Protein AF-A0AAD9YHK3-F1 (afdb_monomer)

Structure (mmCIF, N/CA/C/O backbone):
data_AF-A0AAD9YHK3-F1
#
_entry.id   AF-A0AAD9YHK3-F1
#
loop_
_atom_site.group_PDB
_atom_site.id
_atom_site.type_symbol
_atom_site.label_atom_id
_atom_site.label_alt_id
_atom_site.label_comp_id
_atom_site.label_asym_id
_atom_site.label_entity_id
_atom_site.label_seq_id
_atom_site.pdbx_PDB_ins_code
_atom_site.Cartn_x
_atom_site.Cartn_y
_atom_site.Cartn_z
_atom_site.occupancy
_atom_site.B_iso_or_equiv
_atom_site.auth_seq_id
_atom_site.auth_comp_id
_atom_site.auth_asym_id
_atom_site.auth_atom_id
_atom_site.pdbx_PDB_model_num
ATOM 1 N N . MET A 1 1 ? 69.933 -15.262 -49.015 1.00 35.28 1 MET A N 1
ATOM 2 C CA . MET A 1 1 ? 70.248 -13.878 -48.594 1.00 35.28 1 MET A CA 1
ATOM 3 C C . MET A 1 1 ? 69.210 -12.969 -49.250 1.00 35.28 1 MET A C 1
ATOM 5 O O . MET A 1 1 ? 69.292 -12.812 -50.453 1.00 35.28 1 MET A O 1
ATOM 9 N N . LEU A 1 2 ? 68.052 -12.657 -48.654 1.00 35.50 2 LEU A N 1
ATOM 10 C CA . LEU A 1 2 ? 67.749 -11.895 -47.422 1.00 35.50 2 LEU A CA 1
ATOM 11 C C . LEU A 1 2 ? 68.149 -10.412 -47.494 1.00 35.50 2 LEU A C 1
ATOM 13 O O . LEU A 1 2 ? 69.343 -10.124 -47.489 1.00 35.50 2 LEU A O 1
ATOM 17 N N . LYS A 1 3 ? 67.128 -9.535 -47.462 1.00 30.56 3 LYS A N 1
ATOM 18 C CA . LYS A 1 3 ? 66.926 -8.332 -46.604 1.00 30.56 3 LYS A CA 1
ATOM 19 C C . LYS A 1 3 ? 66.039 -7.326 -47.364 1.00 30.56 3 LYS A C 1
ATOM 21 O O . LYS A 1 3 ? 66.452 -6.823 -48.397 1.00 30.56 3 LYS A O 1
ATOM 26 N N . GLN A 1 4 ? 64.740 -7.195 -47.068 1.00 36.84 4 GLN A N 1
ATOM 27 C CA . GLN A 1 4 ? 64.125 -6.429 -45.964 1.00 36.84 4 GLN A CA 1
ATOM 28 C C . GLN A 1 4 ? 64.713 -5.025 -45.769 1.00 36.84 4 GLN A C 1
ATOM 30 O O . GLN A 1 4 ? 65.829 -4.883 -45.277 1.00 36.84 4 GLN A O 1
ATOM 35 N N . LEU A 1 5 ? 63.896 -4.008 -46.055 1.00 31.70 5 LEU A N 1
ATOM 36 C CA . LEU A 1 5 ? 63.970 -2.689 -45.434 1.00 31.70 5 LEU A CA 1
ATOM 37 C C . LEU A 1 5 ? 62.543 -2.174 -45.225 1.00 31.70 5 LEU A C 1
ATOM 39 O O . LEU A 1 5 ? 61.802 -1.914 -46.170 1.00 31.70 5 LEU A O 1
ATOM 43 N N . ALA A 1 6 ? 62.171 -2.144 -43.949 1.00 30.66 6 ALA A N 1
ATOM 44 C CA . ALA A 1 6 ? 60.928 -1.637 -43.404 1.00 30.66 6 ALA A CA 1
ATOM 45 C C . ALA A 1 6 ? 61.025 -0.117 -43.206 1.00 30.66 6 ALA A C 1
ATOM 47 O O . ALA A 1 6 ? 62.073 0.382 -42.796 1.00 30.66 6 ALA A O 1
ATOM 48 N N . PHE A 1 7 ? 59.923 0.597 -43.437 1.00 31.50 7 PHE A N 1
ATOM 49 C CA . PHE A 1 7 ? 59.721 1.953 -42.930 1.00 31.50 7 PHE A CA 1
ATOM 50 C C . PHE A 1 7 ? 58.728 1.896 -41.766 1.00 31.50 7 PHE A C 1
ATOM 52 O O . PHE A 1 7 ? 57.611 1.401 -41.913 1.00 31.50 7 PHE A O 1
ATOM 59 N N . SER A 1 8 ? 59.178 2.367 -40.604 1.00 29.20 8 SER A N 1
ATOM 60 C CA . SER A 1 8 ? 58.423 2.448 -39.355 1.00 29.20 8 SER A CA 1
ATOM 61 C C . SER A 1 8 ? 57.335 3.521 -39.422 1.00 29.20 8 SER A C 1
ATOM 63 O O . SER A 1 8 ? 57.650 4.705 -39.525 1.00 29.20 8 SER A O 1
ATOM 65 N N . LEU A 1 9 ? 56.073 3.118 -39.260 1.00 30.75 9 LEU A N 1
ATOM 66 C CA . LEU A 1 9 ? 55.049 3.956 -38.636 1.00 30.75 9 LEU A CA 1
ATOM 67 C C . LEU A 1 9 ? 54.890 3.484 -37.188 1.00 30.75 9 LEU A C 1
ATOM 69 O O . LEU A 1 9 ? 54.550 2.331 -36.926 1.00 30.75 9 LEU A O 1
ATOM 73 N N . THR A 1 10 ? 55.166 4.374 -36.246 1.00 29.91 10 THR A N 1
ATOM 74 C CA . THR A 1 10 ? 54.904 4.198 -34.819 1.00 29.91 10 THR A CA 1
ATOM 75 C C . THR A 1 10 ? 53.394 4.112 -34.580 1.00 29.91 10 THR A C 1
ATOM 77 O O . THR A 1 10 ? 52.694 5.120 -34.583 1.00 29.91 10 THR A O 1
ATOM 80 N N . LEU A 1 11 ? 52.894 2.893 -34.365 1.00 29.56 11 LEU A N 1
ATOM 81 C CA . LEU A 1 11 ? 51.590 2.642 -33.755 1.00 29.56 11 LEU A CA 1
ATOM 82 C C . LEU A 1 11 ? 51.655 3.019 -32.267 1.00 29.56 11 LEU A C 1
ATOM 84 O O . LEU A 1 11 ? 52.375 2.393 -31.490 1.00 29.56 11 LEU A O 1
ATOM 88 N N . LEU A 1 12 ? 50.880 4.029 -31.872 1.00 31.25 12 LEU A N 1
ATOM 89 C CA . LEU A 1 12 ? 50.402 4.161 -30.496 1.00 31.25 12 LEU A CA 1
ATOM 90 C C . LEU A 1 12 ? 49.536 2.930 -30.175 1.00 31.25 12 LEU A C 1
ATOM 92 O O . LEU A 1 12 ? 48.718 2.546 -31.017 1.00 31.25 12 LEU A O 1
ATOM 96 N N . PRO A 1 13 ? 49.676 2.299 -28.997 1.00 28.67 13 PRO A N 1
ATOM 97 C CA . PRO A 1 13 ? 48.801 1.202 -28.630 1.00 28.67 13 PRO A CA 1
ATOM 98 C C . PRO A 1 13 ? 47.397 1.774 -28.423 1.00 28.67 13 PRO A C 1
ATOM 100 O O . PRO A 1 13 ? 47.169 2.571 -27.512 1.00 28.67 13 PRO A O 1
ATOM 103 N N . LEU A 1 14 ? 46.446 1.362 -29.266 1.00 33.12 14 LEU A N 1
ATOM 104 C CA . LEU A 1 14 ? 45.045 1.379 -28.875 1.00 33.12 14 LEU A CA 1
ATOM 105 C C . LEU A 1 14 ? 44.946 0.491 -27.636 1.00 33.12 14 LEU A C 1
ATOM 107 O O . LEU A 1 14 ? 45.104 -0.728 -27.719 1.00 33.12 14 LEU A O 1
ATOM 111 N N . PHE A 1 15 ? 44.716 1.113 -26.483 1.00 33.22 15 PHE A N 1
ATOM 112 C CA . PHE A 1 15 ? 44.181 0.412 -25.332 1.00 33.22 15 PHE A CA 1
ATOM 113 C C . PHE A 1 15 ? 42.858 -0.205 -25.782 1.00 33.22 15 PHE A C 1
ATOM 115 O O . PHE A 1 15 ? 41.856 0.491 -25.940 1.00 33.22 15 PHE A O 1
ATOM 122 N N . ALA A 1 16 ? 42.874 -1.512 -26.036 1.00 34.78 16 ALA A N 1
ATOM 123 C CA . ALA A 1 16 ? 41.667 -2.308 -26.062 1.00 34.78 16 ALA A CA 1
ATOM 124 C C . ALA A 1 16 ? 41.042 -2.162 -24.672 1.00 34.78 16 ALA A C 1
ATOM 126 O O . ALA A 1 16 ? 41.514 -2.758 -23.702 1.00 34.78 16 ALA A O 1
ATOM 127 N N . GLY A 1 17 ? 40.040 -1.287 -24.567 1.00 31.64 17 GLY A N 1
ATOM 128 C CA . GLY A 1 17 ? 39.177 -1.237 -23.403 1.00 31.64 17 GLY A CA 1
ATOM 129 C C . GLY A 1 17 ? 38.641 -2.643 -23.192 1.00 31.64 17 GLY A C 1
ATOM 130 O O . GLY A 1 17 ? 38.038 -3.221 -24.097 1.00 31.64 17 GLY A O 1
ATOM 131 N N . GLN A 1 18 ? 38.936 -3.223 -22.033 1.00 31.53 18 GLN A N 1
ATOM 132 C CA . GLN A 1 18 ? 38.279 -4.441 -21.596 1.00 31.53 18 GLN A CA 1
ATOM 133 C C . GLN A 1 18 ? 36.776 -4.169 -21.651 1.00 31.53 18 GLN A C 1
ATOM 135 O O . GLN A 1 18 ? 36.270 -3.344 -20.892 1.00 31.53 18 GLN A O 1
ATOM 140 N N . SER A 1 19 ? 36.076 -4.820 -22.582 1.00 37.31 19 SER A N 1
ATOM 141 C CA . SER A 1 19 ? 34.625 -4.936 -22.514 1.00 37.31 19 SER A CA 1
ATOM 142 C C . SER A 1 19 ? 34.313 -5.482 -21.130 1.00 37.31 19 SER A C 1
ATOM 144 O O . SER A 1 19 ? 34.758 -6.584 -20.798 1.00 37.31 19 SER A O 1
ATOM 146 N N . ALA A 1 20 ? 33.592 -4.711 -20.316 1.00 37.06 20 ALA A N 1
ATOM 147 C CA . ALA A 1 20 ? 32.981 -5.252 -19.116 1.00 37.06 20 ALA A CA 1
ATOM 148 C C . ALA A 1 20 ? 32.213 -6.513 -19.540 1.00 37.06 20 ALA A C 1
ATOM 150 O O . ALA A 1 20 ? 31.492 -6.495 -20.542 1.00 37.06 20 ALA A O 1
ATOM 151 N N . ALA A 1 21 ? 32.457 -7.632 -18.861 1.00 43.28 21 ALA A N 1
ATOM 152 C CA . ALA A 1 21 ? 31.697 -8.844 -19.116 1.00 43.28 21 ALA A CA 1
ATOM 153 C C . ALA A 1 21 ? 30.212 -8.524 -18.897 1.00 43.28 21 ALA A C 1
ATOM 155 O O . ALA A 1 21 ? 29.870 -7.880 -17.903 1.00 43.28 21 ALA A O 1
ATOM 156 N N . ALA A 1 22 ? 29.351 -8.933 -19.833 1.00 47.34 22 ALA A N 1
ATOM 157 C CA . ALA A 1 22 ? 27.911 -8.764 -19.679 1.00 47.34 22 ALA A CA 1
ATOM 158 C C . ALA A 1 22 ? 27.463 -9.399 -18.345 1.00 47.34 22 ALA A C 1
ATOM 160 O O . ALA A 1 22 ? 27.942 -10.492 -18.014 1.00 47.34 22 ALA A O 1
ATOM 161 N N . PRO A 1 23 ? 26.595 -8.733 -17.563 1.00 58.47 23 PRO A N 1
ATOM 162 C CA . PRO A 1 23 ? 26.136 -9.269 -16.288 1.00 58.47 23 PRO A CA 1
ATOM 163 C C . PRO A 1 23 ? 25.428 -10.612 -16.512 1.00 58.47 23 PRO A C 1
ATOM 165 O O . PRO A 1 23 ? 24.542 -10.728 -17.354 1.00 58.47 23 PRO A O 1
ATOM 168 N N . SER A 1 24 ? 25.841 -11.648 -15.780 1.00 59.12 24 SER A N 1
ATOM 169 C CA . SER A 1 24 ? 25.211 -12.970 -15.816 1.00 59.12 24 SER A CA 1
ATOM 170 C C . SER A 1 24 ? 24.009 -13.038 -14.859 1.00 59.12 24 SER A C 1
ATOM 172 O O . SER A 1 24 ? 23.923 -12.225 -13.935 1.00 59.12 24 SER A O 1
ATOM 174 N N . PRO A 1 25 ? 23.077 -13.997 -15.035 1.00 64.50 25 PRO A N 1
ATOM 175 C CA . PRO A 1 25 ? 21.952 -14.164 -14.118 1.00 64.50 25 PRO A CA 1
ATOM 176 C C . PRO A 1 25 ? 22.444 -14.457 -12.692 1.00 64.50 25 PRO A C 1
ATOM 178 O O . PRO A 1 25 ? 23.026 -15.511 -12.420 1.00 64.50 25 PRO A O 1
ATOM 181 N N . SER A 1 26 ? 22.213 -13.526 -11.769 1.00 71.69 26 SER A N 1
ATOM 182 C CA . SER A 1 26 ? 22.508 -13.670 -10.341 1.00 71.69 26 SER A CA 1
ATOM 183 C C . SER A 1 26 ? 21.276 -14.221 -9.616 1.00 71.69 26 SER A C 1
ATOM 185 O O . SER A 1 26 ? 20.151 -13.779 -9.847 1.00 71.69 26 SER A O 1
ATOM 187 N N . ARG A 1 27 ? 21.463 -15.213 -8.735 1.00 66.19 27 ARG A N 1
ATOM 188 C CA . ARG A 1 27 ? 20.362 -15.847 -7.987 1.00 66.19 27 ARG A CA 1
ATOM 189 C C . ARG A 1 27 ? 20.294 -15.332 -6.553 1.00 66.19 27 ARG A C 1
ATOM 191 O O . ARG A 1 27 ? 21.304 -15.361 -5.853 1.00 66.19 27 ARG A O 1
ATOM 198 N N . CYS A 1 28 ? 19.108 -14.924 -6.109 1.00 56.22 28 CYS A N 1
ATOM 199 C CA . CYS A 1 28 ? 18.824 -14.698 -4.695 1.00 56.22 28 CYS A CA 1
ATOM 200 C C . CYS A 1 28 ? 18.440 -16.021 -3.997 1.00 56.22 28 CYS A C 1
ATOM 202 O O . CYS A 1 28 ? 18.048 -16.998 -4.640 1.00 56.22 28 CYS A O 1
ATOM 204 N N . THR A 1 29 ? 18.504 -16.048 -2.666 1.00 48.94 29 THR A N 1
ATOM 205 C CA . THR A 1 29 ? 17.917 -17.131 -1.860 1.00 48.94 29 THR A CA 1
ATOM 206 C C . THR A 1 29 ? 16.385 -17.020 -1.885 1.00 48.94 29 THR A C 1
ATOM 208 O O . THR A 1 29 ? 15.902 -15.909 -1.676 1.00 48.94 29 THR A O 1
ATOM 211 N N . PRO A 1 30 ? 15.617 -18.109 -2.092 1.00 50.38 30 PRO A N 1
ATOM 212 C CA . PRO A 1 30 ? 14.153 -18.067 -2.060 1.00 50.38 30 PRO A CA 1
ATOM 213 C C . PRO A 1 30 ? 13.613 -17.576 -0.709 1.00 50.38 30 PRO A C 1
ATOM 215 O O . PRO A 1 30 ? 14.127 -17.987 0.335 1.00 50.38 30 PRO A O 1
ATOM 218 N N . THR A 1 31 ? 12.608 -16.696 -0.703 1.00 47.06 31 THR A N 1
ATOM 219 C CA . THR A 1 31 ? 12.200 -15.944 0.498 1.00 47.06 31 THR A CA 1
ATOM 220 C C . THR A 1 31 ? 10.728 -16.046 0.903 1.00 47.06 31 THR A C 1
ATOM 222 O O . THR A 1 31 ? 10.420 -15.708 2.049 1.00 47.06 31 THR A O 1
ATOM 225 N N . ALA A 1 32 ? 9.810 -16.507 0.052 1.00 50.91 32 ALA A N 1
ATOM 226 C CA . ALA A 1 32 ? 8.381 -16.498 0.377 1.00 50.91 32 ALA A CA 1
ATOM 227 C C . ALA A 1 32 ? 7.679 -17.847 0.134 1.00 50.91 32 ALA A C 1
ATOM 229 O O . ALA A 1 32 ? 8.201 -18.750 -0.511 1.00 50.91 32 ALA A O 1
ATOM 230 N N . SER A 1 33 ? 6.520 -18.021 0.788 1.00 58.50 33 SER A N 1
ATOM 231 C CA . SER A 1 33 ? 5.560 -19.057 0.405 1.00 58.50 33 SER A CA 1
ATOM 232 C C . SER A 1 33 ? 4.445 -18.357 -0.346 1.00 58.50 33 SER A C 1
ATOM 234 O O . SER A 1 33 ? 3.677 -17.609 0.264 1.00 58.50 33 SER A O 1
ATOM 236 N N . GLU A 1 34 ? 4.380 -18.556 -1.649 1.00 76.00 34 GLU A N 1
ATOM 237 C CA . GLU A 1 34 ? 3.312 -18.017 -2.469 1.00 76.00 34 GLU A CA 1
ATOM 238 C C . GLU A 1 34 ? 2.210 -19.052 -2.664 1.00 76.00 34 GLU A C 1
ATOM 240 O O . GLU A 1 34 ? 2.450 -20.258 -2.611 1.00 76.00 34 GLU A O 1
ATOM 245 N N . THR A 1 35 ? 0.990 -18.576 -2.883 1.00 83.12 35 THR A N 1
ATOM 246 C CA . THR A 1 35 ? -0.115 -19.426 -3.318 1.00 83.12 35 THR A CA 1
ATOM 247 C C . THR A 1 35 ? -0.870 -18.735 -4.432 1.00 83.12 35 THR A C 1
ATOM 249 O O . THR A 1 35 ? -1.178 -17.547 -4.334 1.00 83.12 35 THR A O 1
ATOM 252 N N . TRP A 1 36 ? -1.187 -19.497 -5.470 1.00 87.31 36 TRP A N 1
ATOM 253 C CA . TRP A 1 36 ? -2.065 -19.050 -6.538 1.00 87.31 36 TRP A CA 1
ATOM 254 C C . TRP A 1 36 ? -3.522 -19.347 -6.191 1.00 87.31 36 TRP A C 1
ATOM 256 O O . TRP A 1 36 ? -3.853 -20.470 -5.810 1.00 87.31 36 TRP A O 1
ATOM 266 N N . GLU A 1 37 ? -4.380 -18.351 -6.363 1.00 88.00 37 GLU A N 1
ATOM 267 C CA . GLU A 1 37 ? -5.836 -18.467 -6.298 1.00 88.00 37 GLU A CA 1
ATOM 268 C C . GLU A 1 37 ? -6.436 -18.123 -7.665 1.00 88.00 37 GLU A C 1
ATOM 270 O O . GLU A 1 37 ? -5.890 -17.296 -8.397 1.00 88.00 37 GLU A O 1
ATOM 275 N N . VAL A 1 38 ? -7.546 -18.769 -8.025 1.00 85.69 38 VAL A N 1
ATOM 276 C CA . VAL A 1 38 ? -8.330 -18.437 -9.221 1.00 85.69 38 VAL A CA 1
ATOM 277 C C . VAL A 1 38 ? -9.621 -17.772 -8.758 1.00 85.69 38 VAL A C 1
ATOM 279 O O . VAL A 1 38 ? -10.367 -18.369 -7.985 1.00 85.69 38 VAL A O 1
ATOM 282 N N . LEU A 1 39 ? -9.867 -16.552 -9.228 1.00 84.06 39 LEU A N 1
ATOM 283 C CA . LEU A 1 39 ? -11.055 -15.755 -8.928 1.00 84.06 39 LEU A CA 1
ATOM 284 C C . LEU A 1 39 ? -12.072 -15.803 -10.073 1.00 84.06 39 LEU A C 1
ATOM 286 O O . LEU A 1 39 ? -11.857 -16.466 -11.092 1.00 84.06 39 LEU A O 1
ATOM 290 N N . ASN A 1 40 ? -13.182 -15.078 -9.900 1.00 78.81 40 ASN A N 1
ATOM 291 C CA . ASN A 1 40 ? -14.223 -14.962 -10.913 1.00 78.81 40 ASN A CA 1
ATOM 292 C C . ASN A 1 40 ? -13.651 -14.482 -12.258 1.00 78.81 40 ASN A C 1
ATOM 294 O O . ASN A 1 40 ? -12.903 -13.494 -12.288 1.00 78.81 40 ASN A O 1
ATOM 298 N N . PRO A 1 41 ? -14.024 -15.143 -13.368 1.00 89.75 41 PRO A N 1
ATOM 299 C CA . PRO A 1 41 ? -13.540 -14.774 -14.686 1.00 89.75 41 PRO A CA 1
ATOM 300 C C . PRO A 1 41 ? -14.027 -13.383 -15.089 1.00 89.75 41 PRO A C 1
ATOM 302 O O . PRO A 1 41 ? -15.011 -12.859 -14.555 1.00 89.75 41 PRO A O 1
ATOM 305 N N . LEU A 1 42 ? -13.331 -12.787 -16.052 1.00 92.00 42 LEU A N 1
ATOM 306 C CA . LEU A 1 42 ? -13.674 -11.485 -16.603 1.00 92.00 42 LEU A CA 1
ATOM 307 C C . LEU A 1 42 ? -15.107 -11.502 -17.151 1.00 92.00 42 LEU A C 1
ATOM 309 O O . LEU A 1 42 ? -15.463 -12.331 -17.985 1.00 92.00 42 LEU A O 1
ATOM 313 N N . VAL A 1 43 ? -15.921 -10.527 -16.739 1.00 93.88 43 VAL A N 1
ATOM 314 C CA . VAL A 1 43 ? -17.327 -10.419 -17.182 1.00 93.88 43 VAL A CA 1
ATOM 315 C C . VAL A 1 43 ? -17.475 -10.200 -18.693 1.00 93.88 43 VAL A C 1
ATOM 317 O O . VAL A 1 43 ? -18.501 -10.557 -19.266 1.00 93.88 43 VAL A O 1
ATOM 320 N N . GLY A 1 44 ? -16.455 -9.627 -19.338 1.00 88.69 44 GLY A N 1
ATOM 321 C CA . GLY A 1 44 ? -16.390 -9.437 -20.790 1.00 88.69 44 GLY A CA 1
ATOM 322 C C . GLY A 1 44 ? -15.996 -10.689 -21.575 1.00 88.69 44 GLY A C 1
ATOM 323 O O . GLY A 1 44 ? -15.941 -10.625 -22.796 1.00 88.69 44 GLY A O 1
ATOM 324 N N . GLY A 1 45 ? -15.725 -11.811 -20.903 1.00 92.75 45 GLY A N 1
ATOM 325 C CA . GLY A 1 45 ? -15.234 -13.028 -21.538 1.00 92.75 45 GLY A CA 1
ATOM 326 C C . GLY A 1 45 ? -13.746 -12.965 -21.912 1.00 92.75 45 GLY A C 1
ATOM 327 O O . GLY A 1 45 ? -13.015 -12.083 -21.442 1.00 92.75 45 GLY A O 1
ATOM 328 N N . PRO A 1 46 ? -13.271 -13.942 -22.708 1.00 93.44 46 PRO A N 1
ATOM 329 C CA . PRO A 1 46 ? -11.849 -14.114 -22.978 1.00 93.44 46 PRO A CA 1
ATOM 330 C C . PRO A 1 46 ? -11.226 -12.937 -23.723 1.00 93.44 46 PRO A C 1
ATOM 332 O O . PRO A 1 46 ? -11.718 -12.539 -24.777 1.00 93.44 46 PRO A O 1
ATOM 335 N N . ARG A 1 47 ? -10.100 -12.424 -23.212 1.00 94.25 47 ARG A N 1
ATOM 336 C CA . ARG A 1 47 ? -9.347 -11.338 -23.859 1.00 94.25 47 ARG A CA 1
ATOM 337 C C . ARG A 1 47 ? -7.845 -11.416 -23.636 1.00 94.25 47 ARG A C 1
ATOM 339 O O . ARG A 1 47 ? -7.388 -11.848 -22.581 1.00 94.25 47 ARG A O 1
ATOM 346 N N . GLN A 1 48 ? -7.084 -10.895 -24.590 1.00 94.06 48 GLN A N 1
ATOM 347 C CA . GLN A 1 48 ? -5.632 -10.710 -24.504 1.00 94.06 48 GLN A CA 1
ATOM 348 C C . GLN A 1 48 ? -5.221 -9.369 -25.121 1.00 94.06 48 GLN A C 1
ATOM 350 O O . GLN A 1 48 ? -6.065 -8.634 -25.628 1.00 94.06 48 GLN A O 1
ATOM 355 N N . GLU A 1 49 ? -3.937 -9.033 -25.038 1.00 94.62 49 GLU A N 1
ATOM 356 C CA . GLU A 1 49 ? -3.360 -7.750 -25.460 1.00 94.62 49 GLU A CA 1
ATOM 357 C C . GLU A 1 49 ? -4.147 -6.540 -24.938 1.00 94.62 49 GLU A C 1
ATOM 359 O O . GLU A 1 49 ? -4.248 -5.490 -25.575 1.00 94.62 49 GLU A O 1
ATOM 364 N N . HIS A 1 50 ? -4.735 -6.713 -23.757 1.00 97.00 50 HIS A N 1
ATOM 365 C CA . HIS A 1 50 ? -5.453 -5.696 -23.012 1.00 97.00 50 HIS A CA 1
ATOM 366 C C . HIS A 1 50 ? -4.492 -5.003 -22.047 1.00 97.00 50 HIS A C 1
ATOM 368 O O . HIS A 1 50 ? -3.428 -5.528 -21.709 1.00 97.00 50 HIS A O 1
ATOM 374 N N . ALA A 1 51 ? -4.888 -3.839 -21.545 1.00 97.31 51 ALA A N 1
ATOM 375 C CA . ALA A 1 51 ? -4.187 -3.203 -20.439 1.00 97.31 51 ALA A CA 1
ATOM 376 C C . ALA A 1 51 ? -4.915 -3.459 -19.118 1.00 97.31 51 ALA A C 1
ATOM 378 O O . ALA A 1 51 ? -6.129 -3.665 -19.101 1.00 97.31 51 ALA A O 1
ATOM 379 N N . ALA A 1 52 ? -4.195 -3.411 -17.997 1.00 97.31 52 ALA A N 1
ATOM 380 C CA . ALA A 1 52 ? -4.814 -3.484 -16.680 1.00 97.31 52 ALA A CA 1
ATOM 381 C C . ALA A 1 52 ? -4.142 -2.543 -15.678 1.00 97.31 52 ALA A C 1
ATOM 383 O O . ALA A 1 52 ? -2.922 -2.389 -15.670 1.00 97.31 52 ALA A O 1
ATOM 384 N N . VAL A 1 53 ? -4.941 -1.904 -14.820 1.00 97.62 53 VAL A N 1
ATOM 385 C CA . VAL A 1 53 ? -4.453 -0.942 -13.817 1.00 97.62 53 VAL A CA 1
ATOM 386 C C . VAL A 1 53 ? -5.249 -1.022 -12.515 1.00 97.62 53 VAL A C 1
ATOM 388 O O . VAL A 1 53 ? -6.448 -1.294 -12.527 1.00 97.62 53 VAL A O 1
ATOM 391 N N . ALA A 1 54 ? -4.608 -0.724 -11.381 1.00 95.38 54 ALA A N 1
ATOM 392 C CA . ALA A 1 54 ? -5.289 -0.556 -10.093 1.00 95.38 54 ALA A CA 1
ATOM 393 C C . ALA A 1 54 ? -5.566 0.922 -9.796 1.00 95.38 54 ALA A C 1
ATOM 395 O O . ALA A 1 54 ? -4.655 1.755 -9.847 1.00 95.38 54 ALA A O 1
ATOM 396 N N . LEU A 1 55 ? -6.807 1.233 -9.411 1.00 93.06 55 LEU A N 1
ATOM 397 C CA . LEU A 1 55 ? -7.221 2.562 -8.968 1.00 93.06 55 LEU A CA 1
ATOM 398 C C . LEU A 1 55 ? -8.291 2.485 -7.872 1.00 93.06 55 LEU A C 1
ATOM 400 O O . LEU A 1 55 ? -9.394 1.966 -8.072 1.00 93.06 55 LEU A O 1
ATOM 404 N N . GLY A 1 56 ? -7.975 3.057 -6.708 1.00 86.69 56 GLY A N 1
ATOM 405 C CA . GLY A 1 56 ? -8.811 2.911 -5.518 1.00 86.69 56 GLY A CA 1
ATOM 406 C C . GLY A 1 56 ? -8.862 1.445 -5.094 1.00 86.69 56 GLY A C 1
ATOM 407 O O . GLY A 1 56 ? -7.824 0.805 -5.025 1.00 86.69 56 GLY A O 1
ATOM 408 N N . GLU A 1 57 ? -10.057 0.916 -4.845 1.00 89.19 57 GLU A N 1
ATOM 409 C CA . GLU A 1 57 ? -10.293 -0.497 -4.493 1.00 89.19 57 GLU A CA 1
ATOM 410 C C . GLU A 1 57 ? -10.578 -1.388 -5.717 1.00 89.19 57 GLU A C 1
ATOM 412 O O . GLU A 1 57 ? -11.103 -2.493 -5.574 1.00 89.19 57 GLU A O 1
ATOM 417 N N . ASN A 1 58 ? -10.300 -0.897 -6.930 1.00 94.75 58 ASN A N 1
ATOM 418 C CA . ASN A 1 58 ? -10.692 -1.574 -8.160 1.00 94.75 58 ASN A CA 1
ATOM 419 C C . ASN A 1 58 ? -9.507 -1.843 -9.085 1.00 94.75 58 ASN A C 1
ATOM 421 O O . ASN A 1 58 ? -8.556 -1.059 -9.145 1.00 94.75 58 ASN A O 1
ATOM 425 N N . ILE A 1 59 ? -9.631 -2.917 -9.859 1.00 97.31 59 ILE A N 1
ATOM 426 C CA . ILE A 1 59 ? -8.786 -3.221 -11.012 1.00 97.31 59 ILE A CA 1
ATOM 427 C C . ILE A 1 59 ? -9.612 -2.956 -12.264 1.00 97.31 59 ILE A C 1
ATOM 429 O O . ILE A 1 59 ? -10.766 -3.369 -12.345 1.00 97.31 59 ILE A O 1
ATOM 433 N N . TYR A 1 60 ? -9.031 -2.246 -13.218 1.00 98.25 60 TYR A N 1
ATOM 434 C CA . TYR A 1 60 ? -9.640 -1.980 -14.511 1.00 98.25 60 TYR A CA 1
ATOM 435 C C . TYR A 1 60 ? -8.932 -2.819 -15.557 1.00 98.25 60 TYR A C 1
ATOM 437 O O . TYR A 1 60 ? -7.704 -2.789 -15.603 1.00 98.25 60 TYR A O 1
ATOM 445 N N . VAL A 1 61 ? -9.698 -3.531 -16.374 1.00 98.00 61 VAL A N 1
ATOM 446 C CA . VAL A 1 61 ? -9.222 -4.223 -17.570 1.00 98.00 61 VAL A CA 1
ATOM 447 C C . VAL A 1 61 ? -9.730 -3.439 -18.769 1.00 98.00 61 VAL A C 1
ATOM 449 O O . VAL A 1 61 ? -10.911 -3.111 -18.842 1.00 98.00 61 VAL A O 1
ATOM 452 N N . ILE A 1 62 ? -8.816 -3.031 -19.641 1.00 98.38 62 ILE A N 1
ATOM 453 C CA . ILE A 1 62 ? -9.049 -1.972 -20.619 1.00 98.38 62 ILE A CA 1
ATOM 454 C C . ILE A 1 62 ? -8.751 -2.522 -22.007 1.00 98.38 62 ILE A C 1
ATOM 456 O O . ILE A 1 62 ? -7.589 -2.797 -22.325 1.00 98.38 62 ILE A O 1
ATOM 460 N N . ALA A 1 63 ? -9.800 -2.583 -22.828 1.00 97.19 63 ALA A N 1
ATOM 461 C CA . ALA A 1 63 ? -9.731 -2.879 -24.250 1.00 97.19 63 ALA A CA 1
ATOM 462 C C . ALA A 1 63 ? -9.030 -4.229 -24.538 1.00 97.19 63 ALA A C 1
ATOM 464 O O . ALA A 1 63 ? -9.118 -5.154 -23.730 1.00 97.19 63 ALA A O 1
ATOM 465 N N . GLY A 1 64 ? -8.366 -4.368 -25.686 1.00 96.38 64 GLY A N 1
ATOM 466 C CA . GLY A 1 64 ? -7.625 -5.569 -26.076 1.00 96.38 64 GLY A CA 1
ATOM 467 C C . GLY A 1 64 ? -8.174 -6.232 -27.333 1.00 96.38 64 GLY A C 1
ATOM 468 O O . GLY A 1 64 ? -8.776 -5.576 -28.187 1.00 96.38 64 GLY A O 1
ATOM 469 N N . ILE A 1 65 ? -7.937 -7.537 -27.449 1.00 94.75 65 ILE A N 1
ATOM 470 C CA . ILE A 1 65 ? -8.499 -8.382 -28.501 1.00 94.75 65 ILE A CA 1
ATOM 471 C C . ILE A 1 65 ? -9.257 -9.574 -27.920 1.00 94.75 65 ILE A C 1
ATOM 473 O O . ILE A 1 65 ? -8.841 -10.164 -26.919 1.00 94.75 65 ILE A O 1
ATOM 477 N N . GLU A 1 66 ? -10.343 -9.945 -28.589 1.00 93.38 66 GLU A N 1
ATOM 478 C CA . GLU A 1 66 ? -11.172 -11.115 -28.281 1.00 93.38 66 GLU A CA 1
ATOM 479 C C . GLU A 1 66 ? -11.275 -12.045 -29.503 1.00 93.38 66 GLU A C 1
ATOM 481 O O . GLU A 1 66 ? -11.029 -11.600 -30.631 1.00 93.38 66 GLU A O 1
ATOM 486 N N . PRO A 1 67 ? -11.625 -13.333 -29.321 1.00 91.19 67 PRO A N 1
ATOM 487 C CA . PRO A 1 67 ? -11.871 -14.235 -30.441 1.00 91.19 67 PRO A CA 1
ATOM 488 C C . PRO A 1 67 ? -13.038 -13.758 -31.320 1.00 91.19 67 PRO A C 1
ATOM 490 O O . PRO A 1 67 ? -14.157 -13.594 -30.843 1.00 91.19 67 PRO A O 1
ATOM 493 N N . ASP A 1 68 ? -12.804 -13.636 -32.626 1.00 90.44 68 ASP A N 1
ATOM 494 C CA . ASP A 1 68 ? -13.831 -13.315 -33.619 1.00 90.44 68 ASP A CA 1
ATOM 495 C C . ASP A 1 68 ? -13.602 -14.126 -34.902 1.00 90.44 68 ASP A C 1
ATOM 497 O O . ASP A 1 68 ? -12.796 -13.776 -35.767 1.00 90.44 68 ASP A O 1
ATOM 501 N N . ALA A 1 69 ? -14.359 -15.218 -35.044 1.00 88.75 69 ALA A N 1
ATOM 502 C CA . ALA A 1 69 ? -14.291 -16.107 -36.203 1.00 88.75 69 ALA A CA 1
ATOM 503 C C . ALA A 1 69 ? -14.767 -15.453 -37.516 1.00 88.75 69 ALA A C 1
ATOM 505 O O . ALA A 1 69 ? -14.597 -16.043 -38.584 1.00 88.75 69 ALA A O 1
ATOM 506 N N . SER A 1 70 ? -15.379 -14.264 -37.458 1.00 88.19 70 SER A N 1
ATOM 507 C CA . SER A 1 70 ? -15.740 -13.500 -38.654 1.00 88.19 70 SER A CA 1
ATOM 508 C C . SER A 1 70 ? -14.554 -12.732 -39.247 1.00 88.19 70 SER A C 1
ATOM 510 O O . SER A 1 70 ? -14.588 -12.389 -40.432 1.00 88.19 70 SER A O 1
ATOM 512 N N . GLN A 1 71 ? -13.491 -12.500 -38.466 1.00 85.69 71 GLN A N 1
ATOM 513 C CA . GLN A 1 71 ? -12.278 -11.843 -38.944 1.00 85.69 71 GLN A CA 1
ATOM 514 C C . GLN A 1 71 ? -11.317 -12.854 -39.580 1.00 85.69 71 GLN A C 1
ATOM 516 O O . GLN A 1 71 ? -11.123 -13.943 -39.038 1.00 85.69 71 GLN A O 1
ATOM 521 N N . PRO A 1 72 ? -10.613 -12.492 -40.671 1.00 82.06 72 PRO A N 1
ATOM 522 C CA . PRO A 1 72 ? -9.569 -13.341 -41.258 1.00 82.06 72 PRO A CA 1
ATOM 523 C C . PRO A 1 72 ? -8.446 -13.706 -40.278 1.00 82.06 72 PRO A C 1
ATOM 525 O O . PRO A 1 72 ? -7.778 -14.721 -40.442 1.00 82.06 72 PRO A O 1
ATOM 528 N N . THR A 1 73 ? -8.233 -12.859 -39.273 1.00 80.69 73 THR A N 1
ATOM 529 C CA . THR A 1 73 ? -7.225 -13.009 -38.221 1.00 80.69 73 THR A CA 1
ATOM 530 C C . THR A 1 73 ? -7.731 -13.795 -37.015 1.00 80.69 73 THR A C 1
ATOM 532 O O . THR A 1 73 ? -6.950 -14.083 -36.116 1.00 80.69 73 THR A O 1
ATOM 535 N N . GLY A 1 74 ? -9.024 -14.135 -36.979 1.00 87.12 74 GLY A N 1
ATOM 536 C CA . GLY A 1 74 ? -9.661 -14.836 -35.866 1.00 87.12 74 GLY A CA 1
ATOM 537 C C . GLY A 1 74 ? -9.857 -13.992 -34.604 1.00 87.12 74 GLY A C 1
ATOM 538 O O . GLY A 1 74 ? -10.268 -14.543 -33.585 1.00 87.12 74 GLY A O 1
ATOM 539 N N . VAL A 1 75 ? -9.564 -12.687 -34.648 1.00 90.19 75 VAL A N 1
ATOM 540 C CA . VAL A 1 75 ? -9.658 -11.772 -33.500 1.00 90.19 75 VAL A CA 1
ATOM 541 C C . VAL A 1 75 ? -10.194 -10.400 -33.901 1.00 90.19 75 VAL A C 1
ATOM 543 O O . VAL A 1 75 ? -9.878 -9.903 -34.986 1.00 90.19 75 VAL A O 1
ATOM 546 N N . SER A 1 76 ? -10.948 -9.762 -33.007 1.00 92.69 76 SER A N 1
ATOM 547 C CA . SER A 1 76 ? -11.411 -8.374 -33.125 1.00 92.69 76 SER A CA 1
ATOM 548 C C . SER A 1 76 ? -10.746 -7.499 -32.057 1.00 92.69 76 SER A C 1
ATOM 550 O O . SER A 1 76 ? -10.407 -7.970 -30.975 1.00 92.69 76 SER A O 1
ATOM 552 N N . THR A 1 77 ? -10.530 -6.217 -32.366 1.00 95.56 77 THR A N 1
ATOM 553 C CA . THR A 1 77 ? -10.102 -5.222 -31.367 1.00 95.56 77 THR A CA 1
ATOM 554 C C . THR A 1 77 ? -11.334 -4.603 -30.722 1.00 95.56 77 THR A C 1
ATOM 556 O O . THR A 1 77 ? -12.253 -4.204 -31.438 1.00 95.56 77 THR A O 1
ATOM 559 N N . ILE A 1 78 ? -11.331 -4.473 -29.397 1.00 96.38 78 ILE A N 1
ATOM 560 C CA . ILE A 1 78 ? -12.482 -4.005 -28.612 1.00 96.38 78 ILE A CA 1
ATOM 561 C C . ILE A 1 78 ? -12.172 -2.729 -27.832 1.00 96.38 78 ILE A C 1
ATOM 563 O O . ILE A 1 78 ? -11.017 -2.346 -27.660 1.00 96.38 78 ILE A O 1
ATOM 567 N N . ASP A 1 79 ? -13.220 -2.053 -27.373 1.00 97.62 79 ASP A N 1
ATOM 568 C CA . ASP A 1 79 ? -13.166 -0.820 -26.582 1.00 97.62 79 ASP A CA 1
ATOM 569 C C . ASP A 1 79 ? -13.718 -0.989 -25.158 1.00 97.62 79 ASP A C 1
ATOM 571 O O . ASP A 1 79 ? -13.691 -0.045 -24.365 1.00 97.62 79 ASP A O 1
ATOM 575 N N . SER A 1 80 ? -14.219 -2.177 -24.807 1.00 98.25 80 SER A N 1
ATOM 576 C CA . SER A 1 80 ? -14.855 -2.394 -23.511 1.00 98.25 80 SER A CA 1
ATOM 577 C C . SER A 1 80 ? -13.864 -2.232 -22.360 1.00 98.25 80 SER A C 1
ATOM 579 O O . SER A 1 80 ? -12.683 -2.584 -22.452 1.00 98.25 80 SER A O 1
ATOM 581 N N . VAL A 1 81 ? -14.375 -1.704 -21.250 1.00 98.56 81 VAL A N 1
ATOM 582 C CA . VAL A 1 81 ? -13.615 -1.536 -20.016 1.00 98.56 81 VAL A CA 1
ATOM 583 C C . VAL A 1 81 ? -14.400 -2.154 -18.875 1.00 98.56 81 VAL A C 1
ATOM 585 O O . VAL A 1 81 ? -15.529 -1.752 -18.576 1.00 98.56 81 VAL A O 1
ATOM 588 N N . GLU A 1 82 ? -13.795 -3.132 -18.219 1.00 97.25 82 GLU A N 1
ATOM 589 C CA . GLU A 1 82 ? -14.356 -3.785 -17.049 1.00 97.25 82 GLU A CA 1
ATOM 590 C C . GLU A 1 82 ? -13.656 -3.283 -15.793 1.00 97.25 82 GLU A C 1
ATOM 592 O O . GLU A 1 82 ? -12.444 -3.081 -15.752 1.00 97.25 82 GLU A O 1
ATOM 597 N N . ARG A 1 83 ? -14.431 -3.109 -14.730 1.00 97.25 83 ARG A N 1
ATOM 598 C CA . ARG A 1 83 ? -13.962 -2.767 -13.397 1.00 97.25 83 ARG A CA 1
ATOM 599 C C . ARG A 1 83 ? -14.300 -3.905 -12.448 1.00 97.25 83 ARG A C 1
ATOM 601 O O . ARG A 1 83 ? -15.477 -4.166 -12.191 1.00 97.25 83 ARG A O 1
ATOM 608 N N . TYR A 1 84 ? -13.264 -4.504 -11.886 1.00 95.69 84 TYR A N 1
ATOM 609 C CA . TYR A 1 84 ? -13.331 -5.478 -10.810 1.00 95.69 84 TYR A CA 1
ATOM 610 C C . TYR A 1 84 ? -13.182 -4.789 -9.458 1.00 95.69 84 TYR A C 1
ATOM 612 O O . TYR A 1 84 ? -12.160 -4.151 -9.192 1.00 95.69 84 TYR A O 1
ATOM 620 N N . ASN A 1 85 ? -14.189 -4.903 -8.599 1.00 91.38 85 ASN A N 1
ATOM 621 C CA . ASN A 1 85 ? -14.108 -4.449 -7.220 1.00 91.38 85 ASN A CA 1
ATOM 622 C C . ASN A 1 85 ? -13.481 -5.547 -6.360 1.00 91.38 85 ASN A C 1
ATOM 624 O O . ASN A 1 85 ? -14.113 -6.568 -6.099 1.00 91.38 85 ASN A O 1
ATOM 628 N N . VAL A 1 86 ? -12.253 -5.320 -5.894 1.00 85.06 86 VAL A N 1
ATOM 629 C CA . VAL A 1 86 ? -11.485 -6.364 -5.208 1.00 85.06 86 VAL A CA 1
ATOM 630 C C . VAL A 1 86 ? -12.128 -6.796 -3.881 1.00 85.06 86 VAL A C 1
ATOM 632 O O . VAL A 1 86 ? -12.244 -7.998 -3.668 1.00 85.06 86 VAL A O 1
ATOM 635 N N . PRO A 1 87 ? -12.585 -5.888 -2.990 1.00 79.75 87 PRO A N 1
ATOM 636 C CA . PRO A 1 87 ? -13.201 -6.303 -1.726 1.00 79.75 87 PRO A CA 1
ATOM 637 C C . PRO A 1 87 ? -14.513 -7.079 -1.872 1.00 79.75 87 PRO A C 1
ATOM 639 O O . PRO A 1 87 ? -14.872 -7.823 -0.963 1.00 79.75 87 PRO A O 1
ATOM 642 N N . LYS A 1 88 ? -15.255 -6.858 -2.963 1.00 80.62 88 LYS A N 1
ATOM 643 C CA . LYS A 1 88 ? -16.557 -7.495 -3.197 1.00 80.62 88 LYS A CA 1
ATOM 644 C C . LYS A 1 88 ? -16.493 -8.723 -4.094 1.00 80.62 88 LYS A C 1
ATOM 646 O O . LYS A 1 88 ? -17.479 -9.445 -4.133 1.00 80.62 88 LYS A O 1
ATOM 651 N N . ASP A 1 89 ? -15.380 -8.934 -4.795 1.00 83.19 89 ASP A N 1
ATOM 652 C CA . ASP A 1 89 ? -15.265 -9.953 -5.844 1.00 83.19 89 ASP A CA 1
ATOM 653 C C . ASP A 1 89 ? -16.371 -9.810 -6.909 1.00 83.19 89 ASP A C 1
ATOM 655 O O . ASP A 1 89 ? -17.080 -10.744 -7.273 1.00 83.19 89 ASP A O 1
ATOM 659 N N . GLU A 1 90 ? -16.558 -8.574 -7.387 1.00 90.06 90 GLU A N 1
ATOM 660 C CA . GLU A 1 90 ? -17.627 -8.219 -8.324 1.00 90.06 90 GLU A CA 1
ATOM 661 C C . GLU A 1 90 ? -17.081 -7.483 -9.547 1.00 90.06 90 GLU A C 1
ATOM 663 O O . GLU A 1 90 ? -16.368 -6.481 -9.435 1.00 90.06 90 GLU A O 1
ATOM 668 N N . TRP A 1 91 ? -17.491 -7.935 -10.731 1.00 94.94 91 TRP A N 1
ATOM 669 C CA . TRP A 1 91 ? -17.217 -7.267 -11.999 1.00 94.94 91 TRP A CA 1
ATOM 670 C C . TRP A 1 91 ? -18.361 -6.339 -12.416 1.00 94.94 91 TRP A C 1
ATOM 672 O O . TRP A 1 91 ? -19.539 -6.612 -12.198 1.00 94.94 91 TRP A O 1
ATOM 682 N N . SER A 1 92 ? -18.011 -5.239 -13.077 1.00 95.62 92 SER A N 1
ATOM 683 C CA . SER A 1 92 ? -18.963 -4.316 -13.699 1.00 95.62 92 SER A CA 1
ATOM 684 C C . SER A 1 92 ? -18.353 -3.685 -14.946 1.00 95.62 92 SER A C 1
ATOM 686 O O . SER A 1 92 ? -17.157 -3.410 -14.959 1.00 95.62 92 SER A O 1
ATOM 688 N N . PHE A 1 93 ? -19.155 -3.410 -15.973 1.00 98.12 93 PHE A N 1
ATOM 689 C CA . PHE A 1 93 ? -18.708 -2.566 -17.083 1.00 98.12 93 PHE A CA 1
ATOM 690 C C . PHE A 1 93 ? -18.697 -1.094 -16.665 1.00 98.12 93 PHE A C 1
ATOM 692 O O . PHE A 1 93 ? -19.573 -0.635 -15.924 1.00 98.12 93 PHE A O 1
ATOM 699 N N . VAL A 1 94 ? -17.706 -0.357 -17.155 1.00 98.56 94 VAL A N 1
ATOM 700 C CA . VAL A 1 94 ? -17.623 1.105 -17.060 1.00 98.56 94 VAL A CA 1
ATOM 701 C C . VAL A 1 94 ? -17.621 1.706 -18.468 1.00 98.56 94 VAL A C 1
ATOM 703 O O . VAL A 1 94 ? -17.803 0.981 -19.445 1.00 98.56 94 VAL A O 1
ATOM 706 N N . ALA A 1 95 ? -17.507 3.030 -18.591 1.00 98.56 95 ALA A N 1
ATOM 707 C CA . ALA A 1 95 ? -17.519 3.676 -19.899 1.00 98.56 95 ALA A CA 1
ATOM 708 C C . ALA A 1 95 ? -16.439 3.072 -20.819 1.00 98.56 95 ALA A C 1
ATOM 710 O O . ALA A 1 95 ? -15.275 2.996 -20.403 1.00 98.56 95 ALA A O 1
ATOM 711 N N . PRO A 1 96 ? -16.806 2.650 -22.045 1.00 98.56 96 PRO A N 1
ATOM 712 C CA . PRO A 1 96 ? -15.851 2.089 -22.987 1.00 98.56 96 PRO A CA 1
ATOM 713 C C . PRO A 1 96 ? -14.855 3.160 -23.424 1.00 98.56 96 PRO A C 1
ATOM 715 O O . PRO A 1 96 ? -15.144 4.362 -23.372 1.00 98.56 96 PRO A O 1
ATOM 718 N N . LEU A 1 97 ? -13.676 2.718 -23.850 1.00 98.06 97 LEU A N 1
ATOM 719 C CA . LEU A 1 97 ? -12.689 3.586 -24.469 1.00 98.06 97 LEU A CA 1
ATOM 720 C C . LEU A 1 97 ? -13.317 4.250 -25.715 1.00 98.06 97 LEU A C 1
ATOM 722 O O . LEU A 1 97 ? -14.095 3.606 -26.413 1.00 98.06 97 LEU A O 1
ATOM 726 N N . PRO A 1 98 ? -13.011 5.518 -26.042 1.00 98.06 98 PRO A N 1
ATOM 727 C CA . PRO A 1 98 ? -13.664 6.181 -27.177 1.00 98.06 98 PRO A CA 1
ATOM 728 C C . PRO A 1 98 ? -13.412 5.535 -28.548 1.00 98.06 98 PRO A C 1
ATOM 730 O O . PRO A 1 98 ? -14.169 5.790 -29.484 1.00 98.06 98 PRO A O 1
ATOM 733 N N . ILE A 1 99 ? -12.353 4.730 -28.676 1.00 96.94 99 ILE A N 1
ATOM 734 C CA . ILE A 1 99 ? -12.037 3.937 -29.867 1.00 96.94 99 ILE A CA 1
ATOM 735 C C . ILE A 1 99 ? -11.532 2.544 -29.458 1.00 96.94 99 ILE A C 1
ATOM 737 O O . ILE A 1 99 ? -10.841 2.440 -28.441 1.00 96.94 99 ILE A O 1
ATOM 741 N N . PRO A 1 100 ? -11.795 1.488 -30.251 1.00 97.25 100 PRO A N 1
ATOM 742 C CA . PRO A 1 100 ? -11.223 0.167 -30.010 1.00 97.25 100 PRO A CA 1
ATOM 743 C C . PRO A 1 100 ? -9.698 0.171 -30.110 1.00 97.25 100 PRO A C 1
ATOM 745 O O . PRO A 1 100 ? -9.129 0.647 -31.101 1.00 97.25 100 PRO A O 1
ATOM 748 N N . MET A 1 101 ? -9.042 -0.393 -29.097 1.00 97.62 101 MET A N 1
ATOM 749 C CA . MET A 1 101 ? -7.587 -0.379 -28.969 1.00 97.62 101 MET A CA 1
ATOM 750 C C . MET A 1 101 ? -7.073 -1.700 -28.392 1.00 97.62 101 MET A C 1
ATOM 752 O O . MET A 1 101 ? -7.665 -2.266 -27.484 1.00 97.62 101 MET A O 1
ATOM 756 N N . ASN A 1 102 ? -5.944 -2.184 -28.889 1.00 96.56 102 ASN A N 1
ATOM 757 C CA . ASN A 1 102 ? -5.192 -3.292 -28.309 1.00 96.56 102 ASN A CA 1
ATOM 758 C C . ASN A 1 102 ? -3.765 -2.833 -27.987 1.00 96.56 102 ASN A C 1
ATOM 760 O O . ASN A 1 102 ? -3.350 -1.754 -28.408 1.00 96.56 102 ASN A O 1
ATOM 764 N N . HIS A 1 103 ? -3.031 -3.596 -27.178 1.00 97.19 103 HIS A N 1
ATOM 765 C CA . HIS A 1 103 ? -1.726 -3.206 -26.629 1.00 97.19 103 HIS A CA 1
ATOM 766 C C . HIS A 1 103 ? -1.728 -1.769 -26.074 1.00 97.19 103 HIS A C 1
ATOM 768 O O . HIS A 1 103 ? -0.793 -0.992 -26.302 1.00 97.19 103 HIS A O 1
ATOM 774 N N . ALA A 1 104 ? -2.830 -1.388 -25.421 1.00 98.00 104 ALA A N 1
ATOM 775 C CA . ALA A 1 104 ? -3.052 -0.030 -24.955 1.00 98.00 104 ALA A CA 1
ATOM 776 C C . ALA A 1 104 ? -2.037 0.335 -23.864 1.00 98.00 104 ALA A C 1
ATOM 778 O O . ALA A 1 104 ? -1.797 -0.421 -22.922 1.00 98.00 104 ALA A O 1
ATOM 779 N N . ASN A 1 105 ? -1.468 1.530 -23.958 1.00 98.31 105 ASN A N 1
ATOM 780 C CA . ASN A 1 105 ? -0.523 2.026 -22.970 1.00 98.31 105 ASN A CA 1
ATOM 781 C C . ASN A 1 105 ? -1.306 2.647 -21.804 1.00 98.31 105 ASN A C 1
ATOM 783 O O . ASN A 1 105 ? -1.498 3.865 -21.781 1.00 98.31 105 ASN A O 1
ATOM 787 N N . ALA A 1 106 ? -1.754 1.838 -20.837 1.00 98.31 106 ALA A N 1
ATOM 788 C CA . ALA A 1 106 ? -2.539 2.323 -19.697 1.00 98.31 106 ALA A CA 1
ATOM 789 C C . ALA A 1 106 ? -1.755 2.400 -18.373 1.00 98.31 106 ALA A C 1
ATOM 791 O O . ALA A 1 106 ? -1.062 1.460 -17.988 1.00 98.31 106 ALA A O 1
ATOM 792 N N . ILE A 1 107 ? -1.911 3.499 -17.629 1.00 98.31 107 ILE A N 1
ATOM 793 C CA . ILE A 1 107 ? -1.336 3.670 -16.283 1.00 98.31 107 ILE A CA 1
ATOM 794 C C . ILE A 1 107 ? -2.236 4.523 -15.388 1.00 98.31 107 ILE A C 1
ATOM 796 O O . ILE A 1 107 ? -2.979 5.383 -15.862 1.00 98.31 107 ILE A O 1
ATOM 800 N N . THR A 1 108 ? -2.150 4.321 -14.073 1.00 97.50 108 THR A N 1
ATOM 801 C CA . THR A 1 108 ? -2.810 5.183 -13.087 1.00 97.50 108 THR A CA 1
ATOM 802 C C . THR A 1 108 ? -1.882 6.267 -12.558 1.00 97.50 108 THR A C 1
ATOM 804 O O . THR A 1 108 ? -0.742 6.018 -12.171 1.00 97.50 108 THR A O 1
ATOM 807 N N . ALA A 1 109 ? -2.389 7.497 -12.522 1.00 91.94 109 ALA A N 1
ATOM 808 C CA . ALA A 1 109 ? -1.692 8.653 -11.970 1.00 91.94 109 ALA A CA 1
ATOM 809 C C . ALA A 1 109 ? -2.713 9.677 -11.459 1.00 91.94 109 ALA A C 1
ATOM 811 O O . ALA A 1 109 ? -3.806 9.793 -12.005 1.00 91.94 109 ALA A O 1
ATOM 812 N N . ASN A 1 110 ? -2.394 10.414 -10.391 1.00 88.88 110 ASN A N 1
ATOM 813 C CA . ASN A 1 110 ? -3.252 11.482 -9.852 1.00 88.88 110 ASN A CA 1
ATOM 814 C C . ASN A 1 110 ? -4.739 11.097 -9.663 1.00 88.88 110 ASN A C 1
ATOM 816 O O . ASN A 1 110 ? -5.632 11.916 -9.867 1.00 88.88 110 ASN A O 1
ATOM 820 N N . GLY A 1 111 ? -5.012 9.846 -9.274 1.00 89.56 111 GLY A N 1
ATOM 821 C CA . GLY A 1 111 ? -6.375 9.359 -9.037 1.00 89.56 111 GLY A CA 1
ATOM 822 C C . GLY A 1 111 ? -7.202 9.074 -10.300 1.00 89.56 111 GLY A C 1
ATOM 823 O O . GLY A 1 111 ? -8.408 8.878 -10.183 1.00 89.56 111 GLY A O 1
ATOM 824 N N . LYS A 1 112 ? -6.575 9.039 -11.480 1.00 97.06 112 LYS A N 1
ATOM 825 C CA . LYS A 1 112 ? -7.204 8.784 -12.784 1.00 97.06 112 LYS A CA 1
ATOM 826 C C . LYS A 1 112 ? -6.449 7.705 -13.564 1.00 97.06 112 LYS A C 1
ATOM 828 O O . LYS A 1 112 ? -5.357 7.298 -13.156 1.00 97.06 112 LYS A O 1
ATOM 833 N N . ILE A 1 113 ? -7.032 7.243 -14.669 1.00 98.75 113 ILE A N 1
ATOM 834 C CA . ILE A 1 113 ? -6.381 6.326 -15.618 1.00 98.75 113 ILE A CA 1
ATOM 835 C C . ILE A 1 113 ? -6.036 7.109 -16.880 1.00 98.75 113 ILE A C 1
ATOM 837 O O . ILE A 1 113 ? -6.861 7.870 -17.371 1.00 98.75 113 ILE A O 1
ATOM 841 N N . TYR A 1 114 ? -4.837 6.902 -17.407 1.00 98.81 114 TYR A N 1
ATOM 842 C CA . TYR A 1 114 ? -4.377 7.486 -18.660 1.00 98.81 114 TYR A CA 1
ATOM 843 C C . TYR A 1 114 ? -4.118 6.361 -19.645 1.00 98.81 114 TYR A C 1
ATOM 845 O O . TYR A 1 114 ? -3.441 5.402 -19.284 1.00 98.81 114 TYR A O 1
ATOM 853 N N . VAL A 1 115 ? -4.624 6.498 -20.866 1.00 98.81 115 VAL A N 1
ATOM 854 C CA . VAL A 1 115 ? -4.283 5.657 -22.017 1.00 98.81 115 VAL A CA 1
ATOM 855 C C . VAL A 1 115 ? -3.522 6.538 -22.996 1.00 98.81 115 VAL A C 1
ATOM 857 O O . VAL A 1 115 ? -4.074 7.529 -23.462 1.00 98.81 115 VAL A O 1
ATOM 860 N N . LEU A 1 116 ? -2.251 6.233 -23.258 1.00 98.56 116 LEU A N 1
ATOM 861 C CA . LEU A 1 116 ? -1.349 7.071 -24.056 1.00 98.56 116 LEU A CA 1
ATOM 862 C C . LEU A 1 116 ? -0.893 6.332 -25.317 1.00 98.56 116 LEU A C 1
ATOM 864 O O . LEU A 1 116 ? 0.242 5.853 -25.395 1.00 98.56 116 LEU A O 1
ATOM 868 N N . GLY A 1 117 ? -1.801 6.213 -26.283 1.00 98.12 117 GLY A N 1
ATOM 869 C CA . GLY A 1 117 ? -1.613 5.386 -27.466 1.00 98.12 117 GLY A CA 1
ATOM 870 C C . GLY A 1 117 ? -1.845 3.894 -27.214 1.00 98.12 117 GLY A C 1
ATOM 871 O O . GLY A 1 117 ? -2.113 3.432 -26.101 1.00 98.12 117 GLY A O 1
ATOM 872 N N . GLY A 1 118 ? -1.745 3.146 -28.300 1.00 98.06 118 GLY A N 1
ATOM 873 C CA . GLY A 1 118 ? -1.967 1.708 -28.403 1.00 98.06 118 GLY A CA 1
ATOM 874 C C . GLY A 1 118 ? -1.945 1.325 -29.876 1.00 98.06 118 GLY A C 1
ATOM 875 O O . GLY A 1 118 ? -1.513 2.124 -30.707 1.00 98.06 118 GLY A O 1
ATOM 876 N N . LEU A 1 119 ? -2.423 0.138 -30.222 1.00 98.00 119 LEU A N 1
ATOM 877 C CA . LEU A 1 119 ? -2.607 -0.278 -31.608 1.00 98.00 119 LEU A CA 1
ATOM 878 C C . LEU A 1 119 ? -4.085 -0.516 -31.918 1.00 98.00 119 LEU A C 1
ATOM 880 O O . LEU A 1 119 ? -4.913 -0.690 -31.028 1.00 98.00 119 LEU A O 1
ATOM 884 N N . SER A 1 120 ? -4.419 -0.545 -33.201 1.00 94.88 120 SER A N 1
ATOM 885 C CA . SER A 1 120 ? -5.726 -0.987 -33.683 1.00 94.88 120 SER A CA 1
ATOM 886 C C . SER A 1 120 ? -5.618 -1.488 -35.121 1.00 94.88 120 SER A C 1
ATOM 888 O O . SER A 1 120 ? -4.621 -1.245 -35.805 1.00 94.88 120 SER A O 1
ATOM 890 N N . GLY A 1 121 ? -6.631 -2.211 -35.587 1.00 87.31 121 GLY A N 1
ATOM 891 C CA . GLY A 1 121 ? -6.687 -2.765 -36.938 1.00 87.31 121 GLY A CA 1
ATOM 892 C C . GLY A 1 121 ? -7.210 -4.198 -36.976 1.00 87.31 121 GLY A C 1
ATOM 893 O O . GLY A 1 121 ? -7.626 -4.748 -35.960 1.00 87.31 121 GLY A O 1
ATOM 894 N N . GLY A 1 122 ? -7.204 -4.780 -38.177 1.00 76.81 122 GLY A N 1
ATOM 895 C CA . GLY A 1 122 ? -7.603 -6.169 -38.431 1.00 76.81 122 GLY A CA 1
ATOM 896 C C . GLY A 1 122 ? -6.410 -7.004 -38.882 1.00 76.81 122 GLY A C 1
ATOM 897 O O . GLY A 1 122 ? -5.758 -7.645 -38.073 1.00 76.81 122 GLY A O 1
ATOM 898 N N . THR A 1 123 ? -6.080 -6.954 -40.177 1.00 80.19 123 THR A N 1
ATOM 899 C CA . THR A 1 123 ? -4.992 -7.748 -40.788 1.00 80.19 123 THR A CA 1
ATOM 900 C C . THR A 1 123 ? -3.585 -7.365 -40.323 1.00 80.19 123 THR A C 1
ATOM 902 O O . THR A 1 123 ? -2.669 -8.178 -40.395 1.00 80.19 123 THR A O 1
ATOM 905 N N . ALA A 1 124 ? -3.409 -6.127 -39.872 1.00 90.38 124 ALA A N 1
ATOM 906 C CA . ALA A 1 124 ? -2.208 -5.639 -39.211 1.00 90.38 124 ALA A CA 1
ATOM 907 C C . ALA A 1 124 ? -2.630 -4.612 -38.160 1.00 90.38 124 ALA A C 1
ATOM 909 O O . ALA A 1 124 ? -3.551 -3.823 -38.405 1.00 90.38 124 ALA A O 1
ATOM 910 N N . PHE A 1 125 ? -1.952 -4.609 -37.020 1.00 94.94 125 PHE A N 1
ATOM 911 C CA . PHE A 1 125 ? -2.176 -3.635 -35.964 1.00 94.94 125 PHE A CA 1
ATOM 912 C C . 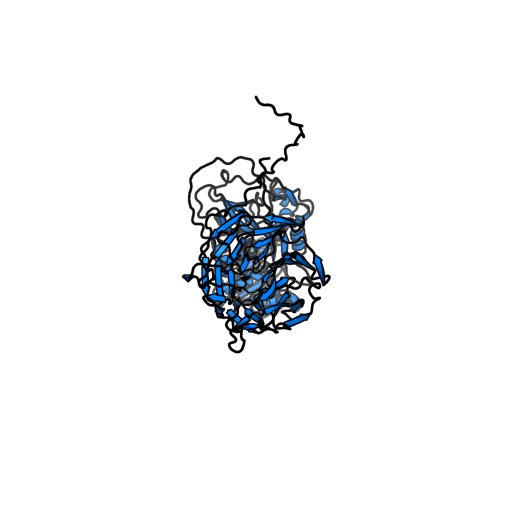PHE A 1 125 ? -1.226 -2.458 -36.143 1.00 94.94 125 PHE A C 1
ATOM 914 O O . PHE A 1 125 ? -0.011 -2.624 -36.246 1.00 94.94 125 PHE A O 1
ATOM 921 N N . ARG A 1 126 ? -1.796 -1.257 -36.214 1.00 96.81 126 ARG A N 1
ATOM 922 C CA . ARG A 1 126 ? -1.077 0.002 -36.412 1.00 96.81 126 ARG A CA 1
ATOM 923 C C . ARG A 1 126 ? -1.228 0.873 -35.188 1.00 96.81 126 ARG A C 1
ATOM 925 O O . ARG A 1 126 ? -2.303 0.909 -34.591 1.00 96.81 126 ARG A O 1
ATOM 932 N N . ALA A 1 127 ? -0.164 1.583 -34.847 1.00 98.06 127 ALA A N 1
ATOM 933 C CA . ALA A 1 127 ? -0.185 2.480 -33.718 1.00 98.06 127 ALA A CA 1
ATOM 934 C C . ALA A 1 127 ? -1.162 3.641 -33.900 1.00 98.06 127 ALA A C 1
ATOM 936 O O . ALA A 1 127 ? -1.295 4.216 -34.981 1.00 98.06 127 ALA A O 1
ATOM 937 N N . LEU A 1 128 ? -1.833 3.975 -32.803 1.00 97.94 128 LEU A N 1
ATOM 938 C CA . LEU A 1 128 ? -2.742 5.098 -32.686 1.00 97.94 128 LEU A CA 1
ATOM 939 C C . LEU A 1 128 ? -2.080 6.210 -31.862 1.00 97.94 128 LEU A C 1
ATOM 941 O O . LEU A 1 128 ? -1.519 5.924 -30.800 1.00 97.94 128 LEU A O 1
ATOM 945 N N . PRO A 1 129 ? -2.182 7.477 -32.297 1.00 97.69 129 PRO A N 1
ATOM 946 C CA . PRO A 1 129 ? -1.675 8.618 -31.538 1.00 97.69 129 PRO A CA 1
ATOM 947 C C . PRO A 1 129 ? -2.588 9.003 -30.363 1.00 97.69 129 PRO A C 1
ATOM 949 O O . PRO A 1 129 ? -2.207 9.832 -29.538 1.00 97.69 129 PRO A O 1
ATOM 952 N N . ASN A 1 130 ? -3.812 8.468 -30.315 1.00 98.38 130 ASN A N 1
ATOM 953 C CA . ASN A 1 130 ? -4.875 8.942 -29.438 1.00 98.38 130 ASN A CA 1
ATOM 954 C C . ASN A 1 130 ? -4.562 8.710 -27.955 1.00 98.38 130 ASN A C 1
ATOM 956 O O . ASN A 1 130 ? -4.180 7.613 -27.541 1.00 98.38 130 ASN A O 1
ATOM 960 N N . CYS A 1 131 ? -4.806 9.747 -27.154 1.00 98.69 131 CYS A N 1
ATOM 961 C CA . CYS A 1 131 ? -4.605 9.732 -25.714 1.00 98.69 131 CYS A CA 1
ATOM 962 C C . CYS A 1 131 ? -5.912 10.061 -24.992 1.00 98.69 131 CYS A C 1
ATOM 964 O O . CYS A 1 131 ? -6.639 10.970 -25.398 1.00 98.69 131 CYS A O 1
ATOM 966 N N . TYR A 1 132 ? -6.180 9.372 -23.886 1.00 98.75 132 TYR A N 1
ATOM 967 C CA . TYR A 1 132 ? -7.394 9.559 -23.100 1.00 98.75 132 TYR A CA 1
ATOM 968 C C . TYR A 1 132 ? -7.113 9.554 -21.600 1.00 98.75 132 TYR A C 1
ATOM 970 O O . TYR A 1 132 ? -6.226 8.853 -21.116 1.00 98.75 132 TYR A O 1
ATOM 978 N N . GLU A 1 133 ? -7.912 10.314 -20.860 1.00 98.62 133 GLU A N 1
ATOM 979 C CA . GLU A 1 133 ? -7.977 10.303 -19.402 1.00 98.62 133 GLU A CA 1
ATOM 980 C C . GLU A 1 133 ? -9.349 9.788 -18.969 1.00 98.62 133 GLU A C 1
ATOM 982 O O . GLU A 1 133 ? -10.367 10.332 -19.385 1.00 98.62 133 GLU A O 1
ATOM 987 N N . TYR A 1 134 ? -9.396 8.777 -18.110 1.00 98.69 134 TYR A N 1
ATOM 988 C CA . TYR A 1 134 ? -10.628 8.312 -17.485 1.00 98.69 134 TYR A CA 1
ATOM 989 C C . TYR A 1 134 ? -10.746 8.831 -16.062 1.00 98.69 134 TYR A C 1
ATOM 991 O O . TYR A 1 134 ? -9.847 8.653 -15.229 1.00 98.69 134 TYR A O 1
ATOM 999 N N . ASP A 1 135 ? -11.904 9.411 -15.768 1.00 97.25 135 ASP A N 1
ATOM 1000 C CA . ASP A 1 135 ? -12.281 9.817 -14.427 1.00 97.25 135 ASP A CA 1
ATOM 1001 C C . ASP A 1 135 ? -13.255 8.788 -13.818 1.00 97.25 135 ASP A C 1
ATOM 1003 O O . ASP A 1 135 ? -14.403 8.674 -14.264 1.00 97.25 135 ASP A O 1
ATOM 1007 N N . PRO A 1 136 ? -12.842 8.047 -12.771 1.00 92.69 136 PRO A N 1
ATOM 1008 C CA . PRO A 1 136 ? -13.684 7.024 -12.155 1.00 92.69 136 PRO A CA 1
ATOM 1009 C C . PRO A 1 136 ? -14.881 7.596 -11.384 1.00 92.69 136 PRO A C 1
ATOM 1011 O O . PRO A 1 136 ? -15.800 6.843 -11.065 1.00 92.69 136 PRO A O 1
ATOM 1014 N N . VAL A 1 137 ? -14.873 8.892 -11.048 1.00 93.81 137 VAL A N 1
ATOM 1015 C CA . VAL A 1 137 ? -15.973 9.557 -10.336 1.00 93.81 137 VAL A CA 1
ATOM 1016 C C . VAL A 1 137 ? -17.111 9.864 -11.297 1.00 93.81 137 VAL A C 1
ATOM 1018 O O . VAL A 1 137 ? -18.274 9.657 -10.957 1.00 93.81 137 VAL A O 1
ATOM 1021 N N . THR A 1 138 ? -16.784 10.347 -12.496 1.00 97.06 138 THR A N 1
ATOM 1022 C CA . THR A 1 138 ? -17.787 10.676 -13.520 1.00 97.06 138 THR A CA 1
ATOM 1023 C C . THR A 1 138 ? -18.087 9.513 -14.460 1.00 97.06 138 THR A C 1
ATOM 1025 O O . THR A 1 138 ? -19.086 9.574 -15.173 1.00 97.06 138 THR A O 1
ATOM 1028 N N . ASN A 1 139 ? -17.276 8.446 -14.424 1.00 97.69 139 ASN A N 1
ATOM 1029 C CA . ASN A 1 139 ? -17.356 7.312 -15.342 1.00 97.69 139 ASN A CA 1
ATOM 1030 C C . ASN A 1 139 ? -17.316 7.782 -16.805 1.00 97.69 139 ASN A C 1
ATOM 1032 O O . ASN A 1 139 ? -18.203 7.471 -17.597 1.00 97.69 139 ASN A O 1
ATOM 1036 N N . ALA A 1 140 ? -16.318 8.601 -17.139 1.00 98.31 140 ALA A N 1
ATOM 1037 C CA . ALA A 1 140 ? -16.189 9.197 -18.461 1.00 98.31 140 ALA A CA 1
ATOM 1038 C C . ALA A 1 140 ? -14.725 9.339 -18.877 1.00 98.31 140 ALA A C 1
ATOM 1040 O O . ALA A 1 140 ? -13.845 9.588 -18.048 1.00 98.31 140 ALA A O 1
ATOM 1041 N N . TRP A 1 141 ? -14.497 9.214 -20.184 1.00 98.69 141 TRP A N 1
ATOM 1042 C CA . TRP A 1 141 ? -13.220 9.492 -20.826 1.00 98.69 141 TRP A CA 1
ATOM 1043 C C . TRP A 1 141 ? -13.194 10.925 -21.362 1.00 98.69 141 TRP A C 1
ATOM 1045 O O . TRP A 1 141 ? -14.167 11.396 -21.952 1.00 98.69 141 TRP A O 1
ATOM 1055 N N . ALA A 1 142 ? -12.066 11.600 -21.186 1.00 98.38 142 ALA A N 1
ATOM 1056 C CA . ALA A 1 142 ? -11.736 12.866 -21.819 1.00 98.38 142 ALA A CA 1
ATOM 1057 C C . ALA A 1 142 ? -10.562 12.661 -22.782 1.00 98.38 142 ALA A C 1
ATOM 1059 O O . ALA A 1 142 ? -9.618 11.934 -22.475 1.00 98.38 142 ALA A O 1
ATOM 1060 N N . GLU A 1 143 ? -10.618 13.301 -23.946 1.00 98.38 143 GLU A N 1
ATOM 1061 C CA . GLU A 1 143 ? -9.510 13.299 -24.900 1.00 98.38 143 GLU A CA 1
ATOM 1062 C C . GLU A 1 143 ? -8.361 14.179 -24.389 1.00 98.38 143 GLU A C 1
ATOM 1064 O O . GLU A 1 143 ? -8.576 15.267 -23.849 1.00 98.38 143 GLU A O 1
ATOM 1069 N N . LEU A 1 144 ? -7.136 13.687 -24.554 1.00 98.44 144 LEU A N 1
ATOM 1070 C CA . LEU A 1 144 ? -5.897 14.390 -24.239 1.00 98.44 144 LEU A CA 1
ATOM 1071 C C . LEU A 1 144 ? -5.133 14.705 -25.531 1.00 98.44 144 LEU A C 1
ATOM 1073 O O . LEU A 1 144 ? -5.366 14.058 -26.556 1.00 98.44 144 LEU A O 1
ATOM 1077 N N . PRO A 1 145 ? -4.161 15.637 -25.496 1.00 97.94 145 PRO A N 1
ATOM 1078 C CA . PRO A 1 145 ? -3.238 15.814 -26.605 1.00 97.94 145 PRO A CA 1
ATOM 1079 C C . PRO A 1 145 ? -2.605 14.487 -27.027 1.00 97.94 145 PRO A C 1
ATOM 1081 O O . PRO A 1 145 ? -2.035 13.748 -26.218 1.00 97.94 145 PRO A O 1
ATOM 1084 N N . SER A 1 146 ? -2.726 14.210 -28.320 1.00 97.75 146 SER A N 1
ATOM 1085 C CA . SER A 1 146 ? -2.179 13.019 -28.955 1.00 97.75 146 SER A CA 1
ATOM 1086 C C . SER A 1 146 ? -0.663 12.916 -28.776 1.00 97.75 146 SER A C 1
ATOM 1088 O O . SER A 1 146 ? 0.019 13.907 -28.491 1.00 97.75 146 SER A O 1
ATOM 1090 N N . MET A 1 147 ? -0.131 11.709 -28.955 1.00 97.75 147 MET A N 1
ATOM 1091 C CA . MET A 1 147 ? 1.309 11.507 -29.083 1.00 97.75 147 MET A CA 1
ATOM 1092 C C . MET A 1 147 ? 1.864 12.390 -30.219 1.00 97.75 147 MET A C 1
ATOM 1094 O O . MET A 1 147 ? 1.167 12.597 -31.216 1.00 97.75 147 MET A O 1
ATOM 1098 N N . PRO A 1 148 ? 3.093 12.927 -30.095 1.00 97.25 148 PRO A N 1
ATOM 1099 C CA . PRO A 1 148 ? 3.733 13.657 -31.183 1.00 97.25 148 PRO A CA 1
ATOM 1100 C C . PRO A 1 148 ? 3.819 12.807 -32.453 1.00 97.25 148 PRO A C 1
ATOM 1102 O O . PRO A 1 148 ? 4.098 11.609 -32.368 1.00 97.25 148 PRO A O 1
ATOM 1105 N N . GLU A 1 149 ? 3.628 13.447 -33.606 1.00 96.00 149 GLU A N 1
ATOM 1106 C CA . GLU A 1 149 ? 3.675 12.796 -34.918 1.00 96.00 149 GLU A CA 1
ATOM 1107 C C . GLU A 1 149 ? 4.969 11.986 -35.097 1.00 96.00 149 GLU A C 1
ATOM 1109 O O . GLU A 1 149 ? 6.070 12.483 -34.839 1.00 96.00 149 GLU A O 1
ATOM 1114 N N . GLY A 1 150 ? 4.831 10.729 -35.522 1.00 94.25 150 GLY A N 1
ATOM 1115 C CA . GLY A 1 150 ? 5.945 9.801 -35.728 1.00 94.25 150 GLY A CA 1
ATOM 1116 C C . GLY A 1 150 ? 6.446 9.117 -34.453 1.00 94.25 150 GLY A C 1
ATOM 1117 O O . GLY A 1 150 ? 7.468 8.432 -34.490 1.00 94.25 150 GLY A O 1
ATOM 1118 N N . THR A 1 151 ? 5.764 9.306 -33.319 1.00 96.50 151 THR A N 1
ATOM 1119 C CA . THR A 1 151 ? 6.072 8.624 -32.050 1.00 96.50 151 THR A CA 1
ATOM 1120 C C . THR A 1 151 ? 4.951 7.694 -31.581 1.00 96.50 151 THR A C 1
ATOM 1122 O O . THR A 1 151 ? 5.013 7.170 -30.467 1.00 96.50 151 THR A O 1
ATOM 1125 N N . GLU A 1 152 ? 3.930 7.479 -32.408 1.00 97.44 152 GLU A N 1
ATOM 1126 C CA . GLU A 1 152 ? 2.790 6.616 -32.120 1.00 97.44 152 GLU A CA 1
ATOM 1127 C C . GLU A 1 152 ? 3.249 5.180 -31.887 1.00 97.44 152 GLU A C 1
ATOM 1129 O O . GLU A 1 152 ? 4.033 4.622 -32.657 1.00 97.44 152 GLU A O 1
ATOM 1134 N N . ARG A 1 153 ? 2.751 4.566 -30.812 1.00 97.94 153 ARG A N 1
ATOM 1135 C CA . ARG A 1 153 ? 3.119 3.196 -30.446 1.00 97.94 153 ARG A CA 1
ATOM 1136 C C . ARG A 1 153 ? 2.141 2.578 -29.461 1.00 97.94 153 ARG A C 1
ATOM 1138 O O . ARG A 1 153 ? 1.538 3.282 -28.655 1.00 97.94 153 ARG A O 1
ATOM 1145 N N . GLY A 1 154 ? 2.056 1.255 -29.494 1.00 97.62 154 GLY A N 1
ATOM 1146 C CA . GLY A 1 154 ? 1.476 0.435 -28.431 1.00 97.62 154 GLY A CA 1
ATOM 1147 C C . GLY A 1 154 ? 2.522 -0.491 -27.817 1.00 97.62 154 GLY A C 1
ATOM 1148 O O . GLY A 1 154 ? 3.679 -0.506 -28.246 1.00 97.62 154 GLY A O 1
ATOM 1149 N N . SER A 1 155 ? 2.114 -1.289 -26.832 1.00 97.12 155 SER A N 1
ATOM 1150 C CA . SER A 1 155 ? 2.993 -2.254 -26.148 1.00 97.12 155 SER A CA 1
ATOM 1151 C C . SER A 1 155 ? 4.232 -1.595 -25.511 1.00 97.12 155 SER A C 1
ATOM 1153 O O . SER A 1 155 ? 5.331 -2.159 -25.483 1.00 97.12 155 SER A O 1
ATOM 1155 N N . SER A 1 156 ? 4.077 -0.351 -25.046 1.00 98.06 156 SER A N 1
ATOM 1156 C CA . SER A 1 156 ? 5.138 0.411 -24.389 1.00 98.06 156 SER A CA 1
ATOM 1157 C C . SER A 1 156 ? 5.206 0.117 -22.895 1.00 98.06 156 SER A C 1
ATOM 1159 O O . SER A 1 156 ? 4.211 -0.184 -22.239 1.00 98.06 156 SER A O 1
ATOM 1161 N N . ILE A 1 157 ? 6.392 0.312 -22.324 1.00 98.00 157 ILE A N 1
ATOM 1162 C CA . ILE A 1 157 ? 6.603 0.251 -20.881 1.00 98.00 157 ILE A CA 1
ATOM 1163 C C . ILE A 1 157 ? 6.268 1.615 -20.284 1.00 98.00 157 ILE A C 1
ATOM 1165 O O . ILE A 1 157 ? 6.798 2.637 -20.731 1.00 98.00 157 ILE A O 1
ATOM 1169 N N . LEU A 1 158 ? 5.416 1.626 -19.258 1.00 98.25 158 LEU A N 1
ATOM 1170 C CA . LEU A 1 158 ? 4.948 2.847 -18.612 1.00 98.25 158 LEU A CA 1
ATOM 1171 C C . LEU A 1 158 ? 5.484 3.029 -17.199 1.00 98.25 158 LEU A C 1
ATOM 1173 O O . LEU A 1 158 ? 5.724 2.071 -16.470 1.00 98.25 158 LEU A O 1
ATOM 1177 N N . GLY A 1 159 ? 5.634 4.286 -16.783 1.00 97.56 159 GLY A N 1
ATOM 1178 C CA . GLY A 1 159 ? 6.051 4.612 -15.426 1.00 97.56 159 GLY A CA 1
ATOM 1179 C C . GLY A 1 159 ? 5.666 6.022 -14.989 1.00 97.56 159 GLY A C 1
ATOM 1180 O O . GLY A 1 159 ? 5.966 6.989 -15.681 1.00 97.56 159 GLY A O 1
ATOM 1181 N N . ALA A 1 160 ? 5.025 6.155 -13.827 1.00 96.00 160 ALA A N 1
ATOM 1182 C CA . ALA A 1 160 ? 4.665 7.453 -13.260 1.00 96.00 160 ALA A CA 1
ATOM 1183 C C . ALA A 1 160 ? 5.787 7.992 -12.354 1.00 96.00 160 ALA A C 1
ATOM 1185 O O . ALA A 1 160 ? 6.250 7.302 -11.445 1.00 96.00 160 ALA A O 1
ATOM 1186 N N . TYR A 1 161 ? 6.210 9.237 -12.578 1.00 94.62 161 TYR A N 1
ATOM 1187 C CA . TYR A 1 161 ? 7.230 9.924 -11.784 1.00 94.62 161 TYR A CA 1
ATOM 1188 C C . TYR A 1 161 ? 6.855 11.397 -11.578 1.00 94.62 161 TYR A C 1
ATOM 1190 O O . TYR A 1 161 ? 7.017 12.242 -12.462 1.00 94.62 161 TYR A O 1
ATOM 1198 N N . GLY A 1 162 ? 6.331 11.711 -10.390 1.00 91.38 162 GLY A N 1
ATOM 1199 C CA . GLY A 1 162 ? 5.759 13.029 -10.108 1.00 91.38 162 GLY A CA 1
ATOM 1200 C C . GLY A 1 162 ? 4.560 13.310 -11.017 1.00 91.38 162 GLY A C 1
ATOM 1201 O O . GLY A 1 162 ? 3.634 12.510 -11.078 1.00 91.38 162 GLY A O 1
ATOM 1202 N N . ASP A 1 163 ? 4.597 14.430 -11.742 1.00 94.62 163 ASP A N 1
ATOM 1203 C CA . ASP A 1 163 ? 3.559 14.810 -12.713 1.00 94.62 163 ASP A CA 1
ATOM 1204 C C . ASP A 1 163 ? 3.805 14.246 -14.127 1.00 94.62 163 ASP A C 1
ATOM 1206 O O . ASP A 1 163 ? 3.113 14.635 -15.066 1.00 94.62 163 ASP A O 1
ATOM 1210 N N . LYS A 1 164 ? 4.812 13.381 -14.312 1.00 97.25 164 LYS A N 1
ATOM 1211 C CA . LYS A 1 164 ? 5.183 12.824 -15.619 1.00 97.25 164 LYS A CA 1
ATOM 1212 C C . LYS A 1 164 ? 4.817 11.348 -15.731 1.00 97.25 164 LYS A C 1
ATOM 1214 O O . LYS A 1 164 ? 5.053 10.577 -14.803 1.00 97.25 164 LYS A O 1
ATOM 1219 N N . ILE A 1 165 ? 4.322 10.956 -16.898 1.00 98.69 165 ILE A N 1
ATOM 1220 C CA . ILE A 1 165 ? 4.181 9.563 -17.323 1.00 98.69 165 ILE A CA 1
ATOM 1221 C C . ILE A 1 165 ? 5.248 9.297 -18.376 1.00 98.69 165 ILE A C 1
ATOM 1223 O O . ILE A 1 165 ? 5.256 9.937 -19.420 1.00 98.69 165 ILE A O 1
ATOM 1227 N N . ILE A 1 166 ? 6.154 8.373 -18.094 1.00 98.69 166 ILE A N 1
ATOM 1228 C CA . ILE A 1 166 ? 7.191 7.913 -19.015 1.00 98.69 166 ILE A CA 1
ATOM 1229 C C . ILE A 1 166 ? 6.600 6.806 -19.880 1.00 98.69 166 ILE A C 1
ATOM 1231 O O . ILE A 1 166 ? 5.937 5.915 -19.356 1.00 98.69 166 ILE A O 1
ATOM 1235 N N . VAL A 1 167 ? 6.870 6.867 -21.181 1.00 98.56 167 VAL A N 1
ATOM 1236 C CA . VAL A 1 167 ? 6.463 5.895 -22.194 1.00 98.56 167 VAL A CA 1
ATOM 1237 C C . VAL A 1 167 ? 7.721 5.458 -22.939 1.00 98.56 167 VAL A C 1
ATOM 1239 O O . VAL A 1 167 ? 8.317 6.259 -23.662 1.00 98.56 167 VAL A O 1
ATOM 1242 N N . ALA A 1 168 ? 8.154 4.212 -22.770 1.00 98.50 168 ALA A N 1
ATOM 1243 C CA . ALA A 1 168 ? 9.408 3.715 -23.336 1.00 98.50 168 ALA A CA 1
ATOM 1244 C C . ALA A 1 168 ? 9.193 2.525 -24.268 1.00 98.50 168 ALA A C 1
ATOM 1246 O O . ALA A 1 168 ? 8.448 1.604 -23.932 1.00 98.50 168 ALA A O 1
ATOM 1247 N N . GLY A 1 169 ? 9.889 2.533 -25.406 1.00 98.25 169 GLY A N 1
ATOM 1248 C CA . GLY A 1 169 ? 9.802 1.465 -26.398 1.00 98.25 169 GLY A CA 1
ATOM 1249 C C . GLY A 1 169 ? 8.380 1.276 -26.924 1.00 98.25 169 GLY A C 1
ATOM 1250 O O . GLY A 1 169 ? 7.550 2.183 -26.838 1.00 98.25 169 GLY A O 1
ATOM 1251 N N . GLY A 1 170 ? 8.097 0.091 -27.447 1.00 98.00 170 GLY A N 1
ATOM 1252 C CA . GLY A 1 170 ? 6.829 -0.296 -28.052 1.00 98.00 170 GLY A CA 1
ATOM 1253 C C . GLY A 1 170 ? 6.987 -0.669 -29.521 1.00 98.00 170 GLY A C 1
ATOM 1254 O O . GLY A 1 170 ? 8.097 -0.896 -30.014 1.00 98.00 170 GLY A O 1
ATOM 1255 N N . ILE A 1 171 ? 5.857 -0.726 -30.214 1.00 97.25 171 ILE A N 1
ATOM 1256 C CA . ILE A 1 171 ? 5.758 -1.110 -31.622 1.00 97.25 171 ILE A CA 1
ATOM 1257 C C . ILE A 1 171 ? 4.830 -0.148 -32.370 1.00 97.25 171 ILE A C 1
ATOM 1259 O O . ILE A 1 171 ? 3.799 0.258 -31.829 1.00 97.25 171 ILE A O 1
ATOM 1263 N N . SER A 1 172 ? 5.203 0.236 -33.595 1.00 96.94 172 SER A N 1
ATOM 1264 C CA . SER A 1 172 ? 4.384 1.091 -34.476 1.00 96.94 172 SER A CA 1
ATOM 1265 C C . SER A 1 172 ? 3.510 0.290 -35.447 1.00 96.94 172 SER A C 1
ATOM 1267 O O . SER A 1 172 ? 2.420 0.728 -35.823 1.00 96.94 172 SER A O 1
ATOM 1269 N N . LEU A 1 173 ? 3.975 -0.897 -35.839 1.00 96.12 173 LEU A N 1
ATOM 1270 C CA . LEU A 1 173 ? 3.305 -1.801 -36.769 1.00 96.12 173 LEU A CA 1
ATOM 1271 C C . LEU A 1 173 ? 3.578 -3.253 -36.382 1.00 96.12 173 LEU A C 1
ATOM 1273 O O . LEU A 1 173 ? 4.739 -3.646 -36.270 1.00 96.12 173 LEU A O 1
ATOM 1277 N N . LEU A 1 174 ? 2.508 -4.033 -36.244 1.00 93.88 174 LEU A N 1
ATOM 1278 C CA . LEU A 1 174 ? 2.538 -5.474 -36.023 1.00 93.88 174 LEU A CA 1
ATOM 1279 C C . LEU A 1 174 ? 1.690 -6.171 -37.092 1.00 93.88 174 LEU A C 1
ATOM 1281 O O . LEU A 1 174 ? 0.460 -6.093 -37.076 1.00 93.88 174 LEU A O 1
ATOM 1285 N N . GLU A 1 175 ? 2.340 -6.862 -38.023 1.00 91.75 175 GLU A N 1
ATOM 1286 C CA . GLU A 1 175 ? 1.662 -7.790 -38.929 1.00 91.75 175 GLU A CA 1
ATOM 1287 C C . GLU A 1 175 ? 1.528 -9.154 -38.247 1.00 91.75 175 GLU A C 1
ATOM 1289 O O . GLU A 1 175 ? 2.483 -9.677 -37.672 1.00 91.75 175 GLU A O 1
ATOM 1294 N N . LEU A 1 176 ? 0.328 -9.730 -38.284 1.00 82.81 176 LEU A N 1
ATOM 1295 C CA . LEU A 1 176 ? 0.068 -11.020 -37.652 1.00 82.81 176 LEU A CA 1
ATOM 1296 C C . LEU A 1 176 ? 0.627 -12.165 -38.510 1.00 82.81 176 LEU A C 1
ATOM 1298 O O . LEU A 1 176 ? 0.475 -12.170 -39.730 1.00 82.81 176 LEU A O 1
ATOM 1302 N N . GLY A 1 177 ? 1.234 -13.159 -37.860 1.00 77.38 177 GLY A N 1
ATOM 1303 C CA . GLY A 1 177 ? 1.826 -14.335 -38.505 1.00 77.38 177 GLY A CA 1
ATOM 1304 C C . GLY A 1 177 ? 3.301 -14.534 -38.148 1.00 77.38 177 GLY A C 1
ATOM 1305 O O . GLY A 1 177 ? 3.948 -13.639 -37.613 1.00 77.38 177 GLY A O 1
ATOM 1306 N N . ALA A 1 178 ? 3.833 -15.725 -38.443 1.00 71.50 178 ALA A N 1
ATOM 1307 C CA . ALA A 1 178 ? 5.183 -16.133 -38.031 1.00 71.50 178 ALA A CA 1
ATOM 1308 C C . ALA A 1 178 ? 6.306 -15.231 -38.585 1.00 71.50 178 ALA A C 1
ATOM 1310 O O . ALA A 1 178 ? 7.298 -15.004 -37.897 1.00 71.50 178 ALA A O 1
ATOM 1311 N N . ASP A 1 179 ? 6.112 -14.687 -39.790 1.00 77.12 179 ASP A N 1
ATOM 1312 C CA . ASP A 1 179 ? 7.068 -13.813 -40.487 1.00 77.12 179 ASP A CA 1
ATOM 1313 C C . ASP A 1 179 ? 6.550 -12.370 -40.636 1.00 77.12 179 ASP A C 1
ATOM 1315 O O . ASP A 1 179 ? 7.052 -11.605 -41.463 1.00 77.12 179 ASP A O 1
ATOM 1319 N N . GLY A 1 180 ? 5.512 -12.002 -39.878 1.00 85.31 180 GLY A N 1
ATOM 1320 C CA . GLY A 1 180 ? 4.930 -10.666 -39.934 1.00 85.31 180 GLY A CA 1
ATOM 1321 C C . GLY A 1 180 ? 5.927 -9.595 -39.493 1.00 85.31 180 GLY A C 1
ATOM 1322 O O . GLY A 1 180 ? 6.679 -9.782 -38.532 1.00 85.31 180 GLY A O 1
ATOM 1323 N N . LEU A 1 181 ? 5.940 -8.459 -40.194 1.00 91.44 181 LEU A N 1
ATOM 1324 C CA . LEU A 1 181 ? 6.782 -7.328 -39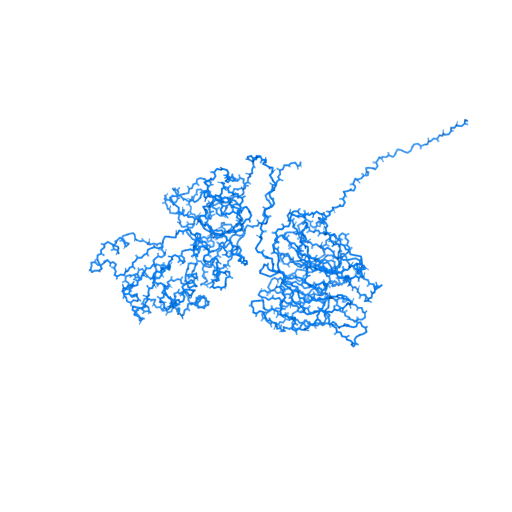.830 1.00 91.44 181 LEU A CA 1
ATOM 1325 C C . LEU A 1 181 ? 6.428 -6.796 -38.431 1.00 91.44 181 LEU A C 1
ATOM 1327 O O . LEU A 1 181 ? 5.261 -6.565 -38.109 1.00 91.44 181 LEU A O 1
ATOM 1331 N N . GLN A 1 182 ? 7.465 -6.551 -37.628 1.00 93.88 182 GLN A N 1
ATOM 1332 C CA . GLN A 1 182 ? 7.366 -5.934 -36.307 1.00 93.88 182 GLN A CA 1
ATOM 1333 C C . GLN A 1 182 ? 8.276 -4.709 -36.236 1.00 93.88 182 GLN A C 1
ATOM 1335 O O . GLN A 1 182 ? 9.503 -4.818 -36.135 1.00 93.88 182 GLN A O 1
ATOM 1340 N N . GLU A 1 183 ? 7.679 -3.523 -36.288 1.00 96.31 183 GLU A N 1
ATOM 1341 C CA . GLU A 1 183 ? 8.408 -2.257 -36.209 1.00 96.31 183 GLU A CA 1
ATOM 1342 C C . GLU A 1 183 ? 8.633 -1.843 -34.749 1.00 96.31 183 GLU A C 1
ATOM 1344 O O . GLU A 1 183 ? 7.992 -0.938 -34.215 1.00 96.31 183 GLU A O 1
ATOM 1349 N N . THR A 1 184 ? 9.544 -2.547 -34.073 1.00 97.44 184 THR A N 1
ATOM 1350 C CA . THR A 1 184 ? 9.948 -2.216 -32.701 1.00 97.44 184 THR A CA 1
ATOM 1351 C C . THR A 1 184 ? 10.699 -0.882 -32.646 1.00 97.44 184 THR A C 1
ATOM 1353 O O . THR A 1 184 ? 11.643 -0.669 -33.415 1.00 97.44 184 THR A O 1
ATOM 1356 N N . VAL A 1 185 ? 10.357 -0.030 -31.675 1.00 97.62 185 VAL A N 1
ATOM 1357 C CA . VAL A 1 185 ? 10.993 1.281 -31.459 1.00 97.62 185 VAL A CA 1
ATOM 1358 C C . VAL A 1 185 ? 11.816 1.334 -30.165 1.00 97.62 185 VAL A C 1
ATOM 1360 O O . VAL A 1 185 ? 11.600 0.572 -29.222 1.00 97.62 185 VAL A O 1
ATOM 1363 N N . ASP A 1 186 ? 12.783 2.251 -30.112 1.00 97.69 186 ASP A N 1
ATOM 1364 C CA . ASP A 1 186 ? 13.633 2.546 -28.944 1.00 97.69 186 ASP A CA 1
ATOM 1365 C C . ASP A 1 186 ? 13.284 3.882 -28.265 1.00 97.69 186 ASP A C 1
ATOM 1367 O O . ASP A 1 186 ? 13.899 4.267 -27.269 1.00 97.69 186 ASP A O 1
ATOM 1371 N N . THR A 1 187 ? 12.294 4.593 -28.802 1.00 97.94 187 THR A N 1
ATOM 1372 C CA . THR A 1 187 ? 11.934 5.945 -28.379 1.00 97.94 187 THR A CA 1
ATOM 1373 C C . THR A 1 187 ? 11.434 5.964 -26.940 1.00 97.94 187 THR A C 1
ATOM 1375 O O . THR A 1 187 ? 10.649 5.112 -26.513 1.00 97.94 187 THR A O 1
ATOM 1378 N N . VAL A 1 188 ? 11.863 6.982 -26.197 1.00 98.56 188 VAL A N 1
ATOM 1379 C CA . VAL A 1 188 ? 11.410 7.244 -24.833 1.00 98.56 188 VAL A CA 1
ATOM 1380 C C . VAL A 1 188 ? 10.907 8.673 -24.773 1.00 98.56 188 VAL A C 1
ATOM 1382 O O . VAL A 1 188 ? 11.618 9.616 -25.115 1.00 98.56 188 VAL A O 1
ATOM 1385 N N . SER A 1 189 ? 9.665 8.843 -24.342 1.00 98.12 189 SER A N 1
ATOM 1386 C CA . SER A 1 189 ? 9.073 10.157 -24.123 1.00 98.12 189 SER A CA 1
ATOM 1387 C C . SER A 1 189 ? 8.402 10.213 -22.761 1.00 98.12 189 SER A C 1
ATOM 1389 O O . SER A 1 189 ? 8.119 9.188 -22.143 1.00 98.12 189 SER A O 1
ATOM 1391 N N . SER A 1 190 ? 8.168 11.422 -22.265 1.00 98.06 190 SER A N 1
ATOM 1392 C CA . SER A 1 190 ? 7.348 11.649 -21.086 1.00 98.06 190 SER A CA 1
ATOM 1393 C C . SER A 1 190 ? 6.216 12.614 -21.393 1.00 98.06 190 SER A C 1
ATOM 1395 O O . SER A 1 190 ? 6.428 13.616 -22.070 1.00 98.06 190 SER A O 1
ATOM 1397 N N . TYR A 1 191 ? 5.030 12.310 -20.885 1.00 98.62 191 TYR A N 1
ATOM 1398 C CA . TYR A 1 191 ? 3.861 13.174 -20.920 1.00 98.62 191 TYR A CA 1
ATOM 1399 C C . TYR A 1 191 ? 3.685 13.836 -19.556 1.00 98.62 191 TYR A C 1
ATOM 1401 O O . TYR A 1 191 ? 3.604 13.153 -18.533 1.00 98.62 191 TYR A O 1
ATOM 1409 N N . ASN A 1 192 ? 3.645 15.164 -19.516 1.00 98.25 192 ASN A N 1
ATOM 1410 C CA . ASN A 1 192 ? 3.386 15.908 -18.290 1.00 98.25 192 ASN A CA 1
ATOM 1411 C C . ASN A 1 192 ? 1.879 16.110 -18.113 1.00 98.25 192 ASN A C 1
ATOM 1413 O O . ASN A 1 192 ? 1.248 16.815 -18.890 1.00 98.25 192 ASN A O 1
ATOM 1417 N N . ILE A 1 193 ? 1.316 15.549 -17.048 1.00 96.06 193 ILE A N 1
ATOM 1418 C CA . ILE A 1 193 ? -0.124 15.567 -16.769 1.00 96.06 193 ILE A CA 1
ATOM 1419 C C . ILE A 1 193 ? -0.655 16.996 -16.575 1.00 96.06 193 ILE A C 1
ATOM 1421 O O . ILE A 1 193 ? -1.778 17.303 -16.968 1.00 96.06 193 ILE A O 1
ATOM 1425 N N . LYS A 1 194 ? 0.137 17.888 -15.968 1.00 94.69 194 LYS A N 1
ATOM 1426 C CA . LYS A 1 194 ? -0.299 19.258 -15.653 1.00 94.69 194 LYS A CA 1
ATOM 1427 C C . LYS A 1 194 ? -0.229 20.184 -16.853 1.00 94.69 194 LYS A C 1
ATOM 1429 O O . LYS A 1 194 ? -1.125 20.999 -17.041 1.00 94.69 194 LYS A O 1
ATOM 1434 N N . THR A 1 195 ? 0.859 20.112 -17.614 1.00 97.31 195 THR A N 1
ATOM 1435 C CA . THR A 1 195 ? 1.061 20.990 -18.775 1.00 97.31 195 THR A CA 1
ATOM 1436 C C . THR A 1 195 ? 0.494 20.400 -20.060 1.00 97.31 195 THR A C 1
ATOM 1438 O O . THR A 1 195 ? 0.323 21.139 -21.022 1.00 97.31 195 THR A O 1
ATOM 1441 N N . GLN A 1 196 ? 0.202 19.097 -20.068 1.00 97.12 196 GLN A N 1
ATOM 1442 C CA . GLN A 1 196 ? -0.217 18.311 -21.229 1.00 97.12 196 GLN A CA 1
ATOM 1443 C C . GLN A 1 196 ? 0.788 18.351 -22.387 1.00 97.12 196 GLN A C 1
ATOM 1445 O O . GLN A 1 196 ? 0.426 18.276 -23.560 1.00 97.12 196 GLN A O 1
ATOM 1450 N N . LEU A 1 197 ? 2.071 18.494 -22.051 1.00 97.69 197 LEU A N 1
ATOM 1451 C CA . LEU A 1 197 ? 3.161 18.537 -23.018 1.00 97.69 197 LEU A CA 1
ATOM 1452 C C . LEU A 1 197 ? 3.946 17.231 -23.012 1.00 97.69 197 LEU A C 1
ATOM 1454 O O . LEU A 1 197 ? 4.178 16.627 -21.961 1.00 97.69 197 LEU A O 1
ATOM 1458 N N . TRP A 1 198 ? 4.393 16.851 -24.203 1.00 98.38 198 TRP A N 1
ATOM 1459 C CA . TRP A 1 198 ? 5.314 15.750 -24.423 1.00 98.38 198 TRP A CA 1
ATOM 1460 C C . TRP A 1 198 ? 6.758 16.245 -24.448 1.00 98.38 198 TRP A C 1
ATOM 1462 O O . TRP A 1 198 ? 7.066 17.290 -25.020 1.00 98.38 198 TRP A O 1
ATOM 1472 N N . GLU A 1 199 ? 7.651 15.462 -23.859 1.00 97.31 199 GLU A N 1
ATOM 1473 C CA . GLU A 1 199 ? 9.092 15.693 -23.858 1.00 97.31 199 GLU A CA 1
ATOM 1474 C C . GLU A 1 199 ? 9.819 14.413 -24.271 1.00 97.31 199 GLU A C 1
ATOM 1476 O O . GLU A 1 199 ? 9.471 13.323 -23.813 1.00 97.31 199 GLU A O 1
ATOM 1481 N N . THR A 1 200 ? 10.853 14.536 -25.099 1.00 97.75 200 THR A N 1
ATOM 1482 C CA . THR A 1 200 ? 11.730 13.413 -25.455 1.00 97.75 200 THR A CA 1
ATOM 1483 C C . THR A 1 200 ? 12.751 13.167 -24.349 1.00 97.75 200 THR A C 1
ATOM 1485 O O . THR A 1 200 ? 13.355 14.104 -23.827 1.00 97.75 200 THR A O 1
ATOM 1488 N N . LEU A 1 201 ? 12.959 11.898 -24.010 1.00 98.19 201 LEU A N 1
ATOM 1489 C CA . LEU A 1 201 ? 13.996 11.425 -23.096 1.00 98.19 201 LEU A CA 1
ATOM 1490 C C . LEU A 1 201 ? 15.039 10.606 -23.879 1.00 98.19 201 LEU A C 1
ATOM 1492 O O . LEU A 1 201 ? 14.795 10.258 -25.036 1.00 98.19 201 LEU A O 1
ATOM 1496 N N . PRO A 1 202 ? 16.205 10.283 -23.290 1.00 98.50 202 PRO A N 1
ATOM 1497 C CA . PRO A 1 202 ? 17.188 9.431 -23.952 1.00 98.50 202 PRO A CA 1
ATOM 1498 C C . PRO A 1 202 ? 16.605 8.077 -24.359 1.00 98.50 202 PRO A C 1
ATOM 1500 O O . PRO A 1 202 ? 16.017 7.377 -23.530 1.00 98.50 202 PRO A O 1
ATOM 1503 N N . SER A 1 203 ? 16.802 7.713 -25.627 1.00 98.44 203 SER A N 1
ATOM 1504 C CA . SER A 1 203 ? 16.349 6.441 -26.197 1.00 98.44 203 SER A CA 1
ATOM 1505 C C . SER A 1 203 ? 16.877 5.235 -25.425 1.00 98.44 203 SER A C 1
ATOM 1507 O O . SER A 1 203 ? 17.942 5.290 -24.805 1.00 98.44 203 SER A O 1
ATOM 1509 N N . LEU A 1 204 ? 16.132 4.132 -25.492 1.00 97.75 204 LEU A N 1
ATOM 1510 C CA . LEU A 1 204 ? 16.564 2.844 -24.965 1.00 97.75 204 LEU A CA 1
ATOM 1511 C C . LEU A 1 204 ? 17.904 2.414 -25.591 1.00 97.75 204 LEU A C 1
ATOM 1513 O O . LEU A 1 204 ? 18.119 2.650 -26.779 1.00 97.75 204 LEU A O 1
ATOM 1517 N N . PRO A 1 205 ? 18.766 1.691 -24.848 1.00 97.75 205 PRO A N 1
ATOM 1518 C CA . PRO A 1 205 ? 19.995 1.125 -25.412 1.00 97.75 205 PRO A CA 1
ATOM 1519 C C . PRO A 1 205 ? 19.768 0.157 -26.591 1.00 97.75 205 PRO A C 1
ATOM 1521 O O . PRO A 1 205 ? 20.626 0.025 -27.458 1.00 97.75 205 PRO A O 1
ATOM 1524 N N . GLU A 1 206 ? 18.614 -0.517 -26.623 1.00 96.81 206 GLU A N 1
ATOM 1525 C CA . GLU A 1 206 ? 18.120 -1.351 -27.729 1.00 96.81 206 GLU A CA 1
ATOM 1526 C C . GLU A 1 206 ? 16.595 -1.179 -27.801 1.00 96.81 206 GLU A C 1
ATOM 1528 O O . GLU A 1 206 ? 15.941 -1.113 -26.754 1.00 96.81 206 GLU A O 1
ATOM 1533 N N . GLY A 1 207 ? 16.018 -1.136 -29.006 1.00 95.75 207 GLY A N 1
ATOM 1534 C CA . GLY A 1 207 ? 14.563 -1.117 -29.183 1.00 95.75 207 GLY A CA 1
ATOM 1535 C C . GLY A 1 207 ? 13.886 -2.306 -28.501 1.00 95.75 207 GLY A C 1
ATOM 1536 O O . GLY A 1 207 ? 14.451 -3.399 -28.446 1.00 95.75 207 GLY A O 1
ATOM 1537 N N . ARG A 1 208 ? 12.691 -2.096 -27.943 1.00 97.06 208 ARG A N 1
ATOM 1538 C CA . ARG A 1 208 ? 11.991 -3.136 -27.180 1.00 97.06 208 ARG A CA 1
ATOM 1539 C C . ARG A 1 208 ? 10.494 -2.913 -27.135 1.00 97.06 208 ARG A C 1
ATOM 1541 O O . ARG A 1 208 ? 10.044 -1.803 -26.891 1.00 97.06 208 ARG A O 1
ATOM 1548 N N . GLU A 1 209 ? 9.755 -3.995 -27.313 1.00 96.06 209 GLU A N 1
ATOM 1549 C CA . GLU A 1 209 ? 8.297 -4.076 -27.218 1.00 96.06 209 GLU A CA 1
ATOM 1550 C C . GLU A 1 209 ? 7.898 -5.273 -26.348 1.00 96.06 209 GLU A C 1
ATOM 1552 O O . GLU A 1 209 ? 8.738 -6.139 -26.067 1.00 96.06 209 GLU A O 1
ATOM 1557 N N . HIS A 1 210 ? 6.625 -5.343 -25.945 1.00 96.38 210 HIS A N 1
ATOM 1558 C CA . HIS A 1 210 ? 6.079 -6.458 -25.160 1.00 96.38 210 HIS A CA 1
ATOM 1559 C C . HIS A 1 210 ? 6.941 -6.803 -23.930 1.00 96.38 210 HIS A C 1
ATOM 1561 O O . HIS A 1 210 ? 7.056 -7.955 -23.509 1.00 96.38 210 HIS A O 1
ATOM 1567 N N . ALA A 1 211 ? 7.605 -5.787 -23.389 1.00 96.75 211 ALA A N 1
ATOM 1568 C CA . ALA A 1 211 ? 8.352 -5.836 -22.148 1.00 96.75 211 ALA A CA 1
ATOM 1569 C C . ALA A 1 211 ? 7.484 -5.267 -21.036 1.00 96.75 211 ALA A C 1
ATOM 1571 O O . ALA A 1 211 ? 6.528 -4.534 -21.284 1.00 96.75 211 ALA A O 1
ATOM 1572 N N . GLY A 1 212 ? 7.875 -5.543 -19.800 1.00 95.25 212 GLY A N 1
ATOM 1573 C CA . GLY A 1 212 ? 7.275 -4.893 -18.649 1.00 95.25 212 GLY A CA 1
ATOM 1574 C C . GLY A 1 212 ? 8.274 -4.017 -17.910 1.00 95.25 212 GLY A C 1
ATOM 1575 O O . GLY A 1 212 ? 9.464 -3.968 -18.228 1.00 95.25 212 GLY A O 1
ATOM 1576 N N . GLY A 1 213 ? 7.791 -3.298 -16.904 1.00 95.38 213 GLY A N 1
ATOM 1577 C CA . GLY A 1 213 ? 8.633 -2.402 -16.129 1.00 95.38 213 GLY A CA 1
ATOM 1578 C C . GLY A 1 213 ? 7.844 -1.311 -15.425 1.00 95.38 213 GLY A C 1
ATOM 1579 O O . GLY A 1 213 ? 6.645 -1.444 -15.200 1.00 95.38 213 GLY A O 1
ATOM 1580 N N . GLY A 1 214 ? 8.545 -0.248 -15.044 1.00 96.75 214 GLY A N 1
ATOM 1581 C CA . GLY A 1 214 ? 7.962 0.895 -14.351 1.00 96.75 214 GLY A CA 1
ATOM 1582 C C . GLY A 1 214 ? 8.943 1.598 -13.420 1.00 96.75 214 GLY A C 1
ATOM 1583 O O . GLY A 1 214 ? 10.143 1.324 -13.420 1.00 96.75 214 GLY A O 1
ATOM 1584 N N . VAL A 1 215 ? 8.435 2.549 -12.637 1.00 96.88 215 VAL A N 1
ATOM 1585 C CA . VAL A 1 215 ? 9.262 3.395 -11.764 1.00 96.88 215 VAL A CA 1
ATOM 1586 C C . VAL A 1 215 ? 9.349 2.818 -10.354 1.00 96.88 215 VAL A C 1
ATOM 1588 O O . VAL A 1 215 ? 8.332 2.556 -9.716 1.00 96.88 215 VAL A O 1
ATOM 1591 N N . VAL A 1 216 ? 10.573 2.711 -9.831 1.00 90.06 216 VAL A N 1
ATOM 1592 C CA . VAL A 1 216 ? 10.851 2.474 -8.407 1.00 90.06 216 VAL A CA 1
ATOM 1593 C C . VAL A 1 216 ? 11.837 3.526 -7.911 1.00 90.06 216 VAL A C 1
ATOM 1595 O O . VAL A 1 216 ? 12.995 3.572 -8.327 1.00 90.06 216 VAL A O 1
ATOM 1598 N N . GLY A 1 217 ? 11.388 4.393 -7.002 1.00 87.75 217 GLY A N 1
ATOM 1599 C CA . GLY A 1 217 ? 12.195 5.518 -6.529 1.00 87.75 217 GLY A CA 1
ATOM 1600 C C . GLY A 1 217 ? 12.494 6.512 -7.656 1.00 87.75 217 GLY A C 1
ATOM 1601 O O . GLY A 1 217 ? 11.575 7.123 -8.187 1.00 87.75 217 GLY A O 1
ATOM 1602 N N . ASN A 1 218 ? 13.775 6.679 -8.006 1.00 93.00 218 ASN A N 1
ATOM 1603 C CA . ASN A 1 218 ? 14.210 7.546 -9.116 1.00 93.00 218 ASN A CA 1
ATOM 1604 C C . ASN A 1 218 ? 14.644 6.743 -10.350 1.00 93.00 218 ASN A C 1
ATOM 1606 O O . ASN A 1 218 ? 15.373 7.266 -11.184 1.00 93.00 218 ASN A O 1
ATOM 1610 N N . SER A 1 219 ? 14.278 5.467 -10.435 1.00 96.88 219 SER A N 1
ATOM 1611 C CA . SER A 1 219 ? 14.756 4.567 -11.479 1.00 96.88 219 SER A CA 1
ATOM 1612 C C . SER A 1 219 ? 13.578 4.028 -12.274 1.00 96.88 219 SER A C 1
ATOM 1614 O O . SER A 1 219 ? 12.627 3.515 -11.685 1.00 96.88 219 SER A O 1
ATOM 1616 N N . PHE A 1 220 ? 13.647 4.142 -13.596 1.00 98.50 220 PHE A N 1
ATOM 1617 C CA . PHE A 1 220 ? 12.688 3.546 -14.519 1.00 98.50 220 PHE A CA 1
ATOM 1618 C C . PHE A 1 220 ? 13.275 2.260 -15.103 1.00 98.50 220 PHE A C 1
ATOM 1620 O O . PHE A 1 220 ? 14.321 2.296 -15.747 1.00 98.50 220 PHE A O 1
ATOM 1627 N N . TYR A 1 221 ? 12.617 1.135 -14.834 1.00 98.44 221 TYR A N 1
ATOM 1628 C CA . TYR A 1 221 ? 13.051 -0.202 -15.226 1.00 98.44 221 TYR A CA 1
ATOM 1629 C C . TYR A 1 221 ? 12.335 -0.654 -16.492 1.00 98.44 221 TYR A C 1
ATOM 1631 O O . TYR A 1 221 ? 11.132 -0.440 -16.630 1.00 98.44 221 TYR A O 1
ATOM 1639 N N . VAL A 1 222 ? 13.067 -1.345 -17.359 1.00 98.38 222 VAL A N 1
ATOM 1640 C CA . VAL A 1 222 ? 12.561 -2.028 -18.551 1.00 98.38 222 VAL A CA 1
ATOM 1641 C C . VAL A 1 222 ? 13.111 -3.448 -18.547 1.00 98.38 222 VAL A C 1
ATOM 1643 O O . VAL A 1 222 ? 14.325 -3.638 -18.494 1.00 98.38 222 VAL A O 1
ATOM 1646 N N . VAL A 1 223 ? 12.218 -4.434 -18.556 1.00 97.81 223 VAL A N 1
ATOM 1647 C CA . VAL A 1 223 ? 12.505 -5.831 -18.220 1.00 97.81 223 VAL A CA 1
ATOM 1648 C C . VAL A 1 223 ? 11.992 -6.753 -19.326 1.00 97.81 223 VAL A C 1
ATOM 1650 O O . VAL A 1 223 ? 10.801 -6.742 -19.641 1.00 97.81 223 VAL A O 1
ATOM 1653 N N . GLY A 1 224 ? 12.886 -7.574 -19.882 1.00 97.38 224 GLY A N 1
ATOM 1654 C CA . GLY A 1 224 ? 12.530 -8.634 -20.831 1.00 97.38 224 GLY A CA 1
ATOM 1655 C C . GLY A 1 224 ? 12.098 -8.098 -22.188 1.00 97.38 224 GLY A C 1
ATOM 1656 O O . GLY A 1 224 ? 12.730 -7.188 -22.715 1.00 97.38 224 GLY A O 1
ATOM 1657 N N . GLY A 1 225 ? 11.027 -8.649 -22.755 1.00 96.81 225 GLY A N 1
ATOM 1658 C CA . GLY A 1 225 ? 10.456 -8.210 -24.027 1.00 96.81 225 GLY A CA 1
ATOM 1659 C C . GLY A 1 225 ? 11.091 -8.865 -25.242 1.00 96.81 225 GLY A C 1
ATOM 1660 O O . GLY A 1 225 ? 11.836 -9.842 -25.141 1.00 96.81 225 GLY A O 1
ATOM 1661 N N . ARG A 1 226 ? 10.787 -8.312 -26.414 1.00 95.19 226 ARG A N 1
ATOM 1662 C CA . ARG A 1 226 ? 11.334 -8.777 -27.690 1.00 95.19 226 ARG A CA 1
ATOM 1663 C C . ARG A 1 226 ? 11.718 -7.633 -28.615 1.00 95.19 226 ARG A C 1
ATOM 1665 O O . ARG A 1 226 ? 11.386 -6.471 -28.370 1.00 95.19 226 ARG A O 1
ATOM 1672 N N . PHE A 1 227 ? 12.451 -7.991 -29.664 1.00 95.50 227 PHE A N 1
ATOM 1673 C CA . PHE A 1 227 ? 12.916 -7.065 -30.687 1.00 95.50 227 PHE A CA 1
ATOM 1674 C C . PHE A 1 227 ? 12.693 -7.636 -32.088 1.00 95.50 227 PHE A C 1
ATOM 1676 O O . PHE A 1 227 ? 13.393 -8.560 -32.502 1.00 95.50 227 PHE A O 1
ATOM 1683 N N . ARG A 1 228 ? 11.755 -7.038 -32.832 1.00 92.44 228 ARG A N 1
ATOM 1684 C CA . ARG A 1 228 ? 11.438 -7.286 -34.252 1.00 92.44 228 ARG A CA 1
ATOM 1685 C C . ARG A 1 228 ? 10.948 -8.688 -34.622 1.00 92.44 228 ARG A C 1
ATOM 1687 O O . ARG A 1 228 ? 10.710 -8.951 -35.796 1.00 92.44 228 ARG A O 1
ATOM 1694 N N . SER A 1 229 ? 10.850 -9.604 -33.669 1.00 90.19 229 SER A N 1
ATOM 1695 C CA . SER A 1 229 ? 10.327 -10.947 -33.892 1.00 90.19 229 SER A CA 1
ATOM 1696 C C . SER A 1 229 ? 9.820 -11.540 -32.585 1.00 90.19 229 SER A C 1
ATOM 1698 O O . SER A 1 229 ? 10.433 -11.344 -31.533 1.00 90.19 229 SER A O 1
ATOM 1700 N N . GLN A 1 230 ? 8.747 -12.332 -32.669 1.00 84.62 230 GLN A N 1
ATOM 1701 C CA . GLN A 1 230 ? 8.179 -13.082 -31.544 1.00 84.62 230 GLN A CA 1
ATOM 1702 C C . GLN A 1 230 ? 9.210 -14.004 -30.867 1.00 84.62 230 GLN A C 1
ATOM 1704 O O . GLN A 1 230 ? 9.164 -14.194 -29.656 1.00 84.62 230 GLN A O 1
ATOM 1709 N N . THR A 1 231 ? 10.176 -14.541 -31.619 1.00 88.00 231 THR A N 1
ATOM 1710 C CA . THR A 1 231 ? 11.224 -15.433 -31.085 1.00 88.00 231 THR A CA 1
ATOM 1711 C C . THR A 1 231 ? 12.483 -14.691 -30.638 1.00 88.00 231 THR A C 1
ATOM 1713 O O . THR A 1 231 ? 13.323 -15.254 -29.937 1.00 88.00 231 THR A O 1
ATOM 1716 N N . ALA A 1 232 ? 12.630 -13.415 -31.003 1.00 93.44 232 ALA A N 1
ATOM 1717 C CA . ALA A 1 232 ? 13.778 -12.585 -30.651 1.00 93.44 232 ALA A CA 1
ATOM 1718 C C . ALA A 1 232 ? 13.602 -11.953 -29.263 1.00 93.44 232 ALA A C 1
ATOM 1720 O O . ALA A 1 232 ? 13.662 -10.732 -29.093 1.00 93.44 232 ALA A O 1
ATOM 1721 N N . VAL A 1 233 ? 13.394 -12.808 -28.268 1.00 96.25 233 VAL A N 1
ATOM 1722 C CA . VAL A 1 233 ? 13.187 -12.429 -26.871 1.00 96.25 233 VAL A CA 1
ATOM 1723 C C . VAL A 1 233 ? 14.468 -11.913 -26.210 1.00 96.25 233 VAL A C 1
ATOM 1725 O O . VAL A 1 233 ? 15.584 -12.148 -26.688 1.00 96.25 233 VAL A O 1
ATOM 1728 N N . ARG A 1 234 ? 14.316 -11.162 -25.119 1.00 97.25 234 ARG A N 1
ATOM 1729 C CA . ARG A 1 234 ? 15.412 -10.561 -24.353 1.00 97.25 234 ARG A CA 1
ATOM 1730 C C . ARG A 1 234 ? 15.331 -10.944 -22.884 1.00 97.25 234 ARG A C 1
ATOM 1732 O O . ARG A 1 234 ? 14.255 -11.148 -22.333 1.00 97.25 234 ARG A O 1
ATOM 1739 N N . ASP A 1 235 ? 16.500 -11.019 -22.261 1.00 97.31 235 ASP A N 1
ATOM 1740 C CA . ASP A 1 235 ? 16.694 -11.175 -20.818 1.00 97.31 235 ASP A CA 1
ATOM 1741 C C . ASP A 1 235 ? 17.234 -9.900 -20.158 1.00 97.31 235 ASP A C 1
ATOM 1743 O O . ASP A 1 235 ? 17.485 -9.865 -18.953 1.00 97.31 235 ASP A O 1
ATOM 1747 N N . THR A 1 236 ? 17.454 -8.847 -20.942 1.00 98.12 236 THR A N 1
ATOM 1748 C CA . THR A 1 236 ? 18.082 -7.622 -20.465 1.00 98.12 236 THR A CA 1
ATOM 1749 C C . THR A 1 236 ? 17.158 -6.844 -19.536 1.00 98.12 236 THR A C 1
ATOM 1751 O O . THR A 1 236 ? 15.939 -6.782 -19.718 1.00 98.12 236 THR A O 1
ATOM 1754 N N . VAL A 1 237 ? 17.777 -6.226 -18.529 1.00 98.38 237 VAL A N 1
ATOM 1755 C CA . VAL A 1 237 ? 17.131 -5.301 -17.599 1.00 98.38 237 VAL A CA 1
ATOM 1756 C C . VAL A 1 237 ? 17.822 -3.957 -17.736 1.00 98.38 237 VAL A C 1
ATOM 1758 O O . VAL A 1 237 ? 18.964 -3.799 -17.299 1.00 98.38 237 VAL A O 1
ATOM 1761 N N . TYR A 1 238 ? 17.137 -2.992 -18.339 1.00 98.44 238 TYR A N 1
ATOM 1762 C CA . TYR A 1 238 ? 17.636 -1.627 -18.448 1.00 98.44 238 TYR A CA 1
ATOM 1763 C C . TYR A 1 238 ? 17.020 -0.729 -17.394 1.00 98.44 238 TYR A C 1
ATOM 1765 O O . TYR A 1 238 ? 15.843 -0.847 -17.055 1.00 98.44 238 TYR A O 1
ATOM 1773 N N . VAL A 1 239 ? 17.836 0.189 -16.889 1.00 98.50 239 VAL A N 1
ATOM 1774 C CA . VAL A 1 239 ? 17.447 1.148 -15.864 1.00 98.50 239 VAL A CA 1
ATOM 1775 C C . VAL A 1 239 ? 17.875 2.538 -16.286 1.00 98.50 239 VAL A C 1
ATOM 1777 O O . VAL A 1 239 ? 19.068 2.787 -16.453 1.00 98.50 239 VAL A O 1
ATOM 1780 N N . LEU A 1 240 ? 16.902 3.434 -16.415 1.00 98.50 240 LEU A N 1
ATOM 1781 C CA . LEU A 1 240 ? 17.128 4.864 -16.578 1.00 98.50 240 LEU A CA 1
ATOM 1782 C C . LEU A 1 240 ? 17.100 5.526 -15.202 1.00 98.50 240 LEU A C 1
ATOM 1784 O O . LEU A 1 240 ? 16.091 5.452 -14.492 1.00 98.50 240 LEU A O 1
ATOM 1788 N N . ASP A 1 241 ? 18.187 6.191 -14.824 1.00 97.50 241 ASP A N 1
ATOM 1789 C CA . ASP A 1 241 ? 18.167 7.107 -13.685 1.00 97.50 241 ASP A CA 1
ATOM 1790 C C . ASP A 1 241 ? 17.426 8.389 -14.093 1.00 97.50 241 ASP A C 1
ATOM 1792 O O . ASP A 1 241 ? 17.838 9.109 -14.995 1.00 97.50 241 ASP A O 1
ATOM 1796 N N . LEU A 1 242 ? 16.308 8.692 -13.435 1.00 95.12 242 LEU A N 1
ATOM 1797 C CA . LEU A 1 242 ? 15.433 9.815 -13.791 1.00 95.12 242 LEU A CA 1
ATOM 1798 C C . LEU A 1 242 ? 15.963 11.183 -13.344 1.00 95.12 242 LEU A C 1
ATOM 1800 O O . LEU A 1 242 ? 15.319 12.202 -13.594 1.00 95.12 242 LEU A O 1
ATOM 1804 N N . LYS A 1 243 ? 17.112 11.227 -12.664 1.00 92.94 243 LYS A N 1
ATOM 1805 C CA . LYS A 1 243 ? 17.808 12.466 -12.305 1.00 92.94 243 LYS A CA 1
ATOM 1806 C C . LYS A 1 243 ? 18.951 12.764 -13.260 1.00 92.94 243 LYS A C 1
ATOM 1808 O O . LYS A 1 243 ? 19.104 13.920 -13.641 1.00 92.94 243 LYS A O 1
ATOM 1813 N N . THR A 1 244 ? 19.755 11.761 -13.607 1.00 96.69 244 THR A N 1
ATOM 1814 C CA . THR A 1 244 ? 20.899 11.936 -14.519 1.00 96.69 244 THR A CA 1
ATOM 1815 C C . THR A 1 244 ? 20.530 11.702 -15.980 1.00 96.69 244 THR A C 1
ATOM 1817 O O . THR A 1 244 ? 21.218 12.205 -16.861 1.00 96.69 244 THR A O 1
ATOM 1820 N N . LEU A 1 245 ? 19.418 11.005 -16.231 1.00 96.94 245 LEU A N 1
ATOM 1821 C CA . LEU A 1 245 ? 18.973 10.535 -17.544 1.00 96.94 245 LEU A CA 1
ATOM 1822 C C . LEU A 1 245 ? 19.978 9.589 -18.214 1.00 96.94 245 LEU A C 1
ATOM 1824 O O . LEU A 1 245 ? 20.085 9.537 -19.436 1.00 96.94 245 LEU A O 1
ATOM 1828 N N . GLU A 1 246 ? 20.699 8.812 -17.409 1.00 97.94 246 GLU A N 1
ATOM 1829 C CA . GLU A 1 246 ? 21.651 7.817 -17.895 1.00 97.94 246 GLU A CA 1
ATOM 1830 C C . GLU A 1 246 ? 21.064 6.408 -17.807 1.00 97.94 246 GLU A C 1
ATOM 1832 O O . GLU A 1 246 ? 20.470 6.016 -16.796 1.00 97.94 246 GLU A O 1
ATOM 1837 N N . TRP A 1 247 ? 21.249 5.641 -18.882 1.00 98.50 247 TRP A N 1
ATOM 1838 C CA . TRP A 1 247 ? 20.891 4.230 -18.939 1.00 98.50 247 TRP A CA 1
ATOM 1839 C C . TRP A 1 247 ? 22.006 3.354 -18.372 1.00 98.50 247 TRP A C 1
ATOM 1841 O O . TRP A 1 247 ? 23.191 3.573 -18.618 1.00 98.50 247 TRP A O 1
ATOM 1851 N N . SER A 1 248 ? 21.609 2.307 -17.659 1.00 97.69 248 SER A N 1
ATOM 1852 C CA . SER A 1 248 ? 22.485 1.243 -17.169 1.00 97.69 248 SER A CA 1
ATOM 1853 C C . SER A 1 248 ? 21.815 -0.120 -17.340 1.00 97.69 248 SER A C 1
ATOM 1855 O O . SER A 1 248 ? 20.591 -0.203 -17.456 1.00 97.69 248 SER A O 1
ATOM 1857 N N . GLU A 1 249 ? 22.609 -1.189 -17.365 1.00 97.50 249 GLU A N 1
ATOM 1858 C CA . GLU A 1 249 ? 22.120 -2.574 -17.367 1.00 97.50 249 GLU A CA 1
ATOM 1859 C C . GLU A 1 249 ? 22.263 -3.187 -15.967 1.00 97.50 249 GLU A C 1
ATOM 1861 O O . GLU A 1 249 ? 23.186 -2.856 -15.218 1.00 97.50 249 GLU A O 1
ATOM 1866 N N . ARG A 1 250 ? 21.329 -4.070 -15.616 1.00 96.69 250 ARG A N 1
ATOM 1867 C CA . ARG A 1 250 ? 21.277 -4.807 -14.348 1.00 96.69 250 ARG A CA 1
ATOM 1868 C C . ARG A 1 250 ? 21.340 -6.314 -14.567 1.00 96.69 250 ARG A C 1
ATOM 1870 O O . ARG A 1 250 ? 21.440 -6.769 -15.705 1.00 96.69 250 ARG A O 1
ATOM 1877 N N . ALA A 1 251 ? 21.305 -7.096 -13.486 1.00 95.94 251 ALA A N 1
ATOM 1878 C CA . ALA A 1 251 ? 21.293 -8.547 -13.592 1.00 95.94 251 ALA A CA 1
ATOM 1879 C C . ALA A 1 251 ? 20.156 -9.025 -14.498 1.00 95.94 251 ALA A C 1
ATOM 1881 O O . ALA A 1 251 ? 18.995 -8.632 -14.354 1.00 95.94 251 ALA A O 1
ATOM 1882 N N . ARG A 1 252 ? 20.522 -9.889 -15.441 1.00 97.31 252 ARG A N 1
ATOM 1883 C CA . ARG A 1 252 ? 19.633 -10.381 -16.489 1.00 97.31 252 ARG A CA 1
ATOM 1884 C C . ARG A 1 252 ? 18.600 -11.355 -15.950 1.00 97.31 252 ARG A C 1
ATOM 1886 O O . ARG A 1 252 ? 18.885 -12.111 -15.018 1.00 97.31 252 ARG A O 1
ATOM 1893 N N . MET A 1 253 ? 17.425 -11.342 -16.573 1.00 96.94 253 MET A N 1
ATOM 1894 C CA . MET A 1 253 ? 16.360 -12.306 -16.322 1.00 96.94 253 MET A CA 1
ATOM 1895 C C . MET A 1 253 ? 16.891 -13.737 -16.483 1.00 96.94 253 MET A C 1
ATOM 1897 O O . MET A 1 253 ? 17.623 -14.010 -17.434 1.00 96.94 253 MET A O 1
ATOM 1901 N N . PRO A 1 254 ? 16.510 -14.676 -15.604 1.00 96.31 254 PRO A N 1
ATOM 1902 C CA . PRO A 1 254 ? 16.878 -16.077 -15.768 1.00 96.31 254 PRO A CA 1
ATOM 1903 C C . PRO A 1 254 ? 16.287 -16.694 -17.039 1.00 96.31 254 PRO A C 1
ATOM 1905 O O . PRO A 1 254 ? 16.937 -17.535 -17.659 1.00 96.31 254 PRO A O 1
ATOM 1908 N N . THR A 1 255 ? 15.080 -16.266 -17.420 1.00 96.00 255 THR A N 1
ATOM 1909 C CA . THR A 1 255 ? 14.370 -16.768 -18.600 1.00 96.00 255 THR A CA 1
ATOM 1910 C C . THR A 1 255 ? 14.090 -15.610 -19.571 1.00 96.00 255 THR A C 1
ATOM 1912 O O . THR A 1 255 ? 13.245 -14.767 -19.256 1.00 96.00 255 THR A O 1
ATOM 1915 N N . PRO A 1 256 ? 14.764 -15.538 -20.738 1.00 96.56 256 PRO A N 1
ATOM 1916 C CA . PRO A 1 256 ? 14.471 -14.547 -21.774 1.00 96.56 256 PRO A CA 1
ATOM 1917 C C . PRO A 1 256 ? 13.070 -14.773 -22.349 1.00 96.56 256 PRO A C 1
ATOM 1919 O O . PRO A 1 256 ? 12.770 -15.887 -22.775 1.00 96.56 256 PRO A O 1
ATOM 1922 N N . ARG A 1 257 ? 12.220 -13.741 -22.375 1.00 96.00 257 ARG A N 1
ATOM 1923 C CA . ARG A 1 257 ? 10.845 -13.860 -22.892 1.00 96.00 257 ARG A CA 1
ATOM 1924 C C . ARG A 1 257 ? 10.210 -12.511 -23.237 1.00 96.00 257 ARG A C 1
ATOM 1926 O O . ARG A 1 257 ? 10.527 -11.495 -22.616 1.00 96.00 257 ARG A O 1
ATOM 1933 N N . GLY A 1 258 ? 9.337 -12.521 -24.245 1.00 93.81 258 GLY A N 1
ATOM 1934 C CA . GLY A 1 258 ? 8.476 -11.405 -24.650 1.00 93.81 258 GLY A CA 1
ATOM 1935 C C . GLY A 1 258 ? 7.096 -11.512 -24.003 1.00 93.81 258 GLY A C 1
ATOM 1936 O O . GLY A 1 258 ? 6.852 -12.433 -23.231 1.00 93.81 258 GLY A O 1
ATOM 1937 N N . GLY A 1 259 ? 6.192 -10.574 -24.280 1.00 91.31 259 GLY A N 1
ATOM 1938 C CA . GLY A 1 259 ? 4.834 -10.572 -23.712 1.00 91.31 259 GLY A CA 1
ATOM 1939 C C . GLY A 1 259 ? 4.820 -10.588 -22.181 1.00 91.31 259 GLY A C 1
ATOM 1940 O O . GLY A 1 259 ? 3.896 -11.138 -21.583 1.00 91.31 259 GLY A O 1
ATOM 1941 N N . VAL A 1 260 ? 5.883 -10.070 -21.553 1.00 93.06 260 VAL A N 1
ATOM 1942 C CA . VAL A 1 260 ? 6.128 -10.227 -20.117 1.00 93.06 260 VAL A CA 1
ATOM 1943 C C . VAL A 1 260 ? 5.186 -9.343 -19.337 1.00 93.06 260 VAL A C 1
ATOM 1945 O O . VAL A 1 260 ? 5.228 -8.117 -19.438 1.00 93.06 260 VAL A O 1
ATOM 1948 N N . SER A 1 261 ? 4.412 -9.974 -18.467 1.00 95.12 261 SER A N 1
ATOM 1949 C CA . SER A 1 261 ? 3.562 -9.256 -17.540 1.00 95.12 261 SER A CA 1
ATOM 1950 C C . SER A 1 261 ? 4.355 -8.854 -16.298 1.00 95.12 261 SER A C 1
ATOM 1952 O O . SER A 1 261 ? 5.059 -9.687 -15.721 1.00 95.12 261 SER A O 1
ATOM 1954 N N . VAL A 1 262 ? 4.265 -7.587 -15.877 1.00 96.12 262 VAL A N 1
ATOM 1955 C CA . VAL A 1 262 ? 5.027 -7.056 -14.735 1.00 96.12 262 VAL A CA 1
ATOM 1956 C C . VAL A 1 262 ? 4.130 -6.393 -13.711 1.00 96.12 262 VAL A C 1
ATOM 1958 O O . VAL A 1 262 ? 3.336 -5.527 -14.054 1.00 96.12 262 VAL A O 1
ATOM 1961 N N . ALA A 1 263 ? 4.357 -6.723 -12.440 1.00 95.75 263 ALA A N 1
ATOM 1962 C CA . ALA A 1 263 ? 3.835 -5.968 -11.312 1.00 95.75 263 ALA A CA 1
ATOM 1963 C C . ALA A 1 263 ? 4.980 -5.508 -10.405 1.00 95.75 263 ALA A C 1
ATOM 1965 O O . ALA A 1 263 ? 5.849 -6.289 -10.005 1.00 95.75 263 ALA A O 1
ATOM 1966 N N . ILE A 1 264 ? 4.963 -4.229 -10.040 1.00 92.44 264 ILE A N 1
ATOM 1967 C CA . ILE A 1 264 ? 5.898 -3.664 -9.068 1.00 92.44 264 ILE A CA 1
ATOM 1968 C C . ILE A 1 264 ? 5.215 -3.648 -7.708 1.00 92.44 264 ILE A C 1
ATOM 1970 O O . ILE A 1 264 ? 4.179 -3.012 -7.520 1.00 92.44 264 ILE A O 1
ATOM 197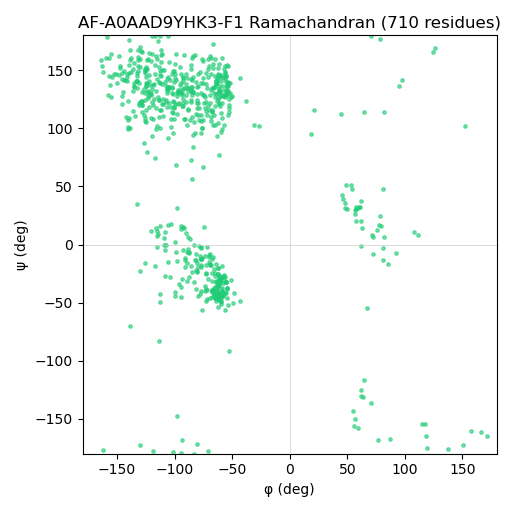4 N N . LEU A 1 265 ? 5.825 -4.318 -6.734 1.00 83.06 265 LEU A N 1
ATOM 1975 C CA . LEU A 1 265 ? 5.345 -4.315 -5.359 1.00 83.06 265 LEU A CA 1
ATOM 1976 C C . LEU A 1 265 ? 6.525 -4.140 -4.407 1.00 83.06 265 LEU A C 1
ATOM 1978 O O . LEU A 1 265 ? 7.379 -5.019 -4.268 1.00 83.06 265 LEU A O 1
ATOM 1982 N N . ARG A 1 266 ? 6.540 -3.004 -3.699 1.00 77.69 266 ARG A N 1
ATOM 1983 C CA . ARG A 1 266 ? 7.657 -2.571 -2.840 1.00 77.69 266 ARG A CA 1
ATOM 1984 C C . ARG A 1 266 ? 8.930 -2.372 -3.689 1.00 77.69 266 ARG A C 1
ATOM 1986 O O . ARG A 1 266 ? 8.874 -1.695 -4.703 1.00 77.69 266 ARG A O 1
ATOM 1993 N N . GLN A 1 267 ? 10.068 -2.941 -3.284 1.00 80.44 267 GLN A N 1
ATOM 1994 C CA . GLN A 1 267 ? 11.357 -2.862 -3.996 1.00 80.44 267 GLN A CA 1
ATOM 1995 C C . GLN A 1 267 ? 11.621 -4.104 -4.867 1.00 80.44 267 GLN A C 1
ATOM 1997 O O . GLN A 1 267 ? 12.762 -4.549 -4.980 1.00 80.44 267 GLN A O 1
ATOM 2002 N N . ARG A 1 268 ? 10.564 -4.717 -5.404 1.00 89.44 268 ARG A N 1
ATOM 2003 C CA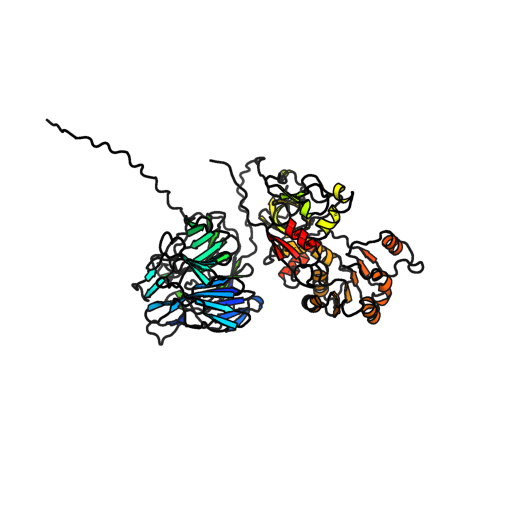 . ARG A 1 268 ? 10.642 -5.953 -6.184 1.00 89.44 268 ARG A CA 1
ATOM 2004 C C . ARG A 1 268 ? 9.810 -5.834 -7.453 1.00 89.44 268 ARG A C 1
ATOM 2006 O O . ARG A 1 268 ? 8.717 -5.265 -7.417 1.00 89.44 268 ARG A O 1
ATOM 2013 N N . ILE A 1 269 ? 10.342 -6.375 -8.544 1.00 96.25 269 ILE A N 1
ATOM 2014 C CA . ILE A 1 269 ? 9.679 -6.427 -9.849 1.00 96.25 269 ILE A CA 1
ATOM 2015 C C . ILE A 1 269 ? 9.327 -7.883 -10.113 1.00 96.25 269 ILE A C 1
ATOM 2017 O O . ILE A 1 269 ? 10.219 -8.709 -10.281 1.00 96.25 269 ILE A O 1
ATOM 2021 N N . TYR A 1 270 ? 8.039 -8.199 -10.096 1.00 96.50 270 TYR A N 1
ATOM 2022 C CA . TYR A 1 270 ? 7.542 -9.541 -10.363 1.00 96.50 270 TYR A CA 1
ATOM 2023 C C . TYR A 1 270 ? 7.213 -9.648 -11.844 1.00 96.50 270 TYR A C 1
ATOM 2025 O O . TYR A 1 270 ? 6.572 -8.756 -12.395 1.00 96.50 270 TYR A O 1
ATOM 2033 N N . THR A 1 271 ? 7.655 -10.732 -12.463 1.00 97.31 271 THR A N 1
ATOM 2034 C CA . THR A 1 271 ? 7.443 -11.054 -13.873 1.00 97.31 271 THR A CA 1
ATOM 2035 C C . THR A 1 271 ? 6.642 -12.342 -13.969 1.00 97.31 271 THR A C 1
ATOM 2037 O O . THR A 1 271 ? 6.897 -13.283 -13.213 1.00 97.31 271 THR A O 1
ATOM 2040 N N . PHE A 1 272 ? 5.683 -12.377 -14.887 1.00 96.75 272 PHE A N 1
ATOM 2041 C CA . PHE A 1 272 ? 4.721 -13.465 -15.015 1.00 96.75 272 PHE A CA 1
ATOM 2042 C C . PHE A 1 272 ? 4.532 -13.841 -16.474 1.00 96.75 272 PHE A C 1
ATOM 2044 O O . PHE A 1 272 ? 4.305 -12.966 -17.315 1.00 96.75 272 PHE A O 1
ATOM 2051 N N . GLY A 1 273 ? 4.597 -15.144 -16.735 1.00 95.56 273 GLY A N 1
ATOM 2052 C CA . GLY A 1 273 ? 4.308 -15.724 -18.035 1.00 95.56 273 GLY A CA 1
ATOM 2053 C C . GLY A 1 273 ? 5.146 -15.097 -19.144 1.00 95.56 273 GLY A C 1
ATOM 2054 O O . GLY A 1 273 ? 6.312 -14.757 -18.928 1.00 95.56 273 GLY A O 1
ATOM 2055 N N . GLY A 1 274 ? 4.546 -14.942 -20.317 1.00 94.88 274 GLY A N 1
ATOM 2056 C CA . GLY A 1 274 ? 5.174 -14.392 -21.512 1.00 94.88 274 GLY A CA 1
ATOM 2057 C C . GLY A 1 274 ? 5.189 -15.379 -22.673 1.00 94.88 274 GLY A C 1
ATOM 2058 O O . GLY A 1 274 ? 4.645 -16.477 -22.585 1.00 94.88 274 GLY A O 1
ATOM 2059 N N . GLU A 1 275 ? 5.829 -14.977 -23.762 1.00 92.44 275 GLU A N 1
ATOM 2060 C CA . GLU A 1 275 ? 5.921 -15.708 -25.026 1.00 92.44 275 GLU A CA 1
ATOM 2061 C C . GLU A 1 275 ? 7.373 -15.841 -25.510 1.00 92.44 275 GLU A C 1
ATOM 2063 O O . GLU A 1 275 ? 8.275 -15.148 -25.023 1.00 92.44 275 GLU A O 1
ATOM 2068 N N . GLY A 1 276 ? 7.594 -16.725 -26.486 1.00 91.00 276 GLY A N 1
ATOM 2069 C CA . GLY A 1 276 ? 8.914 -17.040 -27.042 1.00 91.00 276 GLY A CA 1
ATOM 2070 C C . GLY A 1 276 ? 9.450 -18.415 -26.649 1.00 91.00 276 GLY A C 1
ATOM 2071 O O . GLY A 1 276 ? 10.628 -18.695 -26.877 1.00 91.00 276 GLY A O 1
ATOM 2072 N N . ASN A 1 277 ? 8.620 -19.269 -26.042 1.00 90.62 277 ASN A N 1
ATOM 2073 C CA . ASN A 1 277 ? 9.045 -20.593 -25.604 1.00 90.62 277 ASN A CA 1
ATOM 2074 C C . ASN A 1 277 ? 9.125 -21.560 -26.794 1.00 90.62 277 ASN A C 1
ATOM 2076 O O . ASN A 1 277 ? 8.110 -21.926 -27.379 1.00 90.62 277 ASN A O 1
ATOM 2080 N N . LEU A 1 278 ? 10.339 -21.973 -27.160 1.00 88.25 278 LEU A N 1
ATOM 2081 C CA . LEU A 1 278 ? 10.573 -22.857 -28.306 1.00 88.25 278 LEU A CA 1
ATOM 2082 C C . LEU A 1 278 ? 10.385 -24.348 -27.983 1.00 88.25 278 LEU A C 1
ATOM 2084 O O . LEU A 1 278 ? 10.563 -25.178 -28.874 1.00 88.25 278 LEU A O 1
ATOM 2088 N N . ASP A 1 279 ? 10.045 -24.698 -26.739 1.00 87.25 279 ASP A N 1
ATOM 2089 C CA . ASP A 1 279 ? 9.621 -26.055 -26.400 1.00 87.25 279 ASP A CA 1
ATOM 2090 C C . ASP A 1 279 ? 8.295 -26.376 -27.126 1.00 87.25 279 ASP A C 1
ATOM 2092 O O . ASP A 1 279 ? 7.291 -25.692 -26.888 1.00 87.25 279 ASP A O 1
ATOM 2096 N N . PRO A 1 280 ? 8.253 -27.406 -28.000 1.00 82.69 280 PRO A N 1
ATOM 2097 C CA . PRO A 1 280 ? 7.042 -27.786 -28.725 1.00 82.69 280 PRO A CA 1
ATOM 2098 C C . PRO A 1 280 ? 5.843 -28.092 -27.818 1.00 82.69 280 PRO A C 1
ATOM 2100 O O . PRO A 1 280 ? 4.699 -27.908 -28.232 1.00 82.69 280 PRO A O 1
ATOM 2103 N N . GLU A 1 281 ? 6.084 -28.538 -26.583 1.00 83.75 281 GLU A N 1
ATOM 2104 C CA . GLU A 1 281 ? 5.020 -28.856 -25.627 1.00 83.75 281 GLU A CA 1
ATOM 2105 C C . GLU A 1 281 ? 4.471 -27.611 -24.914 1.00 83.75 281 GLU A C 1
ATOM 2107 O O . GLU A 1 281 ? 3.327 -27.612 -24.448 1.00 83.75 281 GLU A O 1
ATOM 2112 N N . ALA A 1 282 ? 5.248 -26.525 -24.864 1.00 80.50 282 ALA A N 1
ATOM 2113 C CA . ALA A 1 282 ? 4.876 -25.294 -24.172 1.00 80.50 282 ALA A CA 1
ATOM 2114 C C . ALA A 1 282 ? 3.950 -24.381 -24.989 1.00 80.50 282 ALA A C 1
ATOM 2116 O O . ALA A 1 282 ? 3.360 -23.457 -24.435 1.00 80.50 282 ALA A O 1
ATOM 2117 N N . GLY A 1 283 ? 3.796 -24.624 -26.296 1.00 81.56 283 GLY A N 1
ATOM 2118 C CA . GLY A 1 283 ? 2.860 -23.862 -27.125 1.00 81.56 283 GLY A CA 1
ATOM 2119 C C . GLY A 1 283 ? 3.186 -22.371 -27.206 1.00 81.56 283 GLY A C 1
ATOM 2120 O O . GLY A 1 283 ? 2.275 -21.550 -27.184 1.00 81.56 283 GLY A O 1
ATOM 2121 N N . PHE A 1 284 ? 4.480 -22.036 -27.259 1.00 88.62 284 PHE A N 1
ATOM 2122 C CA . PHE A 1 284 ? 5.027 -20.678 -27.338 1.00 88.62 284 PHE A CA 1
ATOM 2123 C C . PHE A 1 284 ? 4.935 -19.811 -26.078 1.00 88.62 284 PHE A C 1
ATOM 2125 O O . PHE A 1 284 ? 5.573 -18.758 -26.029 1.00 88.62 284 PHE A O 1
ATOM 2132 N N . VAL A 1 285 ? 4.233 -20.262 -25.038 1.00 92.75 285 VAL A N 1
ATOM 2133 C CA . VAL A 1 285 ? 4.005 -19.498 -23.806 1.00 92.75 285 VAL A CA 1
ATOM 2134 C C . VAL A 1 285 ? 4.850 -19.988 -22.628 1.00 92.75 285 VAL A C 1
ATOM 2136 O O . VAL A 1 285 ? 5.310 -21.129 -22.570 1.00 92.75 285 VAL A O 1
ATOM 2139 N N . PHE A 1 286 ? 5.056 -19.094 -21.669 1.00 94.44 286 PHE A N 1
ATOM 2140 C CA . PHE A 1 286 ? 5.749 -19.329 -20.409 1.00 94.44 286 PHE A CA 1
ATOM 2141 C C . PHE A 1 286 ? 4.742 -19.317 -19.250 1.00 94.44 286 PHE A C 1
ATOM 2143 O O . PHE A 1 286 ? 3.726 -18.621 -19.294 1.00 94.44 286 PHE A O 1
ATOM 2150 N N . ASN A 1 287 ? 5.027 -20.072 -18.188 1.00 93.94 287 ASN A N 1
ATOM 2151 C CA . ASN A 1 287 ? 4.336 -19.959 -16.894 1.00 93.94 287 ASN A CA 1
ATOM 2152 C C . ASN A 1 287 ? 5.272 -19.467 -15.786 1.00 93.94 287 ASN A C 1
ATOM 2154 O O . ASN A 1 287 ? 4.928 -19.490 -14.606 1.00 93.94 287 ASN A O 1
ATOM 2158 N N . GLU A 1 288 ? 6.470 -19.036 -16.161 1.00 95.81 288 GLU A N 1
ATOM 2159 C CA . GLU A 1 288 ? 7.515 -18.593 -15.266 1.00 95.81 288 GLU A CA 1
ATOM 2160 C C . GLU A 1 288 ? 7.065 -17.381 -14.459 1.00 95.81 288 GLU A C 1
ATOM 2162 O O . GLU A 1 288 ? 6.777 -16.307 -14.995 1.00 95.81 288 GLU A O 1
ATOM 2167 N N . THR A 1 289 ? 7.100 -17.559 -13.142 1.00 96.19 289 THR A N 1
ATOM 2168 C CA . THR A 1 289 ? 7.028 -16.475 -12.172 1.00 96.19 289 THR A CA 1
ATOM 2169 C C . THR A 1 289 ? 8.432 -16.218 -11.647 1.00 96.19 289 THR A C 1
ATOM 2171 O O . THR A 1 289 ? 9.023 -17.072 -10.981 1.00 96.19 289 THR A O 1
ATOM 2174 N N . GLU A 1 290 ? 8.986 -15.048 -11.939 1.00 96.19 290 GLU A N 1
ATOM 2175 C CA . GLU A 1 290 ? 10.328 -14.666 -11.492 1.00 96.19 290 GLU A CA 1
ATOM 2176 C C . GLU A 1 290 ? 10.285 -13.261 -10.903 1.00 96.19 290 GLU A C 1
ATOM 2178 O O . GLU A 1 290 ? 9.599 -12.381 -11.421 1.00 96.19 290 GLU A O 1
ATOM 2183 N N . VAL A 1 291 ? 11.014 -13.034 -9.817 1.00 95.31 291 VAL A N 1
ATOM 2184 C CA . VAL A 1 291 ? 11.064 -11.741 -9.140 1.00 95.31 291 VAL A CA 1
ATOM 2185 C C . VAL A 1 291 ? 12.488 -11.214 -9.111 1.00 95.31 291 VAL A C 1
ATOM 2187 O O . VAL A 1 291 ? 13.421 -11.911 -8.719 1.00 95.31 291 VAL A O 1
ATOM 2190 N N . TYR A 1 292 ? 12.641 -9.960 -9.514 1.00 96.19 292 TYR A N 1
ATOM 2191 C CA . TYR A 1 292 ? 13.884 -9.216 -9.419 1.00 96.19 292 TYR A CA 1
ATOM 2192 C C . TYR A 1 292 ? 13.922 -8.426 -8.111 1.00 96.19 292 TYR A C 1
ATOM 2194 O O . TYR A 1 292 ? 13.066 -7.565 -7.861 1.00 96.19 292 TYR A O 1
ATOM 2202 N N . ASP A 1 293 ? 14.913 -8.711 -7.266 1.00 88.56 293 ASP A N 1
ATOM 2203 C CA . ASP A 1 293 ? 15.210 -7.923 -6.076 1.00 88.56 293 ASP A CA 1
ATOM 2204 C C . ASP A 1 293 ? 16.141 -6.765 -6.446 1.00 88.56 293 ASP A C 1
ATOM 2206 O O . ASP A 1 293 ? 17.342 -6.940 -6.661 1.00 88.56 293 ASP A O 1
ATOM 2210 N N . ILE A 1 294 ? 15.579 -5.555 -6.466 1.00 86.69 294 ILE A N 1
ATOM 2211 C CA . ILE A 1 294 ? 16.302 -4.333 -6.835 1.00 86.69 294 ILE A CA 1
ATOM 2212 C C . ILE A 1 294 ? 17.489 -4.066 -5.897 1.00 86.69 294 ILE A C 1
ATOM 2214 O O . ILE A 1 294 ? 18.484 -3.479 -6.314 1.00 86.69 294 ILE A O 1
ATOM 2218 N N . ARG A 1 295 ? 17.403 -4.459 -4.616 1.00 84.06 295 ARG A N 1
ATOM 2219 C CA . ARG A 1 295 ? 18.490 -4.217 -3.653 1.00 84.06 295 ARG A CA 1
ATOM 2220 C C . ARG A 1 295 ? 19.637 -5.196 -3.840 1.00 84.06 295 ARG A C 1
ATOM 2222 O O . ARG A 1 295 ? 20.787 -4.798 -3.689 1.00 84.06 295 ARG A O 1
ATOM 2229 N N . GLY A 1 296 ? 19.306 -6.457 -4.106 1.00 84.00 296 GLY A N 1
ATOM 2230 C CA . GLY A 1 296 ? 20.289 -7.513 -4.329 1.00 84.00 296 GLY A CA 1
ATOM 2231 C C . GLY A 1 296 ? 20.877 -7.522 -5.736 1.00 84.00 296 GLY A C 1
ATOM 2232 O O . GLY A 1 296 ? 21.904 -8.163 -5.933 1.00 84.00 296 GLY A O 1
ATOM 2233 N N . ASP A 1 297 ? 20.234 -6.833 -6.687 1.00 92.25 297 ASP A N 1
ATOM 2234 C CA . ASP A 1 297 ? 20.510 -6.960 -8.121 1.00 92.25 297 ASP A CA 1
ATOM 2235 C C . ASP A 1 297 ? 20.551 -8.443 -8.525 1.00 92.25 297 ASP A C 1
ATOM 2237 O O . ASP A 1 297 ? 21.543 -8.952 -9.049 1.00 92.25 297 ASP A O 1
ATOM 2241 N N . CYS A 1 298 ? 19.497 -9.171 -8.144 1.00 91.31 298 CYS A N 1
ATOM 2242 C CA . CYS A 1 298 ? 19.390 -10.613 -8.334 1.00 91.31 298 CYS A CA 1
ATOM 2243 C C . CYS A 1 298 ? 17.955 -11.071 -8.558 1.00 91.31 298 CYS A C 1
ATOM 2245 O O . CYS A 1 298 ? 16.996 -10.364 -8.249 1.00 91.31 298 CYS A O 1
ATOM 2247 N N . TRP A 1 299 ? 17.829 -12.279 -9.098 1.00 94.88 299 TRP A N 1
ATOM 2248 C CA . TRP A 1 299 ? 16.562 -12.903 -9.439 1.00 94.88 299 TRP A CA 1
ATOM 2249 C C . TRP A 1 299 ? 16.250 -14.103 -8.552 1.00 94.88 299 TRP A C 1
ATOM 2251 O O . TRP A 1 299 ? 17.126 -14.886 -8.177 1.00 94.88 299 TRP A O 1
ATOM 2261 N N . GLU A 1 300 ? 14.972 -14.277 -8.259 1.00 91.25 300 GLU A N 1
ATOM 2262 C CA . GLU A 1 300 ? 14.402 -15.413 -7.544 1.00 91.25 300 GLU A CA 1
ATOM 2263 C C . GLU A 1 300 ? 13.288 -16.023 -8.409 1.00 91.25 300 GLU A C 1
ATOM 2265 O O . GLU A 1 300 ? 12.489 -15.299 -9.004 1.00 91.25 300 GLU A O 1
ATOM 2270 N N . LYS A 1 301 ? 13.240 -17.357 -8.506 1.00 91.12 301 LYS A N 1
ATOM 2271 C CA . LYS A 1 301 ? 12.159 -18.080 -9.193 1.00 91.12 301 LYS A CA 1
ATOM 2272 C C . LYS A 1 301 ? 11.096 -18.464 -8.166 1.00 91.12 301 LYS A C 1
ATOM 2274 O O . LYS A 1 301 ? 11.443 -19.050 -7.143 1.00 91.12 301 LYS A O 1
ATOM 2279 N N . LEU A 1 302 ? 9.837 -18.144 -8.449 1.00 90.12 302 LEU A N 1
ATOM 2280 C CA . LEU A 1 302 ? 8.688 -18.442 -7.590 1.00 90.12 302 LEU A CA 1
ATOM 2281 C C . LEU A 1 302 ? 7.863 -19.598 -8.169 1.00 90.12 302 LEU A C 1
ATOM 2283 O O . LEU A 1 302 ? 8.190 -20.142 -9.231 1.00 90.12 302 LEU A O 1
ATOM 2287 N N . GLN A 1 303 ? 6.782 -19.976 -7.478 1.00 88.69 303 GLN A N 1
ATOM 2288 C CA . GLN A 1 303 ? 5.821 -20.937 -8.017 1.00 88.69 303 GLN A CA 1
ATOM 2289 C C . GLN A 1 303 ? 5.288 -20.445 -9.379 1.00 88.69 303 GLN A C 1
ATOM 2291 O O . GLN A 1 303 ? 4.803 -19.308 -9.467 1.00 88.69 303 GLN A O 1
ATOM 2296 N N . PRO A 1 304 ? 5.363 -21.274 -10.438 1.00 92.31 304 PRO A N 1
ATOM 2297 C CA . PRO A 1 304 ? 4.865 -20.891 -11.751 1.00 92.31 304 PRO A CA 1
ATOM 2298 C C . PRO A 1 304 ? 3.363 -20.613 -11.704 1.00 92.31 304 PRO A C 1
ATOM 2300 O O . PRO A 1 304 ? 2.654 -21.131 -10.839 1.00 92.31 304 PRO A O 1
ATOM 2303 N N . MET A 1 305 ? 2.899 -19.800 -12.645 1.00 92.50 305 MET A N 1
ATOM 2304 C CA . MET A 1 305 ? 1.479 -19.548 -12.872 1.00 92.50 305 MET A CA 1
ATOM 2305 C C . MET A 1 305 ? 0.729 -20.858 -13.117 1.00 92.50 305 MET A C 1
ATOM 2307 O O . MET A 1 305 ? 1.286 -21.795 -13.701 1.00 92.50 305 MET A O 1
ATOM 2311 N N . ASN A 1 306 ? -0.544 -20.914 -12.715 1.00 88.56 306 ASN A N 1
ATOM 2312 C CA . ASN A 1 306 ? -1.362 -22.104 -12.957 1.00 88.56 306 ASN A CA 1
ATOM 2313 C C . ASN A 1 306 ? -1.614 -22.287 -14.457 1.00 88.56 306 ASN A C 1
ATOM 2315 O O . ASN A 1 306 ? -1.541 -23.406 -14.966 1.00 88.56 306 ASN A O 1
ATOM 2319 N N . THR A 1 307 ? -1.857 -21.183 -15.162 1.00 89.44 307 THR A N 1
ATOM 2320 C CA . THR A 1 307 ? -2.023 -21.167 -16.615 1.00 89.44 307 THR A CA 1
ATOM 2321 C C . THR A 1 307 ? -0.831 -20.451 -17.258 1.00 89.44 307 THR A C 1
ATOM 2323 O O . THR A 1 307 ? -0.601 -19.282 -16.949 1.00 89.44 307 THR A O 1
ATOM 2326 N N . PRO A 1 308 ? -0.066 -21.106 -18.151 1.00 92.00 308 PRO A N 1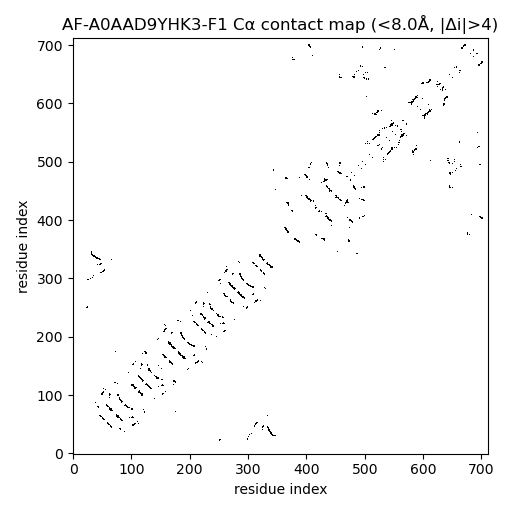
ATOM 2327 C CA . PRO A 1 308 ? 0.913 -20.430 -18.999 1.00 92.00 308 PRO A CA 1
ATOM 2328 C C . PRO A 1 308 ? 0.209 -19.443 -19.936 1.00 92.00 308 PRO A C 1
ATOM 2330 O O . PRO A 1 308 ? -0.686 -19.852 -20.679 1.00 92.00 308 PRO A O 1
ATOM 2333 N N . ARG A 1 309 ? 0.587 -18.160 -19.903 1.00 92.56 309 ARG A N 1
ATOM 2334 C CA . ARG A 1 309 ? -0.040 -17.129 -20.743 1.00 92.56 309 ARG A CA 1
ATOM 2335 C C . ARG A 1 309 ? 0.838 -15.906 -20.997 1.00 92.56 309 ARG A C 1
ATOM 2337 O O . ARG A 1 309 ? 1.774 -15.638 -20.246 1.00 92.56 309 ARG A O 1
ATOM 2344 N N . HIS A 1 310 ? 0.501 -15.153 -22.039 1.00 93.19 310 HIS A N 1
ATOM 2345 C CA . HIS A 1 310 ? 1.083 -13.858 -22.417 1.00 93.19 310 HIS A CA 1
ATOM 2346 C C . HIS A 1 310 ? -0.028 -12.824 -22.679 1.00 93.19 310 HIS A C 1
ATOM 2348 O O . HIS A 1 310 ? -1.197 -13.090 -22.391 1.00 93.19 310 HIS A O 1
ATOM 2354 N N . GLY A 1 311 ? 0.324 -11.634 -23.183 1.00 89.56 311 GLY A N 1
ATOM 2355 C CA . GLY A 1 311 ? -0.666 -10.636 -23.615 1.00 89.56 311 GLY A CA 1
ATOM 2356 C C . GLY A 1 311 ? -1.591 -10.176 -22.482 1.00 89.56 311 GLY A C 1
ATOM 2357 O O . GLY A 1 311 ? -2.775 -9.925 -22.695 1.00 89.56 311 GLY A O 1
ATOM 2358 N N . MET A 1 312 ? -1.069 -10.142 -21.256 1.00 92.38 312 MET A N 1
ATOM 2359 C CA . MET A 1 312 ? -1.781 -9.757 -20.034 1.00 92.38 312 MET A CA 1
ATOM 2360 C C . MET A 1 312 ? -0.949 -8.749 -19.243 1.00 92.38 312 MET A C 1
ATOM 2362 O O . MET A 1 312 ? 0.283 -8.727 -19.338 1.00 92.38 312 MET A O 1
ATOM 2366 N N . VAL A 1 313 ? -1.598 -7.979 -18.371 1.00 92.25 313 VAL A N 1
ATOM 2367 C CA . VAL A 1 313 ? -0.923 -7.039 -17.464 1.00 92.25 313 VAL A CA 1
ATOM 2368 C C . VAL A 1 313 ? -1.175 -7.421 -16.008 1.00 92.25 313 VAL A C 1
ATOM 2370 O O . VAL A 1 313 ? -2.314 -7.526 -15.564 1.00 92.25 313 VAL A O 1
ATOM 2373 N N . ALA A 1 314 ? -0.096 -7.602 -15.251 1.00 95.12 314 ALA A N 1
ATOM 2374 C CA . ALA A 1 314 ? -0.132 -7.949 -13.844 1.00 95.12 314 ALA A CA 1
ATOM 2375 C C . ALA A 1 314 ? -0.294 -6.683 -12.997 1.00 95.12 314 ALA A C 1
ATOM 2377 O O . ALA A 1 314 ? 0.442 -5.709 -13.141 1.00 95.12 314 ALA A O 1
ATOM 2378 N N . VAL A 1 315 ? -1.240 -6.705 -12.064 1.00 94.50 315 VAL A N 1
ATOM 2379 C CA . VAL A 1 315 ? -1.590 -5.542 -11.248 1.00 94.50 315 VAL A CA 1
ATOM 2380 C C . VAL A 1 315 ? -1.336 -5.845 -9.778 1.00 94.50 315 VAL A C 1
ATOM 2382 O O . VAL A 1 315 ? -1.930 -6.755 -9.205 1.00 94.50 315 VAL A O 1
ATOM 2385 N N . ALA A 1 316 ? -0.463 -5.066 -9.140 1.00 89.75 316 ALA A N 1
ATOM 2386 C CA . ALA A 1 316 ? -0.249 -5.151 -7.699 1.00 89.75 316 ALA A CA 1
ATOM 2387 C C . ALA A 1 316 ? -1.357 -4.399 -6.945 1.00 89.75 316 ALA A C 1
ATOM 2389 O O . ALA A 1 316 ? -1.524 -3.191 -7.112 1.00 89.75 316 ALA A O 1
ATOM 2390 N N . PHE A 1 317 ? -2.075 -5.096 -6.064 1.00 82.62 317 PHE A N 1
ATOM 2391 C CA . PHE A 1 317 ? -3.094 -4.499 -5.204 1.00 82.62 317 PHE A CA 1
ATOM 2392 C C . PHE A 1 317 ? -3.121 -5.176 -3.828 1.00 82.62 317 PHE A C 1
ATOM 2394 O O . PHE A 1 317 ? -3.136 -6.400 -3.716 1.00 82.62 317 PHE A O 1
ATOM 2401 N N . ASN A 1 318 ? -3.106 -4.367 -2.764 1.00 73.75 318 ASN A N 1
ATOM 2402 C CA . ASN A 1 318 ? -3.164 -4.807 -1.364 1.00 73.75 318 ASN A CA 1
ATOM 2403 C C . ASN A 1 318 ? -2.233 -5.993 -1.010 1.00 73.75 318 ASN A C 1
ATOM 2405 O O . ASN A 1 318 ? -2.619 -6.938 -0.330 1.00 73.75 318 ASN A O 1
ATOM 2409 N N . GLY A 1 319 ? -0.993 -5.971 -1.508 1.00 74.44 319 GLY A N 1
ATOM 2410 C CA . GLY A 1 319 ? -0.003 -7.015 -1.217 1.00 74.44 319 GLY A CA 1
ATOM 2411 C C . GLY A 1 319 ? -0.126 -8.301 -2.044 1.00 74.44 319 GLY A C 1
ATOM 2412 O O . GLY A 1 319 ? 0.738 -9.162 -1.906 1.00 74.44 319 GLY A O 1
ATOM 2413 N N . SER A 1 320 ? -1.137 -8.414 -2.907 1.00 86.44 320 SER A N 1
ATOM 2414 C CA . SER A 1 320 ? -1.302 -9.510 -3.872 1.00 86.44 320 SER A CA 1
ATOM 2415 C C . SER A 1 320 ? -1.103 -8.998 -5.299 1.00 86.44 320 SER A C 1
ATOM 2417 O O . SER A 1 320 ? -1.104 -7.785 -5.538 1.00 86.44 320 SER A O 1
ATOM 2419 N N . ILE A 1 321 ? -0.900 -9.913 -6.246 1.00 94.50 321 ILE A N 1
ATOM 2420 C CA . ILE A 1 321 ? -0.722 -9.574 -7.660 1.00 94.50 321 ILE A CA 1
ATOM 2421 C C . ILE A 1 321 ? -1.767 -10.309 -8.486 1.00 94.50 321 ILE A C 1
ATOM 2423 O O . ILE A 1 321 ? -1.893 -11.521 -8.394 1.00 94.50 321 ILE A O 1
ATOM 2427 N N . TYR A 1 322 ? -2.502 -9.553 -9.283 1.00 94.44 322 TYR A N 1
ATOM 2428 C CA . TYR A 1 322 ? -3.661 -9.985 -10.044 1.00 94.44 322 TYR A CA 1
ATOM 2429 C C . TYR A 1 322 ? -3.292 -10.070 -11.527 1.00 94.44 322 TYR A C 1
ATOM 2431 O O . TYR A 1 322 ? -2.687 -9.138 -12.052 1.00 94.44 322 TYR A O 1
ATOM 2439 N N . THR A 1 323 ? -3.652 -11.164 -12.195 1.00 94.75 323 THR A N 1
ATOM 2440 C CA . THR A 1 323 ? -3.352 -11.417 -13.615 1.00 94.75 323 THR A CA 1
ATOM 2441 C C . THR A 1 323 ? -4.645 -11.751 -14.374 1.00 94.75 323 THR A C 1
ATOM 2443 O O . THR A 1 323 ? -5.028 -12.921 -14.429 1.00 94.75 323 THR A O 1
ATOM 2446 N N . PRO A 1 324 ? -5.367 -10.729 -14.875 1.00 95.00 324 PRO A N 1
ATOM 2447 C CA . PRO A 1 324 ? -6.584 -10.911 -15.662 1.00 95.00 324 PRO A CA 1
ATOM 2448 C C . PRO A 1 324 ? -6.282 -11.379 -17.089 1.00 95.00 324 PRO A C 1
ATOM 2450 O O . PRO A 1 324 ? -5.389 -10.839 -17.734 1.00 95.00 324 PRO A O 1
ATOM 2453 N N . GLY A 1 325 ? -7.081 -12.319 -17.596 1.00 93.62 325 GLY A N 1
ATOM 2454 C CA . GLY A 1 325 ? -7.107 -12.744 -18.996 1.00 93.62 325 GLY A CA 1
ATOM 2455 C C . GLY A 1 325 ? -5.755 -13.215 -19.536 1.00 93.62 325 GLY A C 1
ATOM 2456 O O . GLY A 1 325 ? -4.873 -13.625 -18.786 1.00 93.62 325 GLY A O 1
ATOM 2457 N N . GLY A 1 326 ? -5.590 -13.141 -20.854 1.00 93.81 326 GLY A N 1
ATOM 2458 C CA . GLY A 1 326 ? -4.341 -13.416 -21.562 1.00 93.81 326 GLY A CA 1
ATOM 2459 C C . GLY A 1 326 ? -4.480 -14.447 -22.682 1.00 93.81 326 GLY A C 1
ATOM 2460 O O . GLY A 1 326 ? -5.501 -15.126 -22.824 1.00 93.81 326 GLY A O 1
ATOM 2461 N N . GLY A 1 327 ? -3.427 -14.542 -23.489 1.00 90.06 327 GLY A N 1
ATOM 2462 C CA . GLY A 1 327 ? -3.263 -15.539 -24.543 1.00 90.06 327 GLY A CA 1
ATOM 2463 C C . GLY A 1 327 ? -2.611 -16.803 -24.009 1.00 90.06 327 GLY A C 1
ATOM 2464 O O . GLY A 1 327 ? -1.626 -16.723 -23.280 1.00 90.06 327 GLY A O 1
ATOM 2465 N N . ILE A 1 328 ? -3.145 -17.964 -24.368 1.00 88.88 328 ILE A N 1
ATOM 2466 C CA . ILE A 1 328 ? -2.621 -19.288 -24.023 1.00 88.88 328 ILE A CA 1
ATOM 2467 C C . ILE A 1 328 ? -2.105 -20.003 -25.280 1.00 88.88 328 ILE A C 1
ATOM 2469 O O . ILE A 1 328 ? -2.177 -19.488 -26.397 1.00 88.88 328 ILE A O 1
ATOM 2473 N N . ARG A 1 329 ? -1.595 -21.222 -25.085 1.00 80.06 329 ARG A N 1
ATOM 2474 C CA . ARG A 1 329 ? -1.142 -22.126 -26.149 1.00 80.06 329 ARG A CA 1
ATOM 2475 C C . ARG A 1 329 ? -2.110 -22.165 -27.346 1.00 80.06 329 ARG A C 1
ATOM 2477 O O . ARG A 1 329 ? -3.328 -22.142 -27.181 1.00 80.06 329 ARG A O 1
ATOM 2484 N N . ASP A 1 330 ? -1.531 -22.269 -28.543 1.00 67.62 330 ASP A N 1
ATOM 2485 C CA . ASP A 1 330 ? -2.239 -22.384 -29.827 1.00 67.62 330 ASP A CA 1
ATOM 2486 C C . ASP A 1 330 ? -3.174 -21.191 -30.127 1.00 67.62 330 ASP A C 1
ATOM 2488 O O . ASP A 1 330 ? -4.201 -21.346 -30.785 1.00 67.62 330 ASP A O 1
ATOM 2492 N N . PHE A 1 331 ? -2.806 -19.994 -29.650 1.00 66.69 331 PHE A N 1
ATOM 2493 C CA . PHE A 1 331 ? -3.573 -18.743 -29.775 1.00 66.69 331 PHE A CA 1
ATOM 2494 C C . PHE A 1 331 ? -4.953 -18.777 -29.102 1.00 66.69 331 PHE A C 1
ATOM 2496 O O . PHE A 1 331 ? -5.826 -17.966 -29.421 1.00 66.69 331 PHE A O 1
ATOM 2503 N N . GLY A 1 332 ? -5.166 -19.701 -28.160 1.00 77.94 332 GLY A N 1
ATOM 2504 C CA . GLY A 1 332 ? -6.341 -19.657 -27.302 1.00 77.94 332 GLY A CA 1
ATOM 2505 C C . GLY A 1 332 ? -6.342 -18.381 -26.461 1.00 77.94 332 GLY A C 1
ATOM 2506 O O . GLY A 1 332 ? -5.293 -17.834 -26.133 1.00 77.94 332 GLY A O 1
ATOM 2507 N N . ILE A 1 333 ? -7.523 -17.909 -26.086 1.00 86.75 333 ILE A N 1
ATOM 2508 C CA . ILE A 1 333 ? -7.687 -16.730 -25.235 1.00 86.75 333 ILE A CA 1
ATOM 2509 C C . ILE A 1 333 ? -8.510 -17.158 -24.024 1.00 86.75 333 ILE A C 1
ATOM 2511 O O . ILE A 1 333 ? -9.463 -17.927 -24.168 1.00 86.75 333 ILE A O 1
ATOM 2515 N N . VAL A 1 334 ? -8.138 -16.677 -22.839 1.00 89.75 334 VAL A N 1
ATOM 2516 C CA . VAL A 1 334 ? -8.819 -16.994 -21.576 1.00 89.75 334 VAL A CA 1
ATOM 2517 C C . VAL A 1 334 ? -9.360 -15.741 -20.894 1.00 89.75 334 VAL A C 1
ATOM 2519 O O . VAL A 1 334 ? -8.912 -14.622 -21.133 1.00 89.75 334 VAL A O 1
ATOM 2522 N N . ASP A 1 335 ? -10.350 -15.942 -20.034 1.00 89.38 335 ASP A N 1
ATOM 2523 C CA . ASP A 1 335 ? -10.973 -14.941 -19.163 1.00 89.38 335 ASP A CA 1
ATOM 2524 C C . ASP A 1 335 ? -10.597 -15.146 -17.692 1.00 89.38 335 ASP A C 1
ATOM 2526 O O . ASP A 1 335 ? -11.203 -14.550 -16.802 1.00 89.38 335 ASP A O 1
ATOM 2530 N N . ASN A 1 336 ? -9.620 -16.008 -17.409 1.00 86.50 336 ASN A N 1
ATOM 2531 C CA . ASN A 1 336 ? -9.280 -16.351 -16.042 1.00 86.50 336 ASN A CA 1
ATOM 2532 C C . ASN A 1 336 ? -8.647 -15.175 -15.295 1.00 86.50 336 ASN A C 1
ATOM 2534 O O . ASN A 1 336 ? -7.919 -14.355 -15.847 1.00 86.50 336 ASN A O 1
ATOM 2538 N N . MET A 1 337 ? -8.929 -15.119 -13.999 1.00 88.62 337 MET A N 1
ATOM 2539 C CA . MET A 1 337 ? -8.349 -14.155 -13.084 1.00 88.62 337 MET A CA 1
ATOM 2540 C C . MET A 1 337 ? -7.517 -14.923 -12.065 1.00 88.62 337 MET A C 1
ATOM 2542 O O . MET A 1 337 ? -8.074 -15.492 -11.130 1.00 88.62 337 MET A O 1
ATOM 2546 N N . GLU A 1 338 ? -6.195 -14.981 -12.237 1.00 91.38 338 GLU A N 1
ATOM 2547 C CA . GLU A 1 338 ? -5.337 -15.612 -11.224 1.00 91.38 338 GLU A CA 1
ATOM 2548 C C . GLU A 1 338 ? -4.670 -14.569 -10.345 1.00 91.38 338 GLU A C 1
ATOM 2550 O O . GLU A 1 338 ? -4.190 -13.534 -10.820 1.00 91.38 338 GLU A O 1
ATOM 2555 N N . VAL A 1 339 ? -4.607 -14.876 -9.057 1.00 91.00 339 VAL A N 1
ATOM 2556 C CA . VAL A 1 339 ? -4.011 -14.024 -8.043 1.00 91.00 339 VAL A CA 1
ATOM 2557 C C . VAL A 1 339 ? -2.861 -14.754 -7.388 1.00 91.00 339 VAL A C 1
ATOM 2559 O O . VAL A 1 339 ? -3.027 -15.829 -6.814 1.00 91.00 339 VAL A O 1
ATOM 2562 N N . LEU A 1 340 ? -1.684 -14.143 -7.449 1.00 91.00 340 LEU A N 1
ATOM 2563 C CA . LEU A 1 340 ? -0.561 -14.532 -6.623 1.00 91.00 340 LEU A CA 1
ATOM 2564 C C . LEU A 1 340 ? -0.716 -13.865 -5.259 1.00 91.00 340 LEU A C 1
ATOM 2566 O O . LEU A 1 340 ? -0.450 -12.666 -5.092 1.00 91.00 340 LEU A O 1
ATOM 2570 N N . HIS A 1 341 ? -1.102 -14.659 -4.268 1.00 82.44 341 HIS A N 1
ATOM 2571 C CA . HIS A 1 341 ? -0.976 -14.265 -2.878 1.00 82.44 341 HIS A CA 1
ATOM 2572 C C . HIS A 1 341 ? 0.463 -14.482 -2.451 1.00 82.44 341 HIS A C 1
ATOM 2574 O O . HIS A 1 341 ? 0.956 -15.604 -2.320 1.00 82.44 341 HIS A O 1
ATOM 2580 N N . LEU A 1 342 ? 1.146 -13.374 -2.210 1.00 74.31 342 LEU A N 1
ATOM 2581 C CA . LEU A 1 342 ? 2.442 -13.399 -1.568 1.00 74.31 342 LEU A CA 1
ATOM 2582 C C . LEU A 1 342 ? 2.178 -13.640 -0.082 1.00 74.31 342 LEU A C 1
ATOM 2584 O O . LEU A 1 342 ? 1.770 -12.726 0.641 1.00 74.31 342 LEU A O 1
ATOM 2588 N N . GLY A 1 343 ? 2.351 -14.885 0.372 1.00 50.88 343 GLY A N 1
ATOM 2589 C CA . GLY A 1 343 ? 2.214 -15.215 1.785 1.00 50.88 343 GLY A CA 1
ATOM 2590 C C . GLY A 1 343 ? 3.120 -14.324 2.633 1.00 50.88 343 GLY A C 1
ATOM 2591 O O . GLY A 1 343 ? 4.146 -13.810 2.174 1.00 50.88 343 GLY A O 1
ATOM 2592 N N . SER A 1 344 ? 2.763 -14.122 3.902 1.00 41.56 344 SER A N 1
ATOM 2593 C CA . SER A 1 344 ? 3.705 -13.547 4.862 1.00 41.56 344 SER A CA 1
ATOM 2594 C C . SER A 1 344 ? 4.986 -14.380 4.813 1.00 41.56 344 SER A C 1
ATOM 2596 O O . SER A 1 344 ? 4.917 -15.561 5.147 1.00 41.56 344 SER A O 1
ATOM 2598 N N . PHE A 1 345 ? 6.098 -13.792 4.354 1.00 31.78 345 PHE A N 1
ATOM 2599 C CA . PHE A 1 345 ? 7.430 -14.405 4.276 1.00 31.78 345 PHE A CA 1
ATOM 2600 C C . PHE A 1 345 ? 7.604 -15.507 5.335 1.00 31.78 345 PHE A C 1
ATOM 2602 O O . PHE A 1 345 ? 7.816 -15.212 6.514 1.00 31.78 345 PHE A O 1
ATOM 2609 N N . LYS A 1 346 ? 7.492 -16.779 4.935 1.00 24.48 346 LYS A N 1
ATOM 2610 C CA . LYS A 1 346 ? 7.988 -17.886 5.750 1.00 24.48 346 LYS A CA 1
ATOM 2611 C C . LYS A 1 346 ? 9.498 -17.890 5.556 1.00 24.48 346 LYS A C 1
ATOM 2613 O O . LYS A 1 346 ? 9.988 -18.449 4.583 1.00 24.48 346 LYS A O 1
ATOM 2618 N N . CYS A 1 347 ? 10.234 -17.255 6.467 1.00 23.12 347 CYS A N 1
ATOM 2619 C CA . CYS A 1 347 ? 11.675 -17.469 6.578 1.00 23.12 347 CYS A CA 1
ATOM 2620 C C . CYS A 1 347 ? 11.921 -18.956 6.875 1.00 23.12 347 CYS A C 1
ATOM 2622 O O . CYS A 1 347 ? 11.853 -19.377 8.029 1.00 23.12 347 CYS A O 1
ATOM 2624 N N . PHE A 1 348 ? 12.217 -19.760 5.853 1.00 23.45 348 PHE A N 1
ATOM 2625 C CA . PHE A 1 348 ? 12.938 -21.006 6.070 1.00 23.45 348 PHE A CA 1
ATOM 2626 C C . PHE A 1 348 ? 14.419 -20.668 6.230 1.00 23.45 348 PHE A C 1
ATOM 2628 O O . PHE A 1 348 ? 15.116 -20.259 5.306 1.00 23.45 348 PHE A O 1
ATOM 2635 N N . LEU A 1 349 ? 14.854 -20.795 7.477 1.00 24.50 349 LEU A N 1
ATOM 2636 C CA . LEU A 1 349 ? 16.207 -20.611 7.963 1.00 24.50 349 LEU A CA 1
ATOM 2637 C C . LEU A 1 349 ? 17.107 -21.719 7.379 1.00 24.50 349 LEU A C 1
ATOM 2639 O O . LEU A 1 349 ? 17.085 -22.845 7.871 1.00 24.50 349 LEU A O 1
ATOM 2643 N N . TYR A 1 350 ? 17.920 -21.426 6.360 1.00 22.58 350 TYR A N 1
ATOM 2644 C CA . TYR A 1 350 ? 19.116 -22.236 6.109 1.00 22.58 350 TYR A CA 1
ATOM 2645 C C . TYR A 1 350 ? 20.273 -21.650 6.909 1.00 22.58 350 TYR A C 1
ATOM 2647 O O . TYR A 1 350 ? 20.857 -20.620 6.576 1.00 22.58 350 TYR A O 1
ATOM 2655 N N . ILE A 1 351 ? 20.563 -22.329 8.013 1.00 27.14 351 ILE A N 1
ATOM 2656 C CA . ILE A 1 351 ? 21.728 -22.104 8.854 1.00 27.14 351 ILE A CA 1
ATOM 2657 C C . ILE A 1 351 ? 22.968 -22.504 8.048 1.00 27.14 351 ILE A C 1
ATOM 2659 O O . ILE A 1 351 ? 23.178 -23.684 7.775 1.00 27.14 351 ILE A O 1
ATOM 2663 N N . SER A 1 352 ? 23.819 -21.533 7.723 1.00 23.19 352 SER A N 1
ATOM 2664 C CA . SER A 1 352 ? 25.246 -21.785 7.528 1.00 23.19 352 SER A CA 1
ATOM 2665 C C . SER A 1 352 ? 25.997 -21.064 8.637 1.00 23.19 352 SER A C 1
ATOM 2667 O O . SER A 1 352 ? 26.043 -19.835 8.690 1.00 23.19 352 SER A O 1
ATOM 2669 N N . PHE A 1 353 ? 26.552 -21.846 9.561 1.00 27.72 353 PHE A N 1
ATOM 2670 C CA . PHE A 1 353 ? 27.459 -21.350 10.582 1.00 27.72 353 PHE A CA 1
ATOM 2671 C C . PHE A 1 353 ? 28.765 -20.909 9.926 1.00 27.72 353 PHE A C 1
ATOM 2673 O O . PHE A 1 353 ? 29.611 -21.737 9.614 1.00 27.72 353 PHE A O 1
ATOM 2680 N N . THR A 1 354 ? 28.976 -19.602 9.831 1.00 23.78 354 THR A N 1
ATOM 2681 C CA . THR A 1 354 ? 30.307 -19.029 10.044 1.00 23.78 354 THR A CA 1
ATOM 2682 C C . THR A 1 354 ? 30.147 -17.757 10.855 1.00 23.78 354 THR A C 1
ATOM 2684 O O . THR A 1 354 ? 29.769 -16.707 10.343 1.00 23.78 354 THR A O 1
ATOM 2687 N N . SER A 1 355 ? 30.413 -17.871 12.152 1.00 30.62 355 SER A N 1
ATOM 2688 C CA . SER A 1 355 ? 30.586 -16.738 13.048 1.00 30.62 355 SER A CA 1
ATOM 2689 C C . SER A 1 355 ? 31.784 -15.906 12.589 1.00 30.62 355 SER A C 1
ATOM 2691 O O . SER A 1 355 ? 32.931 -16.287 12.823 1.00 30.62 355 SER A O 1
ATOM 2693 N N . THR A 1 356 ? 31.531 -14.761 11.964 1.00 26.17 356 THR A N 1
ATOM 2694 C CA . THR A 1 356 ? 32.507 -13.669 11.915 1.00 26.17 356 THR A CA 1
ATOM 2695 C C . THR A 1 356 ? 32.163 -12.656 13.006 1.00 26.17 356 THR A C 1
ATOM 2697 O O . THR A 1 356 ? 31.009 -12.230 13.083 1.00 26.17 356 THR A O 1
ATOM 2700 N N . PRO A 1 357 ? 33.118 -12.273 13.870 1.00 31.61 357 PRO A N 1
ATOM 2701 C CA . PRO A 1 357 ? 32.867 -11.315 14.938 1.00 31.61 357 PRO A CA 1
ATOM 2702 C C . PRO A 1 357 ? 32.493 -9.942 14.365 1.00 31.61 357 PRO A C 1
ATOM 2704 O O . PRO A 1 357 ? 33.075 -9.473 13.387 1.00 31.61 357 PRO A O 1
ATOM 2707 N N . PHE A 1 358 ? 31.498 -9.319 14.993 1.00 33.62 358 PHE A N 1
ATOM 2708 C CA . PHE A 1 358 ? 30.969 -8.002 14.656 1.00 33.62 358 PHE A CA 1
ATOM 2709 C C . PHE A 1 358 ? 32.073 -6.934 14.713 1.00 33.62 358 PHE A C 1
ATOM 2711 O O . PHE A 1 358 ? 32.774 -6.807 15.718 1.00 33.62 358 PHE A O 1
ATOM 2718 N N . SER A 1 359 ? 32.223 -6.161 13.633 1.00 32.75 359 SER A N 1
ATOM 2719 C CA . SER A 1 359 ? 33.120 -5.001 13.599 1.00 32.75 359 SER A CA 1
ATOM 2720 C C . SER A 1 359 ? 32.434 -3.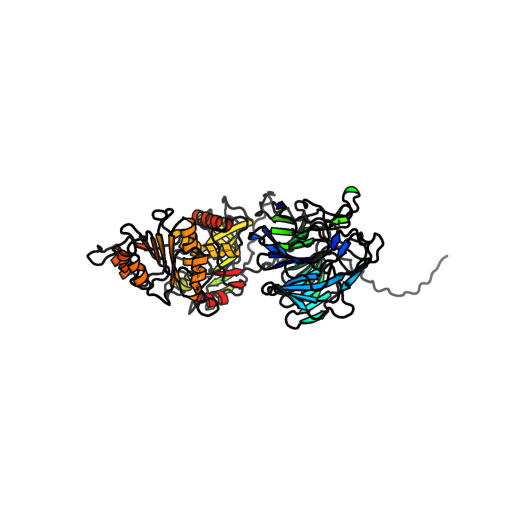782 14.250 1.00 32.75 359 SER A C 1
ATOM 2722 O O . SER A 1 359 ? 31.249 -3.563 13.993 1.00 32.75 359 SER A O 1
ATOM 2724 N N . PRO A 1 360 ? 33.119 -2.942 15.053 1.00 36.62 360 PRO A N 1
ATOM 2725 C CA . PRO A 1 360 ? 32.487 -1.912 15.894 1.00 36.62 360 PRO A CA 1
ATOM 2726 C C . PRO A 1 360 ? 31.967 -0.657 15.159 1.00 36.62 360 PRO A C 1
ATOM 2728 O O . PRO A 1 360 ? 31.742 0.374 15.795 1.00 36.62 360 PRO A O 1
ATOM 2731 N N . THR A 1 361 ? 31.823 -0.674 13.830 1.00 41.91 361 THR A N 1
ATOM 2732 C CA . THR A 1 361 ? 31.747 0.553 13.010 1.00 41.91 361 THR A CA 1
ATOM 2733 C C . THR A 1 361 ? 30.430 0.806 12.269 1.00 41.91 361 THR A C 1
ATOM 2735 O O . THR A 1 361 ? 30.388 1.704 11.430 1.00 41.91 361 THR A O 1
ATOM 2738 N N . SER A 1 362 ? 29.321 0.125 12.577 1.00 59.56 362 SER A N 1
ATOM 2739 C CA . SER A 1 362 ? 28.035 0.501 11.961 1.00 59.56 362 SER A CA 1
ATOM 2740 C C . SER A 1 362 ? 27.497 1.814 12.560 1.00 59.56 362 SER A C 1
ATOM 2742 O O . SER A 1 362 ? 27.421 1.989 13.775 1.00 59.56 362 SER A O 1
ATOM 2744 N N . LYS A 1 363 ? 27.175 2.789 11.704 1.00 82.75 363 LYS A N 1
ATOM 2745 C CA . LYS A 1 363 ? 26.478 4.039 12.058 1.00 82.75 363 LYS A CA 1
ATOM 2746 C C . LYS A 1 363 ? 25.004 3.908 11.672 1.00 82.75 363 LYS A C 1
ATOM 2748 O O . LYS A 1 363 ? 24.698 3.238 10.692 1.00 82.75 363 LYS A O 1
ATOM 2753 N N . MET A 1 364 ? 24.107 4.573 12.400 1.00 89.44 364 MET A N 1
ATOM 2754 C CA . MET A 1 364 ? 22.695 4.703 12.022 1.00 89.44 364 MET A CA 1
ATOM 2755 C C . MET A 1 364 ? 22.272 6.170 11.948 1.00 89.44 364 MET A C 1
ATOM 2757 O O . MET A 1 364 ? 22.871 7.036 12.585 1.00 89.44 364 MET A O 1
ATOM 2761 N N . GLN A 1 365 ? 21.200 6.449 11.217 1.00 91.69 365 GLN A N 1
ATOM 2762 C CA . GLN A 1 365 ? 20.507 7.727 11.293 1.00 91.69 365 GLN A CA 1
ATOM 2763 C C . GLN A 1 365 ? 19.415 7.666 12.363 1.00 91.69 365 GLN A C 1
ATOM 2765 O O . GLN A 1 365 ? 18.684 6.680 12.478 1.00 91.69 365 GLN A O 1
ATOM 2770 N N . ALA A 1 366 ? 19.293 8.732 13.146 1.00 94.56 366 ALA A N 1
ATOM 2771 C CA . ALA A 1 366 ? 18.222 8.877 14.118 1.00 94.56 366 ALA A CA 1
ATOM 2772 C C . ALA A 1 366 ? 17.874 10.346 14.332 1.00 94.56 366 ALA A C 1
ATOM 2774 O O . ALA A 1 366 ? 18.764 11.192 14.461 1.00 94.56 366 ALA A O 1
ATOM 2775 N N . TRP A 1 367 ? 16.583 10.649 14.442 1.00 94.31 367 TRP A N 1
ATOM 2776 C CA . TRP A 1 367 ? 16.176 11.875 15.110 1.00 94.31 367 TRP A CA 1
ATOM 2777 C C . TRP A 1 367 ? 16.484 11.722 16.590 1.00 94.31 367 TRP A C 1
ATOM 2779 O O . TRP A 1 367 ? 16.106 10.731 17.203 1.00 94.31 367 TRP A O 1
ATOM 2789 N N . GLN A 1 368 ? 17.189 12.690 17.163 1.00 92.75 368 GLN A N 1
ATOM 2790 C CA . GLN A 1 368 ? 17.518 12.700 18.581 1.00 92.75 368 GLN A CA 1
ATOM 2791 C C . GLN A 1 368 ? 16.995 13.973 19.227 1.00 92.75 368 GLN A C 1
ATOM 2793 O O . GLN A 1 368 ? 16.990 15.042 18.608 1.00 92.75 368 GLN A O 1
ATOM 2798 N N . TYR A 1 369 ? 16.581 13.851 20.487 1.00 87.25 369 TYR A N 1
ATOM 2799 C CA . TYR A 1 369 ? 16.285 15.015 21.307 1.00 87.25 369 TYR A CA 1
ATOM 2800 C C . TYR A 1 369 ? 17.534 15.891 21.443 1.00 87.25 369 TYR A C 1
ATOM 2802 O O . TYR A 1 369 ? 18.609 15.424 21.835 1.00 87.25 369 TYR A O 1
ATOM 2810 N N . THR A 1 370 ? 17.364 17.179 21.179 1.00 76.94 370 THR A N 1
ATOM 2811 C CA . THR A 1 370 ? 18.226 18.238 21.701 1.00 76.94 370 THR A CA 1
ATOM 2812 C C . THR A 1 370 ? 17.618 18.793 22.996 1.00 76.94 370 THR A C 1
ATOM 2814 O O . THR A 1 370 ? 16.704 18.205 23.583 1.00 76.94 370 THR A O 1
ATOM 2817 N N . THR A 1 371 ? 18.124 19.922 23.492 1.00 73.69 371 THR A N 1
ATOM 2818 C CA . THR A 1 371 ? 17.509 20.608 24.632 1.00 73.69 371 THR A CA 1
ATOM 2819 C C . THR A 1 371 ? 16.127 21.128 24.242 1.00 73.69 371 THR A C 1
ATOM 2821 O O . THR A 1 371 ? 16.027 22.098 23.490 1.00 73.69 371 THR A O 1
ATOM 2824 N N . ILE A 1 372 ? 15.063 20.552 24.814 1.00 71.44 372 ILE A N 1
ATOM 2825 C CA . ILE A 1 372 ? 13.712 21.084 24.612 1.00 71.44 372 ILE A CA 1
ATOM 2826 C C . ILE A 1 372 ? 13.582 22.439 25.308 1.00 71.44 372 ILE A C 1
ATOM 2828 O O . ILE A 1 372 ? 13.598 22.532 26.539 1.00 71.44 372 ILE A O 1
ATOM 2832 N N . THR A 1 373 ? 13.500 23.500 24.503 1.00 67.00 373 THR A N 1
ATOM 2833 C CA . THR A 1 373 ? 13.381 24.890 24.981 1.00 67.00 373 THR A CA 1
ATOM 2834 C C . THR A 1 373 ? 11.999 25.489 24.745 1.00 67.00 373 THR A C 1
ATOM 2836 O O . THR A 1 373 ? 11.597 26.369 25.503 1.00 67.00 373 THR A O 1
ATOM 2839 N N . LYS A 1 374 ? 11.272 25.019 23.722 1.00 73.75 374 LYS A N 1
ATOM 2840 C CA . LYS A 1 374 ? 9.912 25.475 23.393 1.00 73.75 374 LYS A CA 1
ATOM 2841 C C . LYS A 1 374 ? 8.998 24.316 23.008 1.00 73.75 374 LYS A C 1
ATOM 2843 O O . LYS A 1 374 ? 8.110 23.979 23.776 1.00 73.75 374 LYS A O 1
ATOM 2848 N N . THR A 1 375 ? 9.225 23.713 21.842 1.00 86.56 375 THR A N 1
ATOM 2849 C CA . THR A 1 375 ? 8.393 22.626 21.308 1.00 86.56 375 THR A CA 1
ATOM 2850 C C . THR A 1 375 ? 9.249 21.460 20.825 1.00 86.56 375 THR A C 1
ATOM 2852 O O . THR A 1 375 ? 10.415 21.660 20.466 1.00 86.56 375 THR A O 1
ATOM 2855 N N . LEU A 1 376 ? 8.683 20.249 20.828 1.00 85.62 376 LEU A N 1
ATOM 2856 C CA . LEU A 1 376 ? 9.348 19.021 20.402 1.00 85.62 376 LEU A CA 1
ATOM 2857 C C . LEU A 1 376 ? 9.937 19.162 19.001 1.00 85.62 376 LEU A C 1
ATOM 2859 O O . LEU A 1 376 ? 11.128 18.936 18.837 1.00 85.62 376 LEU A O 1
ATOM 2863 N N . GLU A 1 377 ? 9.146 19.592 18.018 1.00 87.38 377 GLU A N 1
ATOM 2864 C CA . GLU A 1 377 ? 9.575 19.703 16.620 1.00 87.38 377 GLU A CA 1
ATOM 2865 C C . GLU A 1 377 ? 10.792 20.621 16.423 1.00 87.38 377 GLU A C 1
ATOM 2867 O O . GLU A 1 377 ? 11.652 20.331 15.597 1.00 87.38 377 GLU A O 1
ATOM 2872 N N . ASN A 1 378 ? 10.926 21.676 17.234 1.00 87.44 378 ASN A N 1
ATOM 2873 C CA . ASN A 1 378 ? 12.082 22.582 17.214 1.00 87.44 378 ASN A CA 1
ATOM 2874 C C . ASN A 1 378 ? 13.292 22.039 17.985 1.00 87.44 378 ASN A C 1
ATOM 2876 O O . ASN A 1 378 ? 14.368 22.632 17.978 1.00 87.44 378 ASN A O 1
ATOM 2880 N N . SER A 1 379 ? 13.093 20.932 18.690 1.00 86.88 379 SER A N 1
ATOM 2881 C CA . SER A 1 379 ? 14.061 20.311 19.584 1.00 86.88 379 SER A CA 1
ATOM 2882 C C . SER A 1 379 ? 14.488 18.929 19.083 1.00 86.88 379 SER A C 1
ATOM 2884 O O . SER A 1 379 ? 15.157 18.193 19.804 1.00 86.88 379 SER A O 1
ATOM 2886 N N . LEU A 1 380 ? 14.137 18.580 17.843 1.00 90.12 380 LEU A N 1
ATOM 2887 C CA . LEU A 1 380 ? 14.615 17.392 17.148 1.00 90.12 380 LEU A CA 1
ATOM 2888 C C . LEU A 1 380 ? 15.774 17.758 16.224 1.00 90.12 380 LEU A C 1
ATOM 2890 O O . LEU A 1 380 ? 15.683 18.686 15.425 1.00 90.12 380 LEU A O 1
ATOM 2894 N N . SER A 1 381 ? 16.859 16.993 16.304 1.00 92.06 381 SER A N 1
ATOM 2895 C CA . SER A 1 381 ? 17.972 17.080 15.356 1.00 92.06 381 SER A CA 1
ATOM 2896 C C . SER A 1 381 ? 18.220 15.729 14.706 1.00 92.06 381 SER A C 1
ATOM 2898 O O . SER A 1 381 ? 18.343 14.723 15.409 1.00 92.06 381 SER A O 1
ATOM 2900 N N . LEU A 1 382 ? 18.335 15.716 13.380 1.00 92.69 382 LEU A N 1
ATOM 2901 C CA . LEU A 1 382 ? 18.698 14.525 12.629 1.00 92.69 382 LEU A CA 1
ATOM 2902 C C . LEU A 1 382 ? 20.198 14.253 12.787 1.00 92.69 382 LEU A C 1
ATOM 2904 O O . LEU A 1 382 ? 21.034 14.948 12.207 1.00 92.69 382 LEU A O 1
ATOM 2908 N N . ASN A 1 383 ? 20.541 13.221 13.551 1.00 92.31 383 ASN A N 1
ATOM 2909 C CA . ASN A 1 383 ? 21.901 12.719 13.655 1.00 92.31 383 ASN A CA 1
ATOM 2910 C C . ASN A 1 383 ? 22.114 11.612 12.618 1.00 92.31 383 ASN A C 1
ATOM 2912 O O . ASN A 1 383 ? 21.600 10.507 12.770 1.00 92.31 383 ASN A O 1
ATOM 2916 N N . LYS A 1 384 ? 22.890 11.903 11.569 1.00 89.75 384 LYS A N 1
ATOM 2917 C CA . LYS A 1 384 ? 23.159 10.961 10.468 1.00 89.75 384 LYS A CA 1
ATOM 2918 C C . LYS A 1 384 ? 24.170 9.858 10.811 1.00 89.75 384 LYS A C 1
ATOM 2920 O O . LYS A 1 384 ? 24.342 8.932 10.029 1.00 89.75 384 LYS A O 1
ATOM 2925 N N . ILE A 1 385 ? 24.867 9.982 11.940 1.00 91.50 385 ILE A N 1
ATOM 2926 C CA . ILE A 1 385 ? 25.943 9.077 12.368 1.00 91.50 385 ILE A CA 1
ATOM 2927 C C . ILE A 1 385 ? 25.771 8.657 13.835 1.00 91.50 385 ILE A C 1
ATOM 2929 O O . ILE A 1 385 ? 26.750 8.503 14.576 1.00 91.50 385 ILE A O 1
ATOM 2933 N N . ALA A 1 386 ? 24.522 8.507 14.273 1.00 89.38 386 ALA A N 1
ATOM 2934 C CA . ALA A 1 386 ? 24.195 8.032 15.605 1.00 89.38 386 ALA A CA 1
ATOM 2935 C C . ALA A 1 386 ? 24.768 6.625 15.827 1.00 89.38 386 ALA A C 1
ATOM 2937 O O . ALA A 1 386 ? 24.824 5.792 14.921 1.00 89.38 386 ALA A O 1
ATOM 2938 N N . THR A 1 387 ? 25.217 6.365 17.053 1.00 89.50 387 THR A N 1
ATOM 2939 C CA . THR A 1 387 ? 25.683 5.034 17.446 1.00 89.50 387 THR A CA 1
ATOM 2940 C C . THR A 1 387 ? 24.472 4.108 17.581 1.00 89.50 387 THR A C 1
ATOM 2942 O O . THR A 1 387 ? 23.577 4.437 18.368 1.00 89.50 387 THR A O 1
ATOM 2945 N N . PRO A 1 388 ? 24.415 2.985 16.843 1.00 89.00 388 PRO A N 1
ATOM 2946 C CA . PRO A 1 388 ? 23.322 2.032 16.959 1.00 89.00 388 PRO A CA 1
ATOM 2947 C C . PRO A 1 388 ? 23.350 1.310 18.314 1.00 89.00 388 PRO A C 1
ATOM 2949 O O . PRO A 1 388 ? 24.388 1.294 18.986 1.00 89.00 388 PRO A O 1
ATOM 2952 N N . PRO A 1 389 ? 22.228 0.708 18.741 1.00 88.62 389 PRO A N 1
ATOM 2953 C CA . PRO A 1 389 ? 22.236 -0.192 19.884 1.00 88.62 389 PRO A CA 1
ATOM 2954 C C . PRO A 1 389 ? 23.086 -1.426 19.559 1.00 88.62 389 PRO A C 1
ATOM 2956 O O . PRO A 1 389 ? 22.952 -2.007 18.484 1.00 88.62 389 PRO A O 1
ATOM 2959 N N . ASP A 1 390 ? 23.939 -1.841 20.492 1.00 87.75 390 ASP A N 1
ATOM 2960 C CA . ASP A 1 390 ? 24.701 -3.082 20.361 1.00 87.75 390 ASP A CA 1
ATOM 2961 C C . ASP A 1 390 ? 23.819 -4.264 20.771 1.00 87.75 390 ASP A C 1
ATOM 2963 O O . ASP A 1 390 ? 23.467 -4.403 21.947 1.00 87.75 390 ASP A O 1
ATOM 2967 N N . ALA A 1 391 ? 23.479 -5.110 19.796 1.00 84.50 391 ALA A N 1
ATOM 2968 C CA . ALA A 1 391 ? 22.646 -6.291 19.989 1.00 84.50 391 ALA A CA 1
ATOM 2969 C C . ALA A 1 391 ? 23.184 -7.218 21.089 1.00 84.50 391 ALA A C 1
ATOM 2971 O O . ALA A 1 391 ? 22.401 -7.722 21.887 1.00 84.50 391 ALA A O 1
ATOM 2972 N N . SER A 1 392 ? 24.507 -7.383 21.194 1.00 84.94 392 SER A N 1
ATOM 2973 C CA . SER A 1 392 ? 25.139 -8.262 22.189 1.00 84.94 392 SER A CA 1
ATOM 2974 C C . SER A 1 392 ? 25.035 -7.736 23.627 1.00 84.94 392 SER A C 1
ATOM 2976 O O . SER A 1 392 ? 25.214 -8.485 24.588 1.00 84.94 392 SER A O 1
ATOM 2978 N N . SER A 1 393 ? 24.693 -6.453 23.783 1.00 86.88 393 SER A N 1
ATOM 2979 C CA . SER A 1 393 ? 24.525 -5.779 25.075 1.00 86.88 393 SER A CA 1
ATOM 2980 C C . SER A 1 393 ? 23.067 -5.672 25.542 1.00 86.88 393 SER A C 1
ATOM 2982 O O . SER A 1 393 ? 22.815 -5.203 26.654 1.00 86.88 393 SER A O 1
ATOM 2984 N N . LEU A 1 394 ? 22.095 -6.071 24.711 1.00 87.88 394 LEU A N 1
ATOM 2985 C CA . LEU A 1 394 ? 20.674 -5.935 25.044 1.00 87.88 394 LEU A CA 1
ATOM 2986 C C . LEU A 1 394 ? 20.259 -6.917 26.153 1.00 87.88 394 LEU A C 1
ATOM 2988 O O . LEU A 1 394 ? 20.819 -8.004 26.253 1.00 87.88 394 LEU A O 1
ATOM 2992 N N . PRO A 1 395 ? 19.262 -6.610 26.992 1.00 89.50 395 PRO A N 1
ATOM 2993 C CA . PRO A 1 395 ? 18.675 -7.631 27.857 1.00 89.50 395 PRO A CA 1
ATOM 2994 C C . PRO A 1 395 ? 18.142 -8.825 27.039 1.00 89.50 395 PRO A C 1
ATOM 2996 O O . PRO A 1 395 ? 17.731 -8.658 25.893 1.00 89.50 395 PRO A O 1
ATOM 2999 N N . LYS A 1 396 ? 18.132 -10.033 27.622 1.00 86.06 396 LYS A N 1
ATOM 3000 C CA . LYS A 1 396 ? 17.732 -11.269 26.910 1.00 86.06 396 LYS A CA 1
ATOM 3001 C C . LYS A 1 396 ? 16.296 -11.244 26.379 1.00 86.06 396 LYS A C 1
ATOM 3003 O O . LYS A 1 396 ? 15.989 -11.910 25.400 1.00 86.06 396 LYS A O 1
ATOM 3008 N N . ASP A 1 397 ? 15.422 -10.497 27.043 1.00 88.88 397 ASP A N 1
ATOM 3009 C CA . ASP A 1 397 ? 14.018 -10.298 26.684 1.00 88.88 397 ASP A CA 1
ATOM 3010 C C . ASP A 1 397 ? 13.808 -9.089 25.760 1.00 88.88 397 ASP A C 1
ATOM 3012 O O . ASP A 1 397 ? 12.672 -8.671 25.559 1.00 88.88 397 ASP A O 1
ATOM 3016 N N . HIS A 1 398 ? 14.877 -8.497 25.225 1.00 92.38 398 HIS A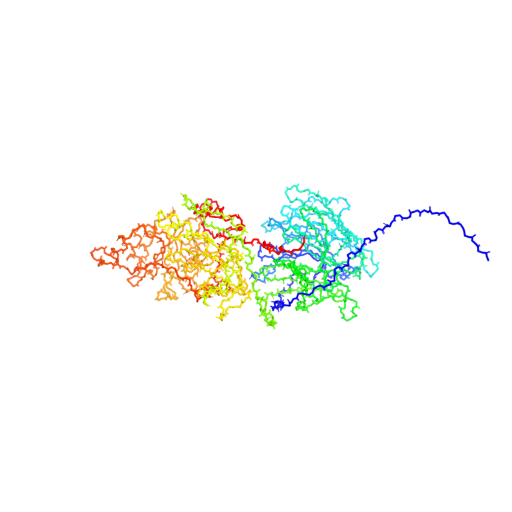 N 1
ATOM 3017 C CA . HIS A 1 398 ? 14.816 -7.381 24.291 1.00 92.38 398 HIS A CA 1
ATOM 3018 C C . HIS A 1 398 ? 15.322 -7.787 22.910 1.00 92.38 398 HIS A C 1
ATOM 3020 O O . HIS A 1 398 ? 16.184 -8.653 22.745 1.00 92.38 398 HIS A O 1
ATOM 3026 N N . VAL A 1 399 ? 14.801 -7.095 21.905 1.00 94.06 399 VAL A N 1
ATOM 3027 C CA . VAL A 1 399 ? 15.184 -7.272 20.508 1.00 94.06 399 VAL A CA 1
ATOM 3028 C C . VAL A 1 399 ? 15.606 -5.947 19.896 1.00 94.06 399 VAL A C 1
ATOM 3030 O O . VAL A 1 399 ? 15.103 -4.877 20.254 1.00 94.06 399 VAL A O 1
ATOM 3033 N N . LEU A 1 400 ? 16.544 -6.036 18.959 1.00 95.31 400 LEU A N 1
ATOM 3034 C CA . LEU A 1 400 ? 16.902 -4.950 18.063 1.00 95.31 400 LEU A CA 1
ATOM 3035 C C . LEU A 1 400 ? 15.958 -4.996 16.865 1.00 95.31 400 LEU A C 1
ATOM 3037 O O . LEU A 1 400 ? 15.790 -6.057 16.266 1.00 95.31 400 LEU A O 1
ATOM 3041 N N . ILE A 1 401 ? 15.365 -3.865 16.501 1.00 95.69 401 ILE A N 1
ATOM 3042 C CA . ILE A 1 401 ? 14.383 -3.771 15.417 1.00 95.69 401 ILE A CA 1
ATOM 3043 C C . ILE A 1 401 ? 14.826 -2.707 14.415 1.00 95.69 401 ILE A C 1
ATOM 3045 O O . ILE A 1 401 ? 15.142 -1.587 14.804 1.00 95.69 401 ILE A O 1
ATOM 3049 N N . GLU A 1 402 ? 14.820 -3.056 13.132 1.00 93.69 402 GLU A N 1
ATOM 3050 C CA . GLU A 1 402 ? 14.893 -2.123 12.008 1.00 93.69 402 GLU A CA 1
ATOM 3051 C C . GLU A 1 402 ? 13.506 -1.532 11.747 1.00 93.69 402 GLU A C 1
ATOM 3053 O O . GLU A 1 402 ? 12.558 -2.257 11.438 1.00 93.69 402 GLU A O 1
ATOM 3058 N N . VAL A 1 403 ? 13.371 -0.215 11.897 1.00 92.19 403 VAL A N 1
ATOM 3059 C CA . VAL A 1 403 ? 12.076 0.467 11.786 1.00 92.19 403 VAL A CA 1
ATOM 3060 C C . VAL A 1 403 ? 11.719 0.688 10.316 1.00 92.19 403 VAL A C 1
ATOM 3062 O O . VAL A 1 403 ? 12.517 1.229 9.555 1.00 92.19 403 VAL A O 1
ATOM 3065 N N . ILE A 1 404 ? 10.507 0.291 9.916 1.00 87.38 404 ILE A N 1
ATOM 3066 C CA . ILE A 1 404 ? 9.962 0.545 8.569 1.00 87.38 404 ILE A CA 1
ATOM 3067 C C . ILE A 1 404 ? 9.110 1.814 8.576 1.00 87.38 404 ILE A C 1
ATOM 3069 O O . ILE A 1 404 ? 9.193 2.648 7.675 1.00 87.38 404 ILE A O 1
ATOM 3073 N N . THR A 1 405 ? 8.259 1.950 9.586 1.00 86.69 405 THR A N 1
ATOM 3074 C CA . THR A 1 405 ? 7.284 3.036 9.690 1.00 86.69 405 THR A CA 1
ATOM 3075 C C . THR A 1 405 ? 6.954 3.272 11.157 1.00 86.69 405 THR A C 1
ATOM 3077 O O . THR A 1 405 ? 6.972 2.338 11.965 1.00 86.69 405 THR A O 1
ATOM 3080 N N . ALA A 1 406 ? 6.742 4.534 11.515 1.00 92.00 406 ALA A N 1
ATOM 3081 C CA . ALA A 1 406 ? 6.506 4.971 12.885 1.00 92.00 406 ALA A CA 1
ATOM 3082 C C . ALA A 1 406 ? 5.195 5.753 12.982 1.00 92.00 406 ALA A C 1
ATOM 3084 O O . ALA A 1 406 ? 4.922 6.619 12.151 1.00 92.00 406 ALA A O 1
ATOM 3085 N N . GLY A 1 407 ? 4.406 5.470 14.015 1.00 88.88 407 GLY A N 1
ATOM 3086 C CA . GLY A 1 407 ? 3.260 6.292 14.392 1.00 88.88 407 GLY A CA 1
ATOM 3087 C C . GLY A 1 407 ? 3.693 7.374 15.378 1.00 88.88 407 GLY A C 1
ATOM 3088 O O . GLY A 1 407 ? 4.553 7.125 16.226 1.00 88.88 407 GLY A O 1
ATOM 3089 N N . ILE A 1 408 ? 3.109 8.571 15.274 1.00 86.94 408 ILE A N 1
ATOM 3090 C CA . ILE A 1 408 ? 3.358 9.659 16.231 1.00 86.94 408 ILE A CA 1
ATOM 3091 C C . ILE A 1 408 ? 2.120 9.987 17.060 1.00 86.94 408 ILE A C 1
ATOM 3093 O O . ILE A 1 408 ? 1.001 10.075 16.554 1.00 86.94 408 ILE A O 1
ATOM 3097 N N . ASN A 1 409 ? 2.339 10.227 18.353 1.00 85.81 409 ASN A N 1
ATOM 3098 C CA . ASN A 1 409 ? 1.273 10.415 19.331 1.00 85.81 409 ASN A CA 1
ATOM 3099 C C . ASN A 1 409 ? 1.402 11.722 20.121 1.00 85.81 409 ASN A C 1
ATOM 3101 O O . ASN A 1 409 ? 2.512 12.174 20.410 1.00 85.81 409 ASN A O 1
ATOM 3105 N N . PRO A 1 410 ? 0.287 12.315 20.596 1.00 82.56 410 PRO A N 1
ATOM 3106 C CA . PRO A 1 410 ? 0.358 13.539 21.387 1.00 82.56 410 PRO A CA 1
ATOM 3107 C C . PRO A 1 410 ? 1.165 13.425 22.682 1.00 82.56 410 PRO A C 1
ATOM 3109 O O . PRO A 1 410 ? 1.740 14.410 23.142 1.00 82.56 410 PRO A O 1
ATOM 3112 N N . VAL A 1 411 ? 1.216 12.233 23.283 1.00 81.69 411 VAL A N 1
ATOM 3113 C CA . VAL A 1 411 ? 2.007 11.979 24.497 1.00 81.69 411 VAL A CA 1
ATOM 3114 C C . VAL A 1 411 ? 3.502 12.245 24.275 1.00 81.69 411 VAL A C 1
ATOM 3116 O O . VAL A 1 411 ? 4.186 12.691 25.196 1.00 81.69 411 VAL A O 1
ATOM 3119 N N . GLU A 1 412 ? 3.981 12.062 23.042 1.00 84.44 412 GLU A N 1
ATOM 3120 C CA . GLU A 1 412 ? 5.387 12.204 22.669 1.00 84.44 412 GLU A CA 1
ATOM 3121 C C . GLU A 1 412 ? 5.854 13.654 22.678 1.00 84.44 412 GLU A C 1
ATOM 3123 O O . GLU A 1 412 ? 7.015 13.885 22.976 1.00 84.44 412 GLU A O 1
ATOM 3128 N N . TYR A 1 413 ? 4.982 14.637 22.420 1.00 84.00 413 TYR A N 1
ATOM 3129 C CA . TYR A 1 413 ? 5.338 16.052 22.589 1.00 84.00 413 TYR A CA 1
ATOM 3130 C C . TYR A 1 413 ? 4.882 16.611 23.942 1.00 84.00 413 TYR A C 1
ATOM 3132 O O . TYR A 1 413 ? 5.585 17.422 24.540 1.00 84.00 413 TYR A O 1
ATOM 3140 N N . LYS A 1 414 ? 3.745 16.149 24.484 1.00 84.38 414 LYS A N 1
ATOM 3141 C CA . LYS A 1 414 ? 3.196 16.679 25.744 1.00 84.38 414 LYS A CA 1
ATOM 3142 C C . LYS A 1 414 ? 4.078 16.386 26.954 1.00 84.38 414 LYS A C 1
ATOM 3144 O O . LYS A 1 414 ? 4.261 17.274 27.779 1.00 84.38 414 LYS A O 1
ATOM 3149 N N . LEU A 1 415 ? 4.604 15.166 27.088 1.00 82.81 415 LEU A N 1
ATOM 3150 C CA . LEU A 1 415 ? 5.411 14.791 28.256 1.00 82.81 415 LEU A CA 1
ATOM 3151 C C . LEU A 1 415 ? 6.801 15.448 28.269 1.00 82.81 415 LEU A C 1
ATOM 3153 O O . LEU A 1 415 ? 7.173 15.997 29.311 1.00 82.81 415 LEU A O 1
ATOM 3157 N N . PRO A 1 416 ? 7.574 15.450 27.163 1.00 83.12 416 PRO A N 1
ATOM 3158 C CA . PRO A 1 416 ? 8.896 16.080 27.151 1.00 83.12 416 PRO A CA 1
ATOM 3159 C C . PRO A 1 416 ? 8.865 17.603 27.337 1.00 83.12 416 PRO A C 1
ATOM 3161 O O . PRO A 1 416 ? 9.864 18.191 27.750 1.00 83.12 416 PRO A O 1
ATOM 3164 N N . GLU A 1 417 ? 7.728 18.246 27.067 1.00 86.19 417 GLU A N 1
ATOM 3165 C CA . GLU A 1 417 ? 7.545 19.696 27.198 1.00 86.19 417 GLU A CA 1
ATOM 3166 C C . GLU A 1 417 ? 7.114 20.156 28.591 1.00 86.19 417 GLU A C 1
ATOM 3168 O O . GLU A 1 417 ? 7.099 21.361 28.849 1.00 86.19 417 GLU A O 1
ATOM 3173 N N . ILE A 1 418 ? 6.796 19.239 29.515 1.00 84.25 418 ILE A N 1
ATOM 3174 C CA . ILE A 1 418 ? 6.468 19.619 30.895 1.00 84.25 418 ILE A CA 1
ATOM 3175 C C . ILE A 1 418 ? 7.694 20.319 31.507 1.00 84.25 418 ILE A C 1
ATOM 3177 O O . ILE A 1 418 ? 8.762 19.698 31.597 1.00 84.25 418 ILE A O 1
ATOM 3181 N N . PRO A 1 419 ? 7.581 21.587 31.958 1.00 80.88 419 PRO A N 1
ATOM 3182 C CA . PRO A 1 419 ? 8.715 22.331 32.487 1.00 80.88 419 PRO A CA 1
ATOM 3183 C C . PRO A 1 419 ? 9.400 21.577 33.621 1.00 80.88 419 PRO A C 1
ATOM 3185 O O . PRO A 1 419 ? 8.737 21.042 34.507 1.00 80.88 419 PRO A O 1
ATOM 3188 N N . VAL A 1 420 ? 10.736 21.561 33.602 1.00 79.44 420 VAL A N 1
ATOM 3189 C CA . VAL A 1 420 ? 11.603 20.854 34.564 1.00 79.44 420 VAL A CA 1
ATOM 3190 C C . VAL A 1 420 ? 11.481 19.325 34.474 1.00 79.44 420 VAL A C 1
ATOM 3192 O O . VAL A 1 420 ? 12.483 18.662 34.223 1.00 79.44 420 VAL A O 1
ATOM 3195 N N . PHE A 1 421 ? 10.279 18.761 34.591 1.00 80.75 421 PHE A N 1
ATOM 3196 C CA . PHE A 1 421 ? 10.024 17.319 34.578 1.00 80.75 421 PHE A CA 1
ATOM 3197 C C . PHE A 1 421 ? 10.400 16.644 33.250 1.00 80.75 421 PHE A C 1
ATOM 3199 O O . PHE A 1 421 ? 11.085 15.622 33.253 1.00 80.75 421 PHE A O 1
ATOM 3206 N N . GLY A 1 422 ? 10.044 17.243 32.111 1.00 80.38 422 GLY A N 1
ATOM 3207 C CA . GLY A 1 422 ? 10.388 16.737 30.781 1.00 80.38 422 GLY A CA 1
ATOM 3208 C C . GLY A 1 422 ? 11.897 16.586 30.578 1.00 80.38 422 GLY A C 1
ATOM 3209 O O . GLY A 1 422 ? 12.366 15.543 30.124 1.00 80.38 422 GLY A O 1
ATOM 3210 N N . LYS A 1 423 ? 12.684 17.568 31.046 1.00 80.38 423 LYS A N 1
ATOM 3211 C CA . LYS A 1 423 ? 14.157 17.517 31.006 1.00 80.38 423 LYS A CA 1
ATOM 3212 C C . LYS A 1 423 ? 14.729 16.359 31.823 1.00 80.38 423 LYS A C 1
ATOM 3214 O O . LYS A 1 423 ? 15.741 15.792 31.430 1.00 80.38 423 LYS A O 1
ATOM 3219 N N . PHE A 1 424 ? 14.091 15.995 32.937 1.00 85.06 424 PHE A N 1
ATOM 3220 C CA . PHE A 1 424 ? 14.510 14.842 33.731 1.00 85.06 424 PHE A CA 1
ATOM 3221 C C . PHE A 1 424 ? 14.170 13.508 33.062 1.00 85.06 424 PHE A C 1
ATOM 3223 O O . PHE A 1 424 ? 14.858 12.528 33.336 1.00 85.06 424 PHE A O 1
ATOM 3230 N N . MET A 1 425 ? 13.157 13.432 32.198 1.00 85.12 425 MET A N 1
ATOM 3231 C CA . MET A 1 425 ? 12.779 12.181 31.527 1.00 85.12 425 MET A CA 1
ATOM 3232 C C . MET A 1 425 ? 13.612 11.880 30.277 1.00 85.12 425 MET A C 1
ATOM 3234 O O . MET A 1 425 ? 13.840 10.708 29.966 1.00 85.12 425 MET A O 1
ATOM 3238 N N . ILE A 1 426 ? 14.055 12.917 29.564 1.00 86.88 426 ILE A N 1
ATOM 3239 C CA . ILE A 1 426 ? 14.834 12.784 28.329 1.00 86.88 426 ILE A CA 1
ATOM 3240 C C . ILE A 1 426 ? 16.260 12.352 28.664 1.00 86.88 426 ILE A C 1
ATOM 3242 O O . ILE A 1 426 ? 16.953 12.968 29.473 1.00 86.88 426 ILE A O 1
ATOM 3246 N N . GLN A 1 427 ? 16.719 11.294 28.005 1.00 87.81 427 GLN A N 1
ATOM 3247 C CA . GLN A 1 427 ? 18.102 10.844 28.119 1.00 87.81 427 GLN A CA 1
ATOM 3248 C C . GLN A 1 427 ? 18.968 11.528 27.046 1.00 87.81 427 GLN A C 1
ATOM 3250 O O . GLN A 1 427 ? 18.482 11.760 25.933 1.00 87.81 427 GLN A O 1
ATOM 3255 N N . PRO A 1 428 ? 20.252 11.828 27.315 1.00 83.25 428 PRO A N 1
ATOM 3256 C CA . PRO A 1 428 ? 21.140 12.395 26.305 1.00 83.25 428 PRO A CA 1
ATOM 3257 C C . PRO A 1 428 ? 21.203 11.521 25.049 1.00 83.25 428 PRO A C 1
ATOM 3259 O O . PRO A 1 428 ? 21.407 10.310 25.151 1.00 83.25 428 PRO A O 1
ATOM 3262 N N . ARG A 1 429 ? 21.064 12.142 23.869 1.00 85.00 429 ARG A N 1
ATOM 3263 C CA . ARG A 1 429 ? 21.107 11.461 22.559 1.00 85.00 429 ARG A CA 1
ATOM 3264 C C . ARG A 1 429 ? 20.073 10.328 22.424 1.00 85.00 429 ARG A C 1
ATOM 3266 O O . ARG A 1 429 ? 20.326 9.347 21.729 1.00 85.00 429 ARG A O 1
ATOM 3273 N N . SER A 1 430 ? 18.932 10.436 23.104 1.00 90.56 430 SER A N 1
ATOM 3274 C CA . SER A 1 430 ? 17.829 9.489 22.919 1.00 90.56 430 SER A CA 1
ATOM 3275 C C . SER A 1 430 ? 17.027 9.811 21.663 1.00 90.56 430 SER A C 1
ATOM 3277 O O . SER A 1 430 ? 16.898 10.979 21.291 1.00 90.56 430 SER A O 1
ATOM 3279 N N . SER A 1 431 ? 16.510 8.767 21.018 1.00 92.25 431 SER A N 1
ATOM 3280 C CA . SER A 1 431 ? 15.650 8.893 19.836 1.00 92.25 431 SER A CA 1
ATOM 3281 C C . SER A 1 431 ? 14.173 8.873 20.260 1.00 92.25 431 SER A C 1
ATOM 3283 O O . SER A 1 431 ? 13.819 7.980 21.035 1.00 92.25 431 SER A O 1
ATOM 3285 N N . PRO A 1 432 ? 13.322 9.821 19.812 1.00 89.62 432 PRO A N 1
ATOM 3286 C CA . PRO A 1 432 ? 11.887 9.838 20.113 1.00 89.62 432 PRO A CA 1
ATOM 3287 C C . PRO A 1 432 ? 11.118 8.724 19.390 1.00 89.62 432 PRO A C 1
ATOM 3289 O O . PRO A 1 432 ? 11.701 7.936 18.647 1.00 89.62 432 PRO A O 1
ATOM 3292 N N . GLY A 1 433 ? 9.798 8.712 19.581 1.00 90.56 433 GLY A N 1
ATOM 3293 C CA . GLY A 1 433 ? 8.874 7.786 18.931 1.00 90.56 433 GLY A CA 1
ATOM 3294 C C . GLY A 1 433 ? 8.575 6.562 19.792 1.00 90.56 433 GLY A C 1
ATOM 3295 O O . GLY A 1 433 ? 9.474 5.996 20.425 1.00 90.56 433 GLY A O 1
ATOM 3296 N N . LEU A 1 434 ? 7.299 6.182 19.834 1.00 92.88 434 LEU A N 1
ATOM 3297 C CA . LEU A 1 434 ? 6.814 5.033 20.599 1.00 92.88 434 LEU A CA 1
ATOM 3298 C C . LEU A 1 434 ? 6.314 3.929 19.682 1.00 92.88 434 LEU A C 1
ATOM 3300 O O . LEU A 1 434 ? 6.713 2.779 19.861 1.00 92.88 434 LEU A O 1
ATOM 3304 N N . ASP A 1 435 ? 5.471 4.289 18.717 1.00 95.00 435 ASP A N 1
ATOM 3305 C CA . ASP A 1 435 ? 4.751 3.328 17.894 1.00 95.00 435 ASP A CA 1
ATOM 3306 C C . ASP A 1 435 ? 5.522 3.017 16.622 1.00 95.00 435 ASP A C 1
ATOM 3308 O O . ASP A 1 435 ? 6.183 3.890 16.045 1.00 95.00 435 ASP A O 1
ATOM 3312 N N . PHE A 1 436 ? 5.445 1.764 16.186 1.00 96.00 436 PHE A N 1
ATOM 3313 C CA . PHE A 1 436 ? 6.186 1.310 15.023 1.00 96.00 436 PHE A CA 1
ATOM 3314 C C . PHE A 1 436 ? 5.621 0.040 14.398 1.00 96.00 436 PHE A C 1
ATOM 3316 O O . PHE A 1 436 ? 4.971 -0.781 15.047 1.00 96.00 436 PHE A O 1
ATOM 3323 N N . CYS A 1 437 ? 6.009 -0.155 13.143 1.00 94.94 437 CYS A N 1
ATOM 3324 C CA . CYS A 1 437 ? 6.141 -1.457 12.519 1.00 94.94 437 CYS A CA 1
ATOM 3325 C C . CYS A 1 437 ? 7.564 -1.583 11.954 1.00 94.94 437 CYS A C 1
ATOM 3327 O O . CYS A 1 437 ? 8.130 -0.627 11.412 1.00 94.94 437 CYS A O 1
ATOM 3329 N N . GLY A 1 438 ? 8.176 -2.754 12.117 1.00 91.56 438 GLY A N 1
ATOM 3330 C CA . GLY A 1 438 ? 9.575 -2.980 11.772 1.00 91.56 438 GLY A CA 1
ATOM 3331 C C . GLY A 1 438 ? 9.935 -4.454 11.634 1.00 91.56 438 GLY A C 1
ATOM 3332 O O . GLY A 1 438 ? 9.081 -5.332 11.743 1.00 91.56 438 GLY A O 1
ATOM 3333 N N . ARG A 1 439 ? 11.215 -4.721 11.378 1.00 92.06 439 ARG A N 1
ATOM 3334 C CA . ARG A 1 439 ? 11.789 -6.068 11.270 1.00 92.06 439 ARG A CA 1
ATOM 3335 C C . ARG A 1 439 ? 12.715 -6.345 12.434 1.00 92.06 439 ARG A C 1
ATOM 3337 O O . ARG A 1 439 ? 13.536 -5.500 12.774 1.00 92.06 439 ARG A O 1
ATOM 3344 N N . ILE A 1 440 ? 12.647 -7.541 13.001 1.00 93.00 440 ILE A N 1
ATOM 3345 C CA . ILE A 1 440 ? 13.645 -7.996 13.973 1.00 93.00 440 ILE A CA 1
ATOM 3346 C C . ILE A 1 440 ? 15.009 -8.010 13.282 1.00 93.00 440 ILE A C 1
ATOM 3348 O O . ILE A 1 440 ? 15.197 -8.702 12.287 1.00 93.00 440 ILE A O 1
ATOM 3352 N N . LYS A 1 441 ? 15.957 -7.228 13.790 1.00 88.62 441 LYS A N 1
ATOM 3353 C CA . LYS A 1 441 ? 17.318 -7.141 13.260 1.00 88.62 441 LYS A CA 1
ATOM 3354 C C . LYS A 1 441 ? 18.279 -8.069 13.989 1.00 88.62 441 LYS A C 1
ATOM 3356 O O . LYS A 1 441 ? 19.194 -8.590 13.372 1.00 88.62 441 LYS A O 1
ATOM 3361 N N . ALA A 1 442 ? 18.106 -8.225 15.297 1.00 88.31 442 ALA A N 1
ATOM 3362 C CA . ALA A 1 442 ? 18.909 -9.123 16.116 1.00 88.31 442 ALA A CA 1
ATOM 3363 C C . ALA A 1 442 ? 18.221 -9.385 17.460 1.00 88.31 442 ALA A C 1
ATOM 3365 O O . ALA A 1 442 ? 17.418 -8.577 17.935 1.00 88.31 442 ALA A O 1
ATOM 3366 N N . THR A 1 443 ? 18.592 -10.485 18.104 1.00 85.25 443 THR A N 1
ATOM 3367 C CA . THR A 1 443 ? 18.174 -10.845 19.463 1.00 85.25 443 THR A CA 1
ATOM 3368 C C . THR A 1 443 ? 19.420 -11.089 20.313 1.00 85.25 443 THR A C 1
ATOM 3370 O O . THR A 1 443 ? 20.456 -11.498 19.785 1.00 85.25 443 THR A O 1
ATOM 3373 N N . ASN A 1 444 ? 19.350 -10.851 21.627 1.00 78.00 444 ASN A N 1
ATOM 3374 C CA . ASN A 1 444 ? 20.443 -11.224 22.530 1.00 78.00 444 ASN A CA 1
ATOM 3375 C C . ASN A 1 444 ? 20.152 -12.554 23.237 1.00 78.00 444 ASN A C 1
ATOM 3377 O O . ASN A 1 444 ? 19.893 -12.598 24.441 1.00 78.00 444 ASN A O 1
ATOM 3381 N N . GLY A 1 445 ? 20.150 -13.645 22.466 1.00 70.06 445 GLY A N 1
ATOM 3382 C CA . GLY A 1 445 ? 19.879 -15.002 22.951 1.00 70.06 445 GLY A CA 1
ATOM 3383 C C . GLY A 1 445 ? 18.601 -15.622 22.379 1.00 70.06 445 GLY A C 1
ATOM 3384 O O . GLY A 1 445 ? 18.161 -15.277 21.283 1.00 70.06 445 GLY A O 1
ATOM 3385 N N . THR A 1 446 ? 18.021 -16.568 23.125 1.00 62.00 446 THR A N 1
ATOM 3386 C CA . THR A 1 446 ? 16.775 -17.264 22.767 1.00 62.00 446 THR A CA 1
ATOM 3387 C C . THR A 1 446 ? 15.579 -16.324 22.902 1.00 62.00 446 THR A C 1
ATOM 3389 O O . THR A 1 446 ? 15.205 -15.951 24.012 1.00 62.00 446 THR A O 1
ATOM 3392 N N . SER A 1 447 ? 14.983 -15.967 21.770 1.00 71.44 447 SER A N 1
ATOM 3393 C CA . SER A 1 447 ? 13.721 -15.237 21.658 1.00 71.44 447 SER A CA 1
ATOM 3394 C C . SER A 1 447 ? 12.782 -16.053 20.773 1.00 71.44 447 SER A C 1
ATOM 3396 O O . SER A 1 447 ? 13.252 -16.740 19.867 1.00 71.44 447 SER A O 1
ATOM 3398 N N . ASP A 1 448 ? 11.471 -15.947 20.993 1.00 79.19 448 ASP A N 1
ATOM 3399 C CA . ASP A 1 448 ? 10.467 -16.533 20.088 1.00 79.19 448 ASP A CA 1
ATOM 3400 C C . ASP A 1 448 ? 10.417 -15.805 18.731 1.00 79.19 448 ASP A C 1
ATOM 3402 O O . ASP A 1 448 ? 9.730 -16.236 17.807 1.00 79.19 448 ASP A O 1
ATOM 3406 N N . PHE A 1 449 ? 11.126 -14.678 18.615 1.00 85.00 449 PHE A N 1
ATOM 3407 C CA . PHE A 1 449 ? 11.230 -13.899 17.393 1.00 85.00 449 PHE A CA 1
ATOM 3408 C C . PHE A 1 449 ? 12.476 -14.253 16.587 1.00 85.00 449 PHE A C 1
ATOM 3410 O O . PHE A 1 449 ? 13.578 -14.349 17.127 1.00 85.00 449 PHE A O 1
ATOM 3417 N N . SER A 1 450 ? 12.297 -14.362 15.273 1.00 83.94 450 SER A N 1
ATOM 3418 C CA . SER A 1 450 ? 13.378 -14.628 14.319 1.00 83.94 450 SER A CA 1
ATOM 3419 C C . SER A 1 450 ? 13.849 -13.346 13.636 1.00 83.94 450 SER A C 1
ATOM 3421 O O . SER A 1 450 ? 13.043 -12.457 13.364 1.00 83.94 450 SER A O 1
ATOM 3423 N N . GLU A 1 451 ? 15.140 -13.255 13.304 1.00 84.12 451 GLU A N 1
ATOM 3424 C CA . GLU A 1 451 ? 15.656 -12.170 12.457 1.00 84.12 451 GLU A CA 1
ATOM 3425 C C . GLU A 1 451 ? 14.863 -12.084 11.135 1.00 84.12 451 GLU A C 1
ATOM 3427 O O . GLU A 1 451 ? 14.475 -13.091 10.545 1.00 84.12 451 GLU A O 1
ATOM 3432 N N . GLY A 1 452 ? 14.561 -10.861 10.698 1.00 79.69 452 GLY A N 1
ATOM 3433 C CA . GLY A 1 452 ? 13.746 -10.550 9.523 1.00 79.69 452 GLY A CA 1
ATOM 3434 C C . GLY A 1 452 ? 12.230 -10.526 9.763 1.00 79.69 452 GLY A C 1
ATOM 3435 O O . GLY A 1 452 ? 11.510 -9.938 8.946 1.00 79.69 452 GLY A O 1
ATOM 3436 N N . GLN A 1 453 ? 11.741 -11.099 10.872 1.00 86.25 453 GLN A N 1
ATOM 3437 C CA . GLN A 1 453 ? 10.312 -11.174 11.190 1.00 86.25 453 GLN A CA 1
ATOM 3438 C C . GLN A 1 453 ? 9.697 -9.779 11.338 1.00 86.25 453 GLN A C 1
ATOM 3440 O O . GLN A 1 453 ? 10.241 -8.922 12.036 1.00 86.25 453 GLN A O 1
ATOM 3445 N N . LEU A 1 454 ? 8.547 -9.563 10.689 1.00 91.75 454 LEU A N 1
ATOM 3446 C CA . LEU A 1 454 ? 7.779 -8.329 10.836 1.00 91.75 454 LEU A CA 1
ATOM 3447 C C . LEU A 1 454 ? 7.046 -8.320 12.173 1.00 91.75 454 LEU A C 1
ATOM 3449 O O . LEU A 1 454 ? 6.323 -9.259 12.510 1.00 91.75 454 LEU A O 1
ATOM 3453 N N . VAL A 1 455 ? 7.223 -7.231 12.906 1.00 97.62 455 VAL A N 1
ATOM 3454 C CA . VAL A 1 455 ? 6.595 -6.988 14.199 1.00 97.62 455 VAL A CA 1
ATOM 3455 C C . VAL A 1 455 ? 6.054 -5.567 14.256 1.00 97.62 455 VAL A C 1
ATOM 3457 O O . VAL A 1 455 ? 6.517 -4.673 13.543 1.00 97.62 455 VAL A O 1
ATOM 3460 N N . PHE A 1 456 ? 5.069 -5.356 15.114 1.00 98.06 456 PHE A N 1
ATOM 3461 C CA . PHE A 1 456 ? 4.539 -4.036 15.430 1.00 98.06 456 PHE A CA 1
ATOM 3462 C C . PHE A 1 456 ? 4.295 -3.924 16.932 1.00 98.06 456 PHE A C 1
ATOM 3464 O O . PHE A 1 456 ? 4.226 -4.932 17.643 1.00 98.06 456 PHE A O 1
ATOM 3471 N N . GLY A 1 457 ? 4.193 -2.694 17.420 1.00 97.25 457 GLY A N 1
ATOM 3472 C CA . GLY A 1 457 ? 3.932 -2.445 18.827 1.00 97.25 457 GLY A CA 1
ATOM 3473 C C . GLY A 1 457 ? 4.187 -1.004 19.230 1.00 97.25 457 GLY A C 1
ATOM 3474 O O . GLY A 1 457 ? 4.238 -0.098 18.396 1.00 97.25 457 GLY A O 1
ATOM 3475 N N . ALA A 1 458 ? 4.345 -0.815 20.536 1.00 95.31 458 ALA A N 1
ATOM 3476 C CA . ALA A 1 458 ? 4.625 0.476 21.144 1.00 95.31 458 ALA A CA 1
ATOM 3477 C C . ALA A 1 458 ? 5.626 0.327 22.287 1.00 95.31 458 ALA A C 1
ATOM 3479 O O . ALA A 1 458 ? 5.586 -0.637 23.052 1.00 95.31 458 ALA A O 1
ATOM 3480 N N . LEU A 1 459 ? 6.509 1.307 22.446 1.00 94.19 459 LEU A N 1
ATOM 3481 C CA . LEU A 1 459 ? 7.356 1.392 23.631 1.00 94.19 459 LEU A CA 1
ATOM 3482 C C . LEU A 1 459 ? 6.587 1.956 24.827 1.00 94.19 459 LEU A C 1
ATOM 3484 O O . LEU A 1 459 ? 5.704 2.801 24.687 1.00 94.19 459 LEU A O 1
ATOM 3488 N N . SER A 1 460 ? 6.955 1.516 26.030 1.00 87.56 460 SER A N 1
ATOM 3489 C CA . SER A 1 460 ? 6.377 2.051 27.260 1.00 87.56 460 SER A CA 1
ATOM 3490 C C . SER A 1 460 ? 7.117 3.306 27.725 1.00 87.56 460 SER A C 1
ATOM 3492 O O . SER A 1 460 ? 8.318 3.482 27.501 1.00 87.56 460 SER A O 1
ATOM 3494 N N . ILE A 1 461 ? 6.391 4.181 28.418 1.00 84.19 461 ILE A N 1
ATOM 3495 C CA . ILE A 1 461 ? 6.963 5.342 29.102 1.00 84.19 461 ILE A CA 1
ATOM 3496 C C . ILE A 1 461 ? 7.154 4.980 30.576 1.00 84.19 461 ILE A C 1
ATOM 3498 O O . ILE A 1 461 ? 6.187 4.765 31.309 1.00 84.19 461 ILE A O 1
ATOM 3502 N N . GLY A 1 462 ? 8.415 4.891 31.000 1.00 82.88 462 GLY A N 1
ATOM 3503 C CA . GLY A 1 462 ? 8.801 4.637 32.387 1.00 82.88 462 GLY A CA 1
ATOM 3504 C C . GLY A 1 462 ? 9.155 5.921 33.140 1.00 82.88 462 GLY A C 1
ATOM 3505 O O . GLY A 1 462 ? 8.639 6.999 32.865 1.00 82.88 462 GLY A O 1
ATOM 3506 N N . THR A 1 463 ? 10.099 5.819 34.080 1.00 78.44 463 THR A N 1
ATOM 3507 C CA . THR A 1 463 ? 10.720 6.992 34.734 1.00 78.44 463 THR A CA 1
ATOM 3508 C C . THR A 1 463 ? 11.597 7.809 33.778 1.00 78.44 463 THR A C 1
ATOM 3510 O O . THR A 1 463 ? 11.921 8.964 34.056 1.00 78.44 463 THR A O 1
ATOM 3513 N N . LYS A 1 464 ? 11.986 7.207 32.651 1.00 85.06 464 LYS A N 1
ATOM 3514 C CA . LYS A 1 464 ? 12.693 7.822 31.528 1.00 85.06 464 LYS A CA 1
ATOM 3515 C C . LYS A 1 464 ? 11.969 7.473 30.233 1.00 85.06 464 LYS A C 1
ATOM 3517 O O . LYS A 1 464 ? 11.347 6.414 30.135 1.00 85.06 464 LYS A O 1
ATOM 3522 N N . LEU A 1 465 ? 12.101 8.346 29.238 1.00 86.62 465 LEU A N 1
ATOM 3523 C CA . LEU A 1 465 ? 11.704 8.024 27.868 1.00 86.62 465 LEU A CA 1
ATOM 3524 C C . LEU A 1 465 ? 12.666 6.985 27.276 1.00 86.62 465 LEU A C 1
ATOM 3526 O O . LEU A 1 465 ? 13.833 6.933 27.699 1.00 86.62 465 LEU A O 1
ATOM 3530 N N . PRO A 1 466 ? 12.213 6.178 26.300 1.00 88.75 466 PRO A N 1
ATOM 3531 C CA . PRO A 1 466 ? 13.074 5.212 25.640 1.00 88.75 466 PRO A CA 1
ATOM 3532 C C . PRO A 1 466 ? 14.343 5.853 25.080 1.00 88.75 466 PRO A C 1
ATOM 3534 O O . PRO A 1 466 ? 14.324 6.952 24.530 1.00 88.75 466 PRO A O 1
ATOM 3537 N N . LYS A 1 467 ? 15.470 5.150 25.216 1.00 90.88 467 LYS A N 1
ATOM 3538 C CA . LYS A 1 467 ? 16.746 5.612 24.658 1.00 90.88 467 LYS A CA 1
ATOM 3539 C C . LYS A 1 467 ? 16.777 5.468 23.132 1.00 90.88 467 LYS A C 1
ATOM 3541 O O . LYS A 1 467 ? 17.303 6.340 22.445 1.00 90.88 467 LYS A O 1
ATOM 3546 N N . PHE A 1 468 ? 16.204 4.385 22.618 1.00 94.25 468 PHE A N 1
ATOM 3547 C CA . PHE A 1 468 ? 16.175 4.040 21.199 1.00 94.25 468 PHE A CA 1
ATOM 3548 C C . PHE A 1 468 ? 14.720 3.845 20.754 1.00 94.25 468 PHE A C 1
ATOM 3550 O O . PHE A 1 468 ? 14.237 2.716 20.724 1.00 94.25 468 PHE A O 1
ATOM 3557 N N . GLY A 1 469 ? 14.017 4.956 20.512 1.00 94.44 469 GLY A N 1
ATOM 3558 C CA . GLY A 1 469 ? 12.632 4.979 20.032 1.00 94.44 469 GLY A CA 1
ATOM 3559 C C . GLY A 1 469 ? 12.482 4.818 18.517 1.00 94.44 469 GLY A C 1
ATOM 3560 O O . GLY A 1 469 ? 13.470 4.697 17.789 1.00 94.44 469 GLY A O 1
ATOM 3561 N N . SER A 1 470 ? 11.233 4.836 18.047 1.00 94.69 470 SER A N 1
ATOM 3562 C CA . SER A 1 470 ? 10.865 4.536 16.655 1.00 94.69 470 SER A CA 1
ATOM 3563 C C . SER A 1 470 ? 11.250 5.605 15.626 1.00 94.69 470 SER A C 1
ATOM 3565 O O . SER A 1 470 ? 11.070 5.382 14.432 1.00 94.69 470 SER A O 1
ATOM 3567 N N . LEU A 1 471 ? 11.837 6.737 16.036 1.00 94.12 471 LEU A N 1
ATOM 3568 C CA . LEU A 1 471 ? 12.456 7.722 15.135 1.00 94.12 471 LEU A CA 1
ATOM 3569 C C . LEU A 1 471 ? 13.971 7.528 14.936 1.00 94.12 471 LEU A C 1
ATOM 3571 O O . LEU A 1 471 ? 14.643 8.413 14.399 1.00 94.12 471 LEU A O 1
ATOM 3575 N N . GLY A 1 472 ? 14.517 6.380 15.342 1.00 93.81 472 GLY A N 1
ATOM 3576 C CA . GLY A 1 472 ? 15.801 5.867 14.862 1.00 93.81 472 GLY A CA 1
ATOM 3577 C C . GLY A 1 472 ? 15.612 4.766 13.817 1.00 93.81 472 GLY A C 1
ATOM 3578 O O . GLY A 1 472 ? 14.666 3.992 13.914 1.00 93.81 472 GLY A O 1
ATOM 3579 N N . GLN A 1 473 ? 16.541 4.640 12.861 1.00 92.56 473 GLN A N 1
ATOM 3580 C CA . GLN A 1 473 ? 16.539 3.507 11.916 1.00 92.56 473 GLN A CA 1
ATOM 3581 C C . GLN A 1 473 ? 16.582 2.148 12.633 1.00 92.56 473 GLN A C 1
ATOM 3583 O O . GLN A 1 473 ? 16.024 1.169 12.142 1.00 92.56 473 GLN A O 1
ATOM 3588 N N . LEU A 1 474 ? 17.238 2.100 13.798 1.00 94.25 474 LEU A N 1
ATOM 3589 C CA . LEU A 1 474 ? 17.205 0.967 14.712 1.00 94.25 474 LEU A CA 1
ATOM 3590 C C . LEU A 1 474 ? 16.625 1.396 16.059 1.00 94.25 474 LEU A C 1
ATOM 3592 O O . LEU A 1 474 ? 17.008 2.430 16.617 1.00 94.25 474 LEU A O 1
ATOM 3596 N N . MET A 1 475 ? 15.759 0.553 16.606 1.00 95.44 475 MET A N 1
ATOM 3597 C CA . MET A 1 475 ? 15.145 0.729 17.916 1.00 95.44 475 MET A CA 1
ATOM 3598 C C . MET A 1 475 ? 15.291 -0.528 18.773 1.00 95.44 475 MET A C 1
ATOM 3600 O O . MET A 1 475 ? 15.632 -1.602 18.277 1.00 95.44 475 MET A O 1
ATOM 3604 N N . VAL A 1 476 ? 15.023 -0.392 20.070 1.00 95.12 476 VAL A N 1
ATOM 3605 C CA . VAL A 1 476 ? 15.070 -1.510 21.019 1.00 95.12 476 VAL A CA 1
ATOM 3606 C C . VAL A 1 476 ? 13.720 -1.632 21.708 1.00 95.12 476 VAL A C 1
ATOM 3608 O O . VAL A 1 476 ? 13.243 -0.656 22.286 1.00 95.12 476 VAL A O 1
ATOM 3611 N N . ALA A 1 477 ? 13.140 -2.831 21.695 1.00 95.31 477 ALA A N 1
ATOM 3612 C CA . ALA A 1 477 ? 11.879 -3.117 22.374 1.00 95.31 477 ALA A CA 1
ATOM 3613 C C . ALA A 1 477 ? 11.962 -4.411 23.204 1.00 95.31 477 ALA A C 1
ATOM 3615 O O . ALA A 1 477 ? 12.611 -5.365 22.766 1.00 95.31 477 ALA A O 1
ATOM 3616 N N . PRO A 1 478 ? 11.287 -4.480 24.367 1.00 94.06 478 PRO A N 1
ATOM 3617 C CA . PRO A 1 478 ? 11.011 -5.745 25.038 1.00 94.06 478 PRO A CA 1
ATOM 3618 C C . PRO A 1 478 ? 10.123 -6.646 24.174 1.00 94.06 478 PRO A C 1
ATOM 3620 O O . PRO A 1 478 ? 9.170 -6.179 23.548 1.00 94.06 478 PRO A O 1
ATOM 3623 N N . CYS A 1 479 ? 10.365 -7.952 24.215 1.00 93.25 479 CYS A N 1
ATOM 3624 C CA . CYS A 1 479 ? 9.570 -8.970 23.532 1.00 93.25 479 CYS A CA 1
ATOM 3625 C C . CYS A 1 479 ? 8.086 -8.949 23.937 1.00 93.25 479 CYS A C 1
ATOM 3627 O O . CYS A 1 479 ? 7.236 -9.366 23.152 1.00 93.25 479 CYS A O 1
ATOM 3629 N N . SER A 1 480 ? 7.764 -8.491 25.149 1.00 93.81 480 SER A N 1
ATOM 3630 C CA . SER A 1 480 ? 6.392 -8.363 25.660 1.00 93.81 480 SER A CA 1
ATOM 3631 C C . SER A 1 480 ? 5.638 -7.147 25.116 1.00 93.81 480 SER A C 1
ATOM 3633 O O . SER A 1 480 ? 4.426 -7.066 25.286 1.00 93.81 480 SER A O 1
ATOM 3635 N N . HIS A 1 481 ? 6.328 -6.202 24.473 1.00 96.31 481 HIS A N 1
ATOM 3636 C CA . HIS A 1 481 ? 5.745 -4.965 23.941 1.00 96.31 481 HIS A CA 1
ATOM 3637 C C . HIS A 1 481 ? 5.458 -5.029 22.437 1.00 96.31 481 HIS A C 1
ATOM 3639 O O . HIS A 1 481 ? 5.053 -4.031 21.839 1.00 96.31 481 HIS A O 1
ATOM 3645 N N . ILE A 1 482 ? 5.716 -6.180 21.822 1.00 97.31 482 ILE A N 1
ATOM 3646 C CA . ILE A 1 482 ? 5.623 -6.383 20.382 1.00 97.31 482 ILE A CA 1
ATOM 3647 C C . ILE A 1 482 ? 4.839 -7.649 20.077 1.00 97.31 482 ILE A C 1
ATOM 3649 O O . ILE A 1 482 ? 4.900 -8.622 20.832 1.00 97.31 482 ILE A O 1
ATOM 3653 N N . ALA A 1 483 ? 4.152 -7.632 18.943 1.00 97.88 483 ALA A N 1
ATOM 3654 C CA . ALA A 1 483 ? 3.478 -8.787 18.374 1.00 97.88 483 ALA A CA 1
ATOM 3655 C C . ALA A 1 483 ? 3.956 -9.024 16.934 1.00 97.88 483 ALA A C 1
ATOM 3657 O O . ALA A 1 483 ? 4.351 -8.067 16.253 1.00 97.88 483 ALA A O 1
ATOM 3658 N N . PRO A 1 484 ? 3.912 -10.276 16.443 1.00 96.31 484 PRO A N 1
ATOM 3659 C CA . PRO A 1 484 ? 4.043 -10.553 15.019 1.00 96.31 484 PRO A CA 1
ATOM 3660 C C . PRO A 1 484 ? 3.023 -9.741 14.219 1.00 96.31 484 PRO A C 1
ATOM 3662 O O . PRO A 1 484 ? 1.853 -9.673 14.594 1.00 96.31 484 PRO A O 1
ATOM 3665 N N . LEU A 1 485 ? 3.448 -9.148 13.104 1.00 94.31 485 LEU A N 1
ATOM 3666 C CA . LEU A 1 485 ? 2.519 -8.508 12.178 1.00 94.31 485 LEU A CA 1
ATOM 3667 C C . LEU A 1 485 ? 1.671 -9.593 11.487 1.00 94.31 485 LEU A C 1
ATOM 3669 O O . LEU A 1 485 ? 2.255 -10.464 10.833 1.00 94.31 485 LEU A O 1
ATOM 3673 N N . PRO A 1 486 ? 0.330 -9.559 11.588 1.00 90.69 486 PRO A N 1
ATOM 3674 C CA . PRO A 1 486 ? -0.505 -10.535 10.904 1.00 90.69 486 PRO A CA 1
ATOM 3675 C C . PRO A 1 486 ? -0.346 -10.449 9.377 1.00 90.69 486 PRO A C 1
ATOM 3677 O O . PRO A 1 486 ? -0.156 -9.352 8.838 1.00 90.69 486 PRO A O 1
ATOM 3680 N N . PRO A 1 487 ? -0.442 -11.581 8.656 1.00 78.75 487 PRO A N 1
ATOM 3681 C CA . PRO A 1 487 ? -0.397 -11.585 7.197 1.00 78.75 487 PRO A CA 1
ATOM 3682 C C . PRO A 1 487 ? -1.459 -10.650 6.599 1.00 78.75 487 PRO A C 1
ATOM 3684 O O . PRO A 1 487 ? -2.579 -10.586 7.094 1.00 78.75 487 PRO A O 1
ATOM 3687 N N . GLY A 1 488 ? -1.105 -9.913 5.544 1.00 76.88 488 GLY A N 1
ATOM 3688 C CA . GLY A 1 488 ? -2.020 -8.991 4.854 1.00 76.88 488 GLY A CA 1
ATOM 3689 C C . GLY A 1 488 ? -2.206 -7.616 5.510 1.00 76.88 488 GLY A C 1
ATOM 3690 O O . GLY A 1 488 ? -2.689 -6.703 4.849 1.00 76.88 488 GLY A O 1
ATOM 3691 N N . VAL A 1 489 ? -1.772 -7.411 6.760 1.00 80.50 489 VAL A N 1
ATOM 3692 C CA . VAL A 1 489 ? -1.880 -6.099 7.422 1.00 80.50 489 VAL A CA 1
ATOM 3693 C C . VAL A 1 489 ? -0.805 -5.141 6.899 1.00 80.50 489 VAL A C 1
ATOM 3695 O O . VAL A 1 489 ? 0.384 -5.471 6.854 1.00 80.50 489 VAL A O 1
ATOM 3698 N N . ASN A 1 490 ? -1.215 -3.931 6.505 1.00 83.69 490 ASN A N 1
ATOM 3699 C CA . ASN A 1 490 ? -0.303 -2.892 6.035 1.00 83.69 490 ASN A CA 1
ATOM 3700 C C . ASN A 1 490 ? 0.620 -2.422 7.185 1.00 83.69 490 ASN A C 1
ATOM 3702 O O . ASN A 1 490 ? 0.120 -2.087 8.260 1.00 83.69 490 ASN A O 1
ATOM 3706 N N . PRO A 1 491 ? 1.953 -2.351 6.990 1.00 83.06 491 PRO A N 1
ATOM 3707 C CA . PRO A 1 491 ? 2.876 -1.852 8.010 1.00 83.06 491 PRO A CA 1
ATOM 3708 C C . PRO A 1 491 ? 2.544 -0.453 8.544 1.00 83.06 491 PRO A C 1
ATOM 3710 O O . PRO A 1 491 ? 2.715 -0.213 9.738 1.00 83.06 491 PRO A O 1
ATOM 3713 N N . ASP A 1 492 ? 2.067 0.460 7.692 1.00 82.81 492 ASP A N 1
ATOM 3714 C CA . ASP A 1 492 ? 1.717 1.824 8.112 1.00 82.81 492 ASP A CA 1
ATOM 3715 C C . ASP A 1 492 ? 0.510 1.817 9.049 1.00 82.81 492 ASP A C 1
ATOM 3717 O O . ASP A 1 492 ? 0.516 2.501 10.073 1.00 82.81 492 ASP A O 1
ATOM 3721 N N . ASP A 1 493 ? -0.483 0.984 8.735 1.00 85.00 493 ASP A N 1
ATOM 3722 C CA . ASP A 1 493 ? -1.657 0.794 9.580 1.00 85.00 493 ASP A CA 1
ATOM 3723 C C . ASP A 1 493 ? -1.242 0.179 10.921 1.00 85.00 493 ASP A C 1
ATOM 3725 O O . ASP A 1 493 ? -1.655 0.646 11.980 1.00 85.00 493 ASP A O 1
ATOM 3729 N N . ALA A 1 494 ? -0.351 -0.815 10.899 1.00 90.44 494 ALA A N 1
ATOM 3730 C CA . ALA A 1 494 ? 0.148 -1.451 12.112 1.00 90.44 494 ALA A CA 1
ATOM 3731 C C . ALA A 1 494 ? 0.935 -0.493 13.018 1.00 90.44 494 ALA A C 1
ATOM 3733 O O . ALA A 1 494 ? 0.801 -0.550 14.241 1.00 90.44 494 ALA A O 1
ATOM 3734 N N . ALA A 1 495 ? 1.711 0.428 12.440 1.00 90.56 495 ALA A N 1
ATOM 3735 C CA . ALA A 1 495 ? 2.408 1.458 13.206 1.00 90.56 495 ALA A CA 1
ATOM 3736 C C . ALA A 1 495 ? 1.471 2.505 13.823 1.00 90.56 495 ALA A C 1
ATOM 3738 O O . ALA A 1 495 ? 1.876 3.181 14.761 1.00 90.56 495 ALA A O 1
ATOM 3739 N N . ALA A 1 496 ? 0.230 2.628 13.350 1.00 87.94 496 ALA A N 1
ATOM 3740 C CA . ALA A 1 496 ? -0.781 3.498 13.951 1.00 87.94 496 ALA A CA 1
ATOM 3741 C C . ALA A 1 496 ? -1.604 2.812 15.065 1.00 87.94 496 ALA A C 1
ATOM 3743 O O . ALA A 1 496 ? -2.427 3.459 15.714 1.00 87.94 496 ALA A O 1
ATOM 3744 N N . LEU A 1 497 ? -1.394 1.512 15.318 1.00 91.12 497 LEU A N 1
ATOM 3745 C CA . LEU A 1 497 ? -2.132 0.757 16.341 1.00 91.12 497 LEU A CA 1
ATOM 3746 C C . LEU A 1 497 ? -1.546 0.885 17.746 1.00 91.12 497 LEU A C 1
ATOM 3748 O O . LEU A 1 497 ? -2.272 0.652 18.707 1.00 91.12 497 LEU A O 1
ATOM 3752 N N . GLY A 1 498 ? -0.258 1.213 17.870 1.00 91.62 498 GLY A N 1
ATOM 3753 C CA . GLY A 1 498 ? 0.516 1.077 19.103 1.00 91.62 498 GLY A CA 1
ATOM 3754 C C . GLY A 1 498 ? -0.128 1.737 20.325 1.00 91.62 498 GLY A C 1
ATOM 3755 O O . GLY A 1 498 ? -0.898 1.121 21.056 1.00 91.62 498 GLY A O 1
ATOM 3756 N N . THR A 1 499 ? 0.199 2.994 20.588 1.00 90.56 499 THR A N 1
ATOM 3757 C CA . THR A 1 499 ? -0.178 3.697 21.814 1.00 90.56 499 THR A CA 1
ATOM 3758 C C . THR A 1 499 ? -1.691 3.818 21.937 1.00 90.56 499 THR A C 1
ATOM 3760 O O . THR A 1 499 ? -2.257 3.546 22.998 1.00 90.56 499 THR A O 1
ATOM 3763 N N . ALA A 1 500 ? -2.379 4.221 20.876 1.00 90.88 500 ALA A N 1
ATOM 3764 C CA . ALA A 1 500 ? -3.797 4.528 20.978 1.00 90.88 500 ALA A CA 1
ATOM 3765 C C . ALA A 1 500 ? -4.731 3.352 20.746 1.00 90.88 500 ALA A C 1
ATOM 3767 O O . ALA A 1 500 ? -5.771 3.314 21.399 1.00 90.88 500 ALA A O 1
ATOM 3768 N N . GLY A 1 501 ? -4.363 2.387 19.900 1.00 94.56 501 GLY A N 1
ATOM 3769 C CA . GLY A 1 501 ? -5.081 1.118 19.834 1.00 94.56 501 GLY A CA 1
ATOM 3770 C C . GLY A 1 501 ? -4.988 0.394 21.176 1.00 94.56 501 GLY A C 1
ATOM 3771 O O . GLY A 1 501 ? -6.016 0.025 21.734 1.00 94.56 501 GLY A O 1
ATOM 3772 N N . LEU A 1 502 ? -3.802 0.313 21.791 1.00 95.56 502 LEU A N 1
ATOM 3773 C CA . LEU A 1 502 ? -3.676 -0.251 23.142 1.00 95.56 502 LEU A CA 1
ATOM 3774 C C . LEU A 1 502 ? -4.459 0.545 24.191 1.00 95.56 502 LEU A C 1
ATOM 3776 O O . LEU A 1 502 ? -5.133 -0.047 25.030 1.00 95.56 502 LEU A O 1
ATOM 3780 N N . THR A 1 503 ? -4.425 1.880 24.135 1.00 93.06 503 THR A N 1
ATOM 3781 C CA . THR A 1 503 ? -5.211 2.721 25.056 1.00 93.06 503 THR A CA 1
ATOM 3782 C C . THR A 1 503 ? -6.708 2.465 24.896 1.00 93.06 503 THR A C 1
ATOM 3784 O O . THR A 1 503 ? -7.409 2.313 25.892 1.00 93.06 503 THR A O 1
ATOM 3787 N N . ALA A 1 504 ? -7.202 2.382 23.660 1.00 95.94 504 ALA A N 1
ATOM 3788 C CA . ALA A 1 504 ? -8.601 2.104 23.372 1.00 95.94 504 ALA A CA 1
ATOM 3789 C C . ALA A 1 504 ? -9.006 0.707 23.853 1.00 95.94 504 ALA A C 1
ATOM 3791 O O . ALA A 1 504 ? -10.020 0.565 24.533 1.00 95.94 504 ALA A O 1
ATOM 3792 N N . PHE A 1 505 ? -8.190 -0.304 23.565 1.00 96.38 505 PHE A N 1
ATOM 3793 C CA . PHE A 1 505 ? -8.450 -1.687 23.950 1.00 96.38 505 PHE A CA 1
ATOM 3794 C C . PHE A 1 505 ? -8.462 -1.857 25.475 1.00 96.38 505 PHE A C 1
ATOM 3796 O O . PHE A 1 505 ? -9.399 -2.416 26.033 1.00 96.38 505 PHE A O 1
ATOM 3803 N N . GLN A 1 506 ? -7.483 -1.277 26.175 1.00 95.56 506 GLN A N 1
ATOM 3804 C CA . GLN A 1 506 ? -7.377 -1.347 27.639 1.00 95.56 506 GLN A CA 1
ATOM 3805 C C . GLN A 1 506 ? -8.346 -0.403 28.368 1.00 95.56 506 GLN A C 1
ATOM 3807 O O . GLN A 1 506 ? -8.533 -0.526 29.578 1.00 95.56 506 GLN A O 1
ATOM 3812 N N . SER A 1 507 ? -8.982 0.536 27.656 1.00 96.44 507 SER A N 1
ATOM 3813 C CA . SER A 1 507 ? -10.060 1.370 28.206 1.00 96.44 507 SER A CA 1
ATOM 3814 C C . SER A 1 507 ? -11.409 0.649 28.289 1.00 96.44 507 SER A C 1
ATOM 3816 O O . SER A 1 507 ? -12.336 1.177 28.901 1.00 96.44 507 SER A O 1
ATOM 3818 N N . LEU A 1 508 ? -11.517 -0.542 27.694 1.00 96.38 508 LEU A N 1
ATOM 3819 C CA . LEU A 1 508 ? -12.708 -1.385 27.690 1.00 96.38 508 LEU A CA 1
ATOM 3820 C C . LEU A 1 508 ? -12.532 -2.507 28.734 1.00 96.38 508 LEU A C 1
ATOM 3822 O O . LEU A 1 508 ? -11.901 -3.523 28.440 1.00 96.38 508 LEU A O 1
ATOM 3826 N N . PRO A 1 509 ? -13.048 -2.343 29.967 1.00 92.88 509 PRO A N 1
ATOM 3827 C CA . PRO A 1 509 ? -12.905 -3.350 31.012 1.00 92.88 509 PRO A CA 1
ATOM 3828 C C . PRO A 1 509 ? -13.699 -4.605 30.641 1.00 92.88 509 PRO A C 1
ATOM 3830 O O . PRO A 1 509 ? -14.927 -4.564 30.554 1.00 92.88 509 PRO A O 1
ATOM 3833 N N . LYS A 1 510 ? -12.985 -5.716 30.414 1.00 89.81 510 LYS A N 1
ATOM 3834 C CA . LYS A 1 510 ? -13.558 -6.989 29.942 1.00 89.81 510 LYS A CA 1
ATOM 3835 C C . LYS A 1 510 ? -14.681 -7.487 30.857 1.00 89.81 510 LYS A C 1
ATOM 3837 O O . LYS A 1 510 ? -15.642 -8.057 30.365 1.00 89.81 510 LYS A O 1
ATOM 3842 N N . GLU A 1 511 ? -14.609 -7.215 32.162 1.00 91.12 511 GLU A N 1
ATOM 3843 C CA . GLU A 1 511 ? -15.638 -7.612 33.131 1.00 91.12 511 GLU A CA 1
ATOM 3844 C C . GLU A 1 511 ? -16.975 -6.853 32.998 1.00 91.12 511 GLU A C 1
ATOM 3846 O O . GLU A 1 511 ? -17.956 -7.231 33.631 1.00 91.12 511 GLU A O 1
ATOM 3851 N N . HIS A 1 512 ? -17.017 -5.783 32.197 1.00 91.94 512 HIS A N 1
ATOM 3852 C CA . HIS A 1 512 ? -18.214 -4.984 31.915 1.00 91.94 512 HIS A CA 1
ATOM 3853 C C . HIS A 1 512 ? -18.558 -4.951 30.410 1.00 91.94 512 HIS A C 1
ATOM 3855 O O . HIS A 1 512 ? -19.375 -4.129 29.986 1.00 91.94 512 HIS A O 1
ATOM 3861 N N . LEU A 1 513 ? -17.925 -5.808 29.598 1.00 91.75 513 LEU A N 1
ATOM 3862 C CA . LEU A 1 513 ? -18.164 -5.924 28.158 1.00 91.75 513 LEU A CA 1
ATOM 3863 C C . LEU A 1 513 ? -18.643 -7.327 27.790 1.00 91.75 513 LEU A C 1
ATOM 3865 O O . LEU A 1 513 ? -17.855 -8.219 27.484 1.00 91.75 513 LEU A O 1
ATOM 3869 N N . GLU A 1 514 ? -19.960 -7.477 27.752 1.00 90.31 514 GLU A N 1
ATOM 3870 C CA . GLU A 1 514 ? -20.649 -8.636 27.197 1.00 90.31 514 GLU A CA 1
ATOM 3871 C C . GLU A 1 514 ? -21.476 -8.201 25.973 1.00 90.31 514 GLU A C 1
ATOM 3873 O O . GLU A 1 514 ? -21.794 -7.013 25.820 1.00 90.31 514 GLU A O 1
ATOM 3878 N N . PRO A 1 515 ? -21.854 -9.124 25.072 1.00 94.56 515 PRO A N 1
ATOM 3879 C CA . PRO A 1 515 ? -22.767 -8.801 23.983 1.00 94.56 515 PRO A CA 1
ATOM 3880 C C . PRO A 1 515 ? -24.053 -8.144 24.509 1.00 94.56 515 PRO A C 1
ATOM 3882 O O . PRO A 1 515 ? -24.741 -8.688 25.369 1.00 94.56 515 PRO A O 1
ATOM 3885 N N . GLY A 1 516 ? -24.381 -6.960 23.990 1.00 94.06 516 GLY A N 1
ATOM 3886 C CA . GLY A 1 516 ? -25.512 -6.148 24.448 1.00 94.06 516 GLY A CA 1
ATOM 3887 C C . GLY A 1 516 ? -25.189 -5.109 25.532 1.00 94.06 516 GLY A C 1
ATOM 3888 O O . GLY A 1 516 ? -26.048 -4.266 25.810 1.00 94.06 516 GLY A O 1
ATOM 3889 N N . SER A 1 517 ? -23.975 -5.093 26.101 1.00 97.69 517 SER A N 1
ATOM 3890 C CA . SER A 1 517 ? -23.520 -4.008 26.985 1.00 97.69 517 SER A CA 1
ATOM 3891 C C . SER A 1 517 ? -23.624 -2.650 26.290 1.00 97.69 517 SER A C 1
ATOM 3893 O O . SER A 1 517 ? -23.396 -2.529 25.087 1.00 97.69 517 SER A O 1
ATOM 3895 N N . ARG A 1 518 ? -23.943 -1.597 27.045 1.00 98.62 518 ARG A N 1
ATOM 3896 C CA . ARG A 1 518 ? -24.065 -0.230 26.523 1.00 98.62 518 ARG A CA 1
ATOM 3897 C C . ARG A 1 518 ? -22.840 0.588 26.904 1.00 98.62 518 ARG A C 1
ATOM 3899 O O . ARG A 1 518 ? -22.597 0.836 28.085 1.00 98.62 518 ARG A O 1
ATOM 3906 N N . VAL A 1 519 ? -22.104 1.055 25.902 1.00 98.75 519 VAL A N 1
ATOM 3907 C CA . VAL A 1 519 ? -20.855 1.804 26.072 1.00 98.75 519 VAL A CA 1
ATOM 3908 C C . VAL A 1 519 ? -21.042 3.237 25.587 1.00 98.75 519 VAL A C 1
ATOM 3910 O O . VAL A 1 519 ? -21.412 3.478 24.439 1.00 98.75 519 VAL A O 1
ATOM 3913 N N . PHE A 1 520 ? -20.768 4.198 26.464 1.00 98.69 520 PHE A N 1
ATOM 3914 C CA . PHE A 1 520 ? -20.662 5.607 26.103 1.00 98.69 520 PHE A CA 1
ATOM 3915 C C . PHE A 1 520 ? -19.197 5.988 25.857 1.00 98.69 520 PHE A C 1
ATOM 3917 O O . PHE A 1 520 ? -18.342 5.705 26.694 1.00 98.69 520 PHE A O 1
ATOM 3924 N N . ILE A 1 521 ? -18.904 6.659 24.741 1.00 98.56 521 ILE A N 1
ATOM 3925 C CA . ILE A 1 521 ? -17.555 7.080 24.339 1.00 98.56 521 ILE A CA 1
ATOM 3926 C C . ILE A 1 521 ? -17.547 8.586 24.067 1.00 98.56 521 ILE A C 1
ATOM 3928 O O . ILE A 1 521 ? -18.021 9.058 23.032 1.00 98.56 521 ILE A O 1
ATOM 3932 N N . ASN A 1 522 ? -16.954 9.363 24.967 1.00 96.94 522 ASN A N 1
ATOM 3933 C CA . ASN A 1 522 ? -16.743 10.788 24.740 1.00 96.94 522 ASN A CA 1
ATOM 3934 C C . ASN A 1 522 ? -15.509 11.004 23.845 1.00 96.94 522 ASN A C 1
ATOM 3936 O O . ASN A 1 522 ? -14.416 10.544 24.179 1.00 96.94 522 ASN A O 1
ATOM 3940 N N . GLY A 1 523 ? -15.666 11.715 22.724 1.00 92.12 523 GLY A N 1
ATOM 3941 C CA . GLY A 1 523 ? -14.602 11.966 21.746 1.00 92.12 523 GLY A CA 1
ATOM 3942 C C . GLY A 1 523 ? -14.377 10.806 20.774 1.00 92.12 523 GLY A C 1
ATOM 3943 O O . GLY A 1 523 ? -13.239 10.395 20.560 1.00 92.12 523 GLY A O 1
ATOM 3944 N N . GLY A 1 524 ? -15.455 10.274 20.197 1.00 91.88 524 GLY A N 1
ATOM 3945 C CA . GLY A 1 524 ? -15.464 9.072 19.363 1.00 91.88 524 GLY A CA 1
ATOM 3946 C C . GLY A 1 524 ? -14.697 9.176 18.045 1.00 91.88 524 GLY A C 1
ATOM 3947 O O . GLY A 1 524 ? -14.229 8.164 17.545 1.00 91.88 524 GLY A O 1
ATOM 3948 N N . SER A 1 525 ? -14.508 10.373 17.488 1.00 86.81 525 SER A N 1
ATOM 3949 C CA . SER A 1 525 ? -13.780 10.508 16.220 1.00 86.81 525 SER A CA 1
ATOM 3950 C C . SER A 1 525 ? -12.259 10.482 16.391 1.00 86.81 525 SER A C 1
ATOM 3952 O O . SER A 1 525 ? -11.562 10.161 15.436 1.00 86.81 525 SER A O 1
ATOM 3954 N N . GLY A 1 526 ? -11.738 10.831 17.575 1.00 82.88 526 GLY A N 1
ATOM 3955 C CA . GLY A 1 526 ? -10.299 11.003 17.819 1.00 82.88 526 GLY A CA 1
ATOM 3956 C C . GLY A 1 526 ? -9.489 9.708 17.725 1.00 82.88 526 GLY A C 1
ATOM 3957 O O . GLY A 1 526 ? -10.049 8.616 17.678 1.00 82.88 526 GLY A O 1
ATOM 3958 N N . GLY A 1 527 ? -8.158 9.819 17.781 1.00 81.81 527 GLY A N 1
ATOM 3959 C CA . GLY A 1 527 ? -7.253 8.667 17.673 1.00 81.81 527 GLY A CA 1
ATOM 3960 C C . GLY A 1 527 ? -7.622 7.487 18.585 1.00 81.81 527 GLY A C 1
ATOM 3961 O O . GLY A 1 527 ? -7.779 6.371 18.107 1.00 81.81 527 GLY A O 1
ATOM 3962 N N . VAL A 1 528 ? -7.841 7.720 19.884 1.00 90.25 528 VAL A N 1
ATOM 3963 C CA . VAL A 1 528 ? -8.295 6.653 20.800 1.00 90.25 528 VAL A CA 1
ATOM 3964 C C . VAL A 1 528 ? -9.762 6.295 20.546 1.00 90.25 528 VAL A C 1
ATOM 3966 O O . VAL A 1 528 ? -10.092 5.124 20.393 1.00 90.25 528 VAL A O 1
ATOM 3969 N N . GLY A 1 529 ? -10.645 7.296 20.463 1.00 93.25 529 GLY A N 1
ATOM 3970 C CA . GLY A 1 529 ? -12.091 7.076 20.365 1.00 93.25 529 GLY A CA 1
ATOM 3971 C C . GLY A 1 529 ? -12.516 6.251 19.151 1.00 93.25 529 GLY A C 1
ATOM 3972 O O . GLY A 1 529 ? -13.392 5.399 19.283 1.00 93.25 529 GLY A O 1
ATOM 3973 N N . SER A 1 530 ? -11.859 6.446 18.007 1.00 94.06 530 SER A N 1
ATOM 3974 C CA . SER A 1 530 ? -12.167 5.733 16.763 1.00 94.06 530 SER A CA 1
ATOM 3975 C C . SER A 1 530 ? -11.887 4.233 16.871 1.00 94.06 530 SER A C 1
ATOM 3977 O O . SER A 1 530 ? -12.665 3.420 16.371 1.00 94.06 530 SER A O 1
ATOM 3979 N N . PHE A 1 531 ? -10.827 3.846 17.583 1.00 96.12 531 PHE A N 1
ATOM 3980 C CA . PHE A 1 531 ? -10.573 2.451 17.931 1.00 96.12 531 PHE A CA 1
ATOM 3981 C C . PHE A 1 531 ? -11.520 1.955 19.025 1.00 96.12 531 PHE A C 1
ATOM 3983 O O . PHE A 1 531 ? -12.030 0.845 18.915 1.00 96.12 531 PHE A O 1
ATOM 3990 N N . THR A 1 532 ? -11.819 2.770 20.045 1.00 97.44 532 THR A N 1
ATOM 3991 C CA . THR A 1 532 ? -12.730 2.375 21.133 1.00 97.44 532 THR A CA 1
ATOM 3992 C C . THR A 1 532 ? -14.120 2.017 20.605 1.00 97.44 532 THR A C 1
ATOM 3994 O O . THR A 1 532 ? -14.687 1.026 21.060 1.00 97.44 532 THR A O 1
ATOM 3997 N N . ILE A 1 533 ? -14.656 2.772 19.632 1.00 98.31 533 ILE A N 1
ATOM 3998 C CA . ILE A 1 533 ? -15.932 2.442 18.972 1.00 98.31 533 ILE A CA 1
ATOM 3999 C C . ILE A 1 533 ? -15.840 1.037 18.376 1.00 98.31 533 ILE A C 1
ATOM 4001 O O . ILE A 1 533 ? -16.628 0.164 18.729 1.00 98.31 533 ILE A O 1
ATOM 4005 N N . GLN A 1 534 ? -14.845 0.803 17.521 1.00 98.06 534 GLN A N 1
ATOM 4006 C CA . GLN A 1 534 ? -14.709 -0.451 16.784 1.00 98.06 534 GLN A CA 1
ATOM 4007 C C . GLN A 1 534 ? -14.482 -1.648 17.711 1.00 98.06 534 GLN A C 1
ATOM 4009 O O . GLN A 1 534 ? -15.118 -2.682 17.539 1.00 98.06 534 GLN A O 1
ATOM 4014 N N . PHE A 1 535 ? -13.643 -1.511 18.739 1.00 97.44 535 PHE A N 1
ATOM 4015 C CA . PHE A 1 535 ? -13.394 -2.580 19.709 1.00 97.44 535 PHE A CA 1
ATOM 4016 C C . PHE A 1 535 ? -14.621 -2.885 20.570 1.00 97.44 535 PHE A C 1
ATOM 4018 O O . PHE A 1 535 ? -14.919 -4.052 20.811 1.00 97.44 535 PHE A O 1
ATOM 4025 N N . ALA A 1 536 ? -15.380 -1.868 20.991 1.00 97.81 536 ALA A N 1
ATOM 4026 C CA . ALA A 1 536 ? -16.637 -2.092 21.699 1.00 97.81 536 ALA A CA 1
ATOM 4027 C C . ALA A 1 536 ? -17.649 -2.835 20.807 1.00 97.81 536 ALA A C 1
ATOM 4029 O O . ALA A 1 536 ? -18.300 -3.777 21.260 1.00 97.81 536 ALA A O 1
ATOM 4030 N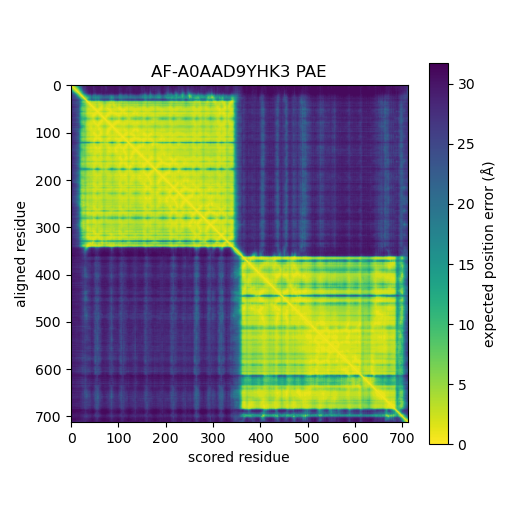 N . LYS A 1 537 ? -17.736 -2.472 19.519 1.00 97.38 537 LYS A N 1
ATOM 4031 C CA . LYS A 1 537 ? -18.589 -3.169 18.545 1.00 97.38 537 LYS A CA 1
ATOM 4032 C C . LYS A 1 537 ? -18.122 -4.589 18.245 1.00 97.38 537 LYS A C 1
ATOM 4034 O O . LYS A 1 537 ? -18.964 -5.478 18.165 1.00 97.38 537 LYS A O 1
ATOM 4039 N N . ALA A 1 538 ? -16.816 -4.827 18.149 1.00 94.06 538 ALA A N 1
ATOM 4040 C CA . ALA A 1 538 ? -16.251 -6.166 17.987 1.00 94.06 538 ALA A CA 1
ATOM 4041 C C . ALA A 1 538 ? -16.594 -7.090 19.172 1.00 94.06 538 ALA A C 1
ATOM 4043 O O . ALA A 1 538 ? -16.725 -8.298 18.987 1.00 94.06 538 ALA A O 1
ATOM 4044 N N . SER A 1 539 ? -16.818 -6.516 20.358 1.00 91.75 539 SER A N 1
ATOM 4045 C CA . SER A 1 539 ? -17.309 -7.209 21.556 1.00 91.75 539 SER A CA 1
ATOM 4046 C C . SER A 1 539 ? -18.843 -7.299 21.650 1.00 91.75 539 SER A C 1
ATOM 4048 O O . SER A 1 539 ? -19.371 -7.772 22.653 1.00 91.75 539 SER A O 1
ATOM 4050 N N . GLY A 1 540 ? -19.582 -6.849 20.630 1.00 95.12 540 GLY A N 1
ATOM 4051 C CA . GLY A 1 540 ? -21.046 -6.923 20.580 1.00 95.12 540 GLY A CA 1
ATOM 4052 C C . GLY A 1 540 ? -21.782 -5.844 21.381 1.00 95.12 540 GLY A C 1
ATOM 4053 O O . GLY A 1 540 ? -22.973 -5.999 21.651 1.00 95.12 540 GLY A O 1
ATOM 4054 N N . ALA A 1 541 ? -21.110 -4.759 21.775 1.00 98.06 541 ALA A N 1
ATOM 4055 C CA . ALA A 1 541 ? -21.734 -3.678 22.533 1.00 98.06 541 ALA A CA 1
ATOM 4056 C C . ALA A 1 541 ? -22.637 -2.775 21.668 1.00 98.06 541 ALA A C 1
ATOM 4058 O O . ALA A 1 541 ? -22.471 -2.649 20.450 1.00 98.06 541 ALA A O 1
ATOM 4059 N N . TYR A 1 542 ? -23.563 -2.082 22.328 1.00 98.56 542 TYR A N 1
ATOM 4060 C CA . TYR A 1 542 ? -24.263 -0.913 21.801 1.00 98.56 542 TYR A CA 1
ATOM 4061 C C . TYR A 1 542 ? -23.479 0.352 22.167 1.00 98.56 542 TYR A C 1
ATOM 4063 O O . TYR A 1 542 ? -23.233 0.615 23.345 1.00 98.56 542 TYR A O 1
ATOM 4071 N N . VAL A 1 543 ? -23.088 1.146 21.177 1.00 98.81 543 VAL A N 1
ATOM 4072 C CA . VAL A 1 543 ? -22.150 2.259 21.324 1.00 98.81 543 VAL A CA 1
ATOM 4073 C C . VAL A 1 543 ? -22.840 3.595 21.080 1.00 98.81 543 VAL A C 1
ATOM 4075 O O . VAL A 1 543 ? -23.388 3.851 20.011 1.00 98.81 543 VAL A O 1
ATOM 4078 N N . VAL A 1 544 ? -22.735 4.486 22.065 1.00 98.75 544 VAL A N 1
ATOM 4079 C CA . VAL A 1 544 ? -23.104 5.901 21.950 1.00 98.75 544 VAL A CA 1
ATOM 4080 C C . VAL A 1 544 ? -21.821 6.721 21.988 1.00 98.75 544 VAL A C 1
ATOM 4082 O O . VAL A 1 544 ? -21.088 6.662 22.973 1.00 98.75 544 VAL A O 1
ATOM 4085 N N . ALA A 1 545 ? -21.539 7.501 20.949 1.00 98.50 545 ALA A N 1
ATOM 4086 C CA . ALA A 1 545 ? -20.318 8.302 20.860 1.00 98.50 545 ALA A CA 1
ATOM 4087 C C . ALA A 1 545 ? -20.608 9.809 20.802 1.00 98.50 545 ALA A C 1
ATOM 4089 O O . ALA A 1 545 ? -21.666 10.217 20.337 1.00 98.50 545 ALA A O 1
ATOM 4090 N N . THR A 1 546 ? -19.668 10.659 21.226 1.00 97.69 546 THR A N 1
ATOM 4091 C CA . THR A 1 546 ? -19.729 12.111 20.957 1.00 97.69 546 THR A CA 1
ATOM 4092 C C . THR A 1 546 ? -18.712 12.519 19.897 1.00 97.69 546 THR A C 1
ATOM 4094 O O . THR A 1 546 ? -17.586 12.019 19.881 1.00 97.69 546 THR A O 1
ATOM 4097 N N . CYS A 1 547 ? -19.068 13.456 19.022 1.00 93.44 547 CYS A N 1
ATOM 4098 C CA . CYS A 1 547 ? -18.124 14.108 18.110 1.00 93.44 547 CYS A CA 1
ATOM 4099 C C . CYS A 1 547 ? -18.675 15.458 17.624 1.00 93.44 547 CYS A C 1
ATOM 4101 O O . CYS A 1 547 ? -19.772 15.854 18.009 1.00 93.44 547 CYS A O 1
ATOM 4103 N N . SER A 1 548 ? -17.909 16.184 16.804 1.00 89.69 548 SER A N 1
ATOM 4104 C CA . SER A 1 548 ? -18.431 17.353 16.085 1.00 89.69 548 SER A CA 1
ATOM 4105 C C . SER A 1 548 ? -19.299 16.926 14.903 1.00 89.69 548 SER A C 1
ATOM 4107 O O . SER A 1 548 ? -19.112 15.830 14.371 1.00 89.69 548 SER A O 1
ATOM 4109 N N . THR A 1 549 ? -20.151 17.836 14.426 1.00 91.56 549 THR A N 1
ATOM 4110 C CA . THR A 1 549 ? -21.000 17.673 13.233 1.00 91.56 549 THR A CA 1
ATOM 4111 C C . THR A 1 549 ? -20.277 17.027 12.054 1.00 91.56 549 THR A C 1
ATOM 4113 O O . THR A 1 549 ? -20.759 16.049 11.493 1.00 91.56 549 THR A O 1
ATOM 4116 N N . ALA A 1 550 ? -19.079 17.517 11.718 1.00 85.62 550 ALA A N 1
ATOM 4117 C CA . ALA A 1 550 ? -18.299 17.029 10.578 1.00 85.62 550 ALA A CA 1
ATOM 4118 C C . ALA A 1 550 ? -17.883 15.547 10.688 1.00 85.62 550 ALA A C 1
ATOM 4120 O O . ALA A 1 550 ? -17.580 14.922 9.678 1.00 85.62 550 ALA A O 1
ATOM 4121 N N . ASN A 1 551 ? -17.873 14.976 11.896 1.00 86.31 551 ASN A N 1
ATOM 4122 C CA . ASN A 1 551 ? -17.406 13.613 12.151 1.00 86.31 551 ASN A CA 1
ATOM 4123 C C . ASN A 1 551 ? -18.536 12.634 12.509 1.00 86.31 551 ASN A C 1
ATOM 4125 O O . ASN A 1 551 ? -18.253 11.479 12.833 1.00 86.31 551 ASN A O 1
ATOM 4129 N N . VAL A 1 552 ? -19.804 13.056 12.440 1.00 93.56 552 VAL A N 1
ATOM 4130 C CA . VAL A 1 552 ? -20.950 12.197 12.785 1.00 93.56 552 VAL A CA 1
ATOM 4131 C C . VAL A 1 552 ? -20.988 10.951 11.904 1.00 93.56 552 VAL A C 1
ATOM 4133 O O . VAL A 1 552 ? -21.052 9.832 12.416 1.00 93.56 552 VAL A O 1
ATOM 4136 N N . ASP A 1 553 ? -20.870 11.130 10.589 1.00 93.38 553 ASP A N 1
ATOM 4137 C CA . ASP A 1 553 ? -20.903 10.013 9.644 1.00 93.38 553 ASP A CA 1
ATOM 4138 C C . ASP A 1 553 ? -19.685 9.100 9.786 1.00 93.38 553 ASP A C 1
ATOM 4140 O O . ASP A 1 553 ? -19.793 7.891 9.589 1.00 93.38 553 ASP A O 1
ATOM 4144 N N . LEU A 1 554 ? -18.529 9.655 10.167 1.00 88.12 554 LEU A N 1
ATOM 4145 C CA . LEU A 1 554 ? -17.344 8.858 10.473 1.00 88.12 554 LEU A CA 1
ATOM 4146 C C . LEU A 1 554 ? -17.610 7.938 11.670 1.00 88.12 554 LEU A C 1
ATOM 4148 O O . LEU A 1 554 ? -17.443 6.730 11.541 1.00 88.12 554 LEU A O 1
ATOM 4152 N N . CYS A 1 555 ? -18.069 8.480 12.801 1.00 94.31 555 CYS A N 1
ATOM 4153 C CA . CYS A 1 555 ? -18.369 7.689 13.997 1.00 94.31 555 CYS A CA 1
ATOM 4154 C C . CYS A 1 555 ? -19.406 6.589 13.720 1.00 94.31 555 CYS A C 1
ATOM 4156 O O . CYS A 1 555 ? -19.228 5.460 14.173 1.00 94.31 555 CYS A O 1
ATOM 4158 N N . LYS A 1 556 ? -20.450 6.887 12.931 1.00 96.75 556 LYS A N 1
ATOM 4159 C CA . LYS A 1 556 ? -21.445 5.886 12.511 1.00 96.75 556 LYS A CA 1
ATOM 4160 C C . LYS A 1 556 ? -20.833 4.785 11.646 1.00 96.75 556 LYS A C 1
ATOM 4162 O O . LYS A 1 556 ? -21.077 3.614 11.907 1.00 96.75 556 LYS A O 1
ATOM 4167 N N . ARG A 1 557 ? -19.993 5.132 10.661 1.00 95.00 557 ARG A N 1
ATOM 4168 C CA . ARG A 1 557 ? -19.284 4.139 9.827 1.00 95.00 557 ARG A CA 1
ATOM 4169 C C . ARG A 1 557 ? -18.329 3.257 10.629 1.00 95.00 557 ARG A C 1
ATOM 4171 O O . ARG A 1 557 ? -18.149 2.101 10.274 1.00 95.00 557 ARG A O 1
ATOM 4178 N N . LEU A 1 558 ? -17.737 3.789 11.697 1.00 93.12 558 LEU A N 1
ATOM 4179 C CA . LEU A 1 558 ? -16.909 3.016 12.629 1.00 93.12 558 LEU A CA 1
ATOM 4180 C C . LEU A 1 558 ? -17.737 2.096 13.539 1.00 93.12 558 LEU A C 1
ATOM 4182 O O . LEU A 1 558 ? -17.170 1.262 14.237 1.00 93.12 558 LEU A O 1
ATOM 4186 N N . GLY A 1 559 ? -19.064 2.237 13.528 1.00 97.19 559 GLY A N 1
ATOM 4187 C CA . GLY A 1 559 ? -19.998 1.344 14.202 1.00 97.19 559 GLY A CA 1
ATOM 4188 C C . GLY A 1 559 ? -20.731 1.953 15.395 1.00 97.19 559 GLY A C 1
ATOM 4189 O O . GLY A 1 559 ? -21.425 1.217 16.089 1.00 97.19 559 GLY A O 1
ATOM 4190 N N . ALA A 1 560 ? -20.616 3.260 15.660 1.00 98.31 560 ALA A N 1
ATOM 4191 C CA . ALA A 1 560 ? -21.442 3.895 16.687 1.00 98.31 560 ALA A CA 1
ATOM 4192 C C . ALA A 1 560 ? -22.932 3.798 16.312 1.00 98.31 560 ALA A C 1
ATOM 4194 O O . ALA A 1 560 ? -23.331 4.252 15.238 1.00 98.31 560 ALA A O 1
ATOM 4195 N N . ASP A 1 561 ? -23.748 3.240 17.208 1.00 98.69 561 ASP A N 1
ATOM 4196 C CA . ASP A 1 561 ? -25.196 3.102 17.018 1.00 98.69 561 ASP A CA 1
ATOM 4197 C C . ASP A 1 561 ? -25.899 4.460 17.164 1.00 98.69 561 ASP A C 1
ATOM 4199 O O . ASP A 1 561 ? -26.837 4.779 16.433 1.00 98.69 561 ASP A O 1
ATOM 4203 N N . GLU A 1 562 ? -25.395 5.305 18.067 1.00 98.38 562 GLU A N 1
ATOM 4204 C CA . GLU A 1 562 ? -25.831 6.691 18.221 1.00 98.38 562 GLU A CA 1
ATOM 4205 C C . GLU A 1 562 ? -24.639 7.638 18.317 1.00 98.38 562 GLU A C 1
ATOM 4207 O O . GLU A 1 562 ? -23.592 7.314 18.885 1.00 98.38 562 GLU A O 1
ATOM 4212 N N . VAL A 1 563 ? -24.828 8.855 17.809 1.00 98.56 563 VAL A N 1
ATOM 4213 C CA . VAL A 1 563 ? -23.827 9.915 17.892 1.00 98.56 563 VAL A CA 1
ATOM 4214 C C . VAL A 1 563 ? -24.465 11.183 18.440 1.00 98.56 563 VAL A C 1
ATOM 4216 O O . VAL A 1 563 ? -25.426 11.692 17.868 1.00 98.56 563 VAL A O 1
ATOM 4219 N N . ILE A 1 564 ? -23.906 11.701 19.531 1.00 98.19 564 ILE A N 1
ATOM 4220 C CA . ILE A 1 564 ? -24.252 13.000 20.103 1.00 98.19 564 ILE A CA 1
ATOM 4221 C C . ILE A 1 564 ? -23.320 14.044 19.485 1.00 98.19 564 ILE A C 1
ATOM 4223 O O . ILE A 1 564 ? -22.125 14.096 19.798 1.00 98.19 564 ILE A O 1
ATOM 4227 N N . ASP A 1 565 ? -23.869 14.878 18.605 1.00 96.94 565 ASP A N 1
ATOM 4228 C CA . ASP A 1 565 ? -23.153 16.026 18.055 1.00 96.94 565 ASP A CA 1
ATOM 4229 C C . ASP A 1 565 ? -23.108 17.164 19.081 1.00 96.94 565 ASP A C 1
ATOM 4231 O O . ASP A 1 565 ? -24.097 17.862 19.321 1.00 96.94 565 ASP A O 1
ATOM 4235 N N . TYR A 1 566 ? -21.933 17.380 19.675 1.00 93.56 566 TYR A N 1
ATOM 4236 C CA . TYR A 1 566 ? -21.761 18.400 20.710 1.00 93.56 566 TYR A CA 1
ATOM 4237 C C . TYR A 1 566 ? -21.852 19.839 20.174 1.00 93.56 566 TYR A C 1
ATOM 4239 O O . TYR A 1 566 ? -21.828 20.789 20.955 1.00 93.56 566 TYR A O 1
ATOM 4247 N N . ARG A 1 567 ? -21.891 20.040 18.848 1.00 93.31 567 ARG A N 1
ATOM 4248 C CA . ARG A 1 567 ? -22.103 21.363 18.239 1.00 93.31 567 ARG A CA 1
ATOM 4249 C C . ARG A 1 567 ? -23.577 21.755 18.216 1.00 93.31 567 ARG A C 1
ATOM 4251 O O . ARG A 1 567 ? -23.867 22.946 18.144 1.00 93.31 567 ARG A O 1
ATOM 4258 N N . THR A 1 568 ? -24.481 20.780 18.269 1.00 94.94 568 THR A N 1
ATOM 4259 C CA . THR A 1 568 ? -25.929 20.995 18.140 1.00 94.94 568 THR A CA 1
ATOM 4260 C C . THR A 1 568 ? -26.707 20.612 19.394 1.00 94.94 568 THR A C 1
ATOM 4262 O O . THR A 1 568 ? -27.840 21.057 19.549 1.00 94.94 568 THR A O 1
ATOM 4265 N N . ALA A 1 569 ? -26.125 19.807 20.285 1.00 93.38 569 ALA A N 1
ATOM 4266 C CA . ALA A 1 569 ? -26.759 19.356 21.518 1.00 93.38 569 ALA A CA 1
ATOM 4267 C C . ALA A 1 569 ? -25.801 19.423 22.718 1.00 93.38 569 ALA A C 1
ATOM 4269 O O . ALA A 1 569 ? -24.585 19.268 22.585 1.00 93.38 569 ALA A O 1
ATOM 4270 N N . ASP A 1 570 ? -26.363 19.619 23.913 1.00 95.44 570 ASP A N 1
ATOM 4271 C CA . ASP A 1 570 ? -25.615 19.504 25.164 1.00 95.44 570 ASP A CA 1
ATOM 4272 C C . ASP A 1 570 ? -25.445 18.028 25.547 1.00 95.44 570 ASP A C 1
ATOM 4274 O O . ASP A 1 570 ? -26.415 17.320 25.824 1.00 95.44 570 ASP A O 1
ATOM 4278 N N . VAL A 1 571 ? -24.190 17.576 25.608 1.00 95.38 571 VAL A N 1
ATOM 4279 C CA . VAL A 1 571 ? -23.839 16.172 25.867 1.00 95.38 571 VAL A CA 1
ATOM 4280 C C . VAL A 1 571 ? -24.448 15.659 27.175 1.00 95.38 571 VAL A C 1
ATOM 4282 O O . VAL A 1 571 ? -24.941 14.535 27.227 1.00 95.38 571 VAL A O 1
ATOM 4285 N N . LEU A 1 572 ? -24.437 16.459 28.244 1.00 96.50 572 LEU A N 1
ATOM 4286 C CA . LEU A 1 572 ? -24.941 16.014 29.546 1.00 96.50 572 LEU A CA 1
ATOM 4287 C C . LEU A 1 572 ? -26.458 15.883 29.573 1.00 96.50 572 LEU A C 1
ATOM 4289 O O . LEU A 1 572 ? -26.966 14.958 30.204 1.00 96.50 572 LEU A O 1
ATOM 4293 N N . SER A 1 573 ? -27.170 16.799 28.928 1.00 96.88 573 SER A N 1
ATOM 4294 C CA . SER A 1 573 ? -28.626 16.760 28.820 1.00 96.88 573 SER A CA 1
ATOM 4295 C C . SER A 1 573 ? -29.075 15.514 28.058 1.00 96.88 573 SER A C 1
ATOM 4297 O O . SER A 1 573 ? -29.923 14.774 28.557 1.00 96.88 573 SER A O 1
ATOM 4299 N N . GLU A 1 574 ? -28.420 15.212 26.934 1.00 97.81 574 GLU A N 1
ATOM 4300 C CA . GLU A 1 574 ? -28.660 13.991 26.156 1.00 97.81 574 GLU A CA 1
ATOM 4301 C C . GLU A 1 574 ? -28.401 12.728 26.983 1.00 97.81 574 GLU A C 1
ATOM 4303 O O . GLU A 1 574 ? -29.260 11.851 27.073 1.00 97.81 574 GLU A O 1
ATOM 4308 N N . LEU A 1 575 ? -27.258 12.647 27.669 1.00 98.00 575 LEU A N 1
ATOM 4309 C CA . LEU A 1 575 ? -26.936 11.498 28.519 1.00 98.00 575 LEU A CA 1
ATOM 4310 C C . LEU A 1 575 ? -27.930 11.319 29.671 1.00 98.00 575 LEU A C 1
ATOM 4312 O O . LEU A 1 575 ? -28.366 10.202 29.934 1.00 98.00 575 LEU A O 1
ATOM 4316 N N . LYS A 1 576 ? -28.318 12.405 30.349 1.00 97.38 576 LYS A N 1
ATOM 4317 C CA . LYS A 1 576 ? -29.300 12.363 31.444 1.00 97.38 576 LYS A CA 1
ATOM 4318 C C . LYS A 1 576 ? -30.673 11.908 30.960 1.00 97.38 576 LYS A C 1
ATOM 4320 O O . LYS A 1 576 ? -31.331 11.159 31.676 1.00 97.38 576 LYS A O 1
ATOM 4325 N N . SER A 1 577 ? -31.091 12.327 29.763 1.00 97.75 577 SER A N 1
ATOM 4326 C CA . SER A 1 577 ? -32.383 11.934 29.185 1.00 97.75 577 SER A CA 1
ATOM 4327 C C . SER A 1 577 ? -32.501 10.421 28.968 1.00 97.75 577 SER A C 1
ATOM 4329 O O . SER A 1 577 ? -33.590 9.862 29.072 1.00 97.75 577 SER A O 1
ATOM 4331 N N . LYS A 1 578 ? -31.367 9.745 28.735 1.00 97.19 578 LYS A N 1
ATOM 4332 C CA . LYS A 1 578 ? -31.291 8.293 28.542 1.00 97.19 578 LYS A CA 1
ATOM 4333 C C . LYS A 1 578 ? -31.400 7.502 29.850 1.00 97.19 578 LYS A C 1
ATOM 4335 O O . LYS A 1 578 ? -31.717 6.316 29.809 1.00 97.19 578 LYS A O 1
ATOM 4340 N N . GLY A 1 579 ? -31.161 8.138 30.998 1.00 97.31 579 GLY A N 1
ATOM 4341 C CA . GLY A 1 579 ? -31.123 7.473 32.300 1.00 97.31 579 GLY A CA 1
ATOM 4342 C C . GLY A 1 579 ? -29.898 6.562 32.484 1.00 97.31 579 GLY A C 1
ATOM 4343 O O . GLY A 1 579 ? -29.069 6.443 31.580 1.00 97.31 579 GLY A O 1
ATOM 4344 N N . PRO A 1 580 ? -29.754 5.915 33.659 1.00 97.81 580 PRO A N 1
ATOM 4345 C CA . PRO A 1 580 ? -28.564 5.162 34.054 1.00 97.81 580 PRO A CA 1
ATOM 4346 C C . PRO A 1 580 ? -28.448 3.804 33.346 1.00 97.81 580 PRO A C 1
ATOM 4348 O O . PRO A 1 580 ? -28.571 2.758 33.977 1.00 97.81 580 PRO A O 1
ATOM 4351 N N . ILE A 1 581 ? -28.245 3.823 32.029 1.00 97.75 581 ILE A N 1
ATOM 4352 C CA . ILE A 1 581 ? -28.286 2.641 31.159 1.00 97.75 581 ILE A CA 1
ATOM 4353 C C . ILE A 1 581 ? -26.912 2.162 30.692 1.00 97.75 581 ILE A C 1
ATOM 4355 O O . ILE A 1 581 ? -26.821 1.052 30.177 1.00 97.75 581 ILE A O 1
ATOM 4359 N N . PHE A 1 582 ? -25.860 2.971 30.828 1.00 98.62 582 PHE A N 1
ATOM 4360 C CA . PHE A 1 582 ? -24.524 2.597 30.367 1.00 98.62 582 PHE A CA 1
ATOM 4361 C C . PHE A 1 582 ? -23.825 1.679 31.373 1.00 98.62 582 PHE A C 1
ATOM 4363 O O . PHE A 1 582 ? -23.838 1.945 32.576 1.00 98.62 582 PHE A O 1
ATOM 4370 N N . ASP A 1 583 ? -23.199 0.622 30.864 1.00 98.44 583 ASP A N 1
ATOM 4371 C CA . ASP A 1 583 ? -22.320 -0.284 31.611 1.00 98.44 583 ASP A CA 1
ATOM 4372 C C . ASP A 1 583 ? -20.916 0.317 31.740 1.00 98.44 583 ASP A C 1
ATOM 4374 O O . ASP A 1 583 ? -20.282 0.254 32.794 1.00 98.44 583 ASP A O 1
ATOM 4378 N N . VAL A 1 584 ? -20.459 0.975 30.671 1.00 98.50 584 VAL A N 1
ATOM 4379 C CA . VAL A 1 584 ? -19.142 1.609 30.593 1.00 98.50 584 VAL A CA 1
ATOM 4380 C C . VAL A 1 584 ? -19.288 3.020 30.030 1.00 98.50 584 VAL A C 1
ATOM 4382 O O . VAL A 1 584 ? -19.966 3.234 29.026 1.00 98.50 584 VAL A O 1
ATOM 4385 N N . ALA A 1 585 ? -18.627 3.992 30.655 1.00 98.12 585 ALA A N 1
ATOM 4386 C CA . ALA A 1 585 ? -18.465 5.342 30.121 1.00 98.12 585 ALA A CA 1
ATOM 4387 C C . ALA A 1 585 ? -16.977 5.676 29.995 1.00 98.12 585 ALA A C 1
ATOM 4389 O O . ALA A 1 585 ? -16.276 5.718 31.001 1.00 98.12 585 ALA A O 1
ATOM 4390 N N . ILE A 1 586 ? -16.501 5.932 28.778 1.00 97.81 586 ILE A N 1
ATOM 4391 C CA . ILE A 1 586 ? -15.097 6.212 28.466 1.00 97.81 586 ILE A CA 1
ATOM 4392 C C . ILE A 1 586 ? -14.955 7.679 28.081 1.00 97.81 586 ILE A C 1
ATOM 4394 O O . ILE A 1 586 ? -15.624 8.155 27.164 1.00 97.81 586 ILE A O 1
ATOM 4398 N N . ASP A 1 587 ? -14.061 8.395 28.759 1.00 95.06 587 ASP A N 1
ATOM 4399 C CA . ASP A 1 587 ? -13.817 9.811 28.507 1.00 95.06 587 ASP A CA 1
ATOM 4400 C C . ASP A 1 587 ? -12.399 10.098 27.989 1.00 95.06 587 ASP A C 1
ATOM 4402 O O . ASP A 1 587 ? -11.421 10.174 28.751 1.00 95.06 587 ASP A O 1
ATOM 4406 N N . ASN A 1 588 ? -12.319 10.311 26.668 1.00 88.94 588 ASN A N 1
ATOM 4407 C CA . ASN A 1 588 ? -11.098 10.673 25.943 1.00 88.94 588 ASN A CA 1
ATOM 4408 C C . ASN A 1 588 ? -10.842 12.188 25.892 1.00 88.94 588 ASN A C 1
ATOM 4410 O O . ASN A 1 588 ? -9.789 12.605 25.409 1.00 88.94 588 ASN A O 1
ATOM 4414 N N . VAL A 1 589 ? -11.779 13.018 26.367 1.00 86.31 589 VAL A N 1
ATOM 4415 C CA . VAL A 1 589 ? -11.736 14.479 26.184 1.00 86.31 589 VAL A CA 1
ATOM 4416 C C . VAL A 1 589 ? -11.512 15.211 27.506 1.00 86.31 589 VAL A C 1
ATOM 4418 O O . VAL A 1 589 ? -10.729 16.160 27.549 1.00 86.31 589 VAL A O 1
ATOM 4421 N N . GLY A 1 590 ? -12.176 14.793 28.587 1.00 82.56 590 GLY A N 1
ATOM 4422 C CA . GLY A 1 590 ? -12.167 15.518 29.864 1.00 82.56 590 GLY A CA 1
ATOM 4423 C C . GLY A 1 590 ? -13.075 16.752 29.874 1.00 82.56 590 GLY A C 1
ATOM 4424 O O . GLY A 1 590 ? -12.901 17.639 30.711 1.00 82.56 590 GLY A O 1
ATOM 4425 N N . SER A 1 591 ? -14.003 16.841 28.917 1.00 82.06 591 SER A N 1
ATOM 4426 C CA . SER A 1 591 ? -14.994 17.912 28.802 1.00 82.06 591 SER A CA 1
ATOM 4427 C C . SER A 1 591 ? -16.378 17.322 28.498 1.00 82.06 591 SER A C 1
ATOM 4429 O O . SER A 1 591 ? -16.463 16.446 27.633 1.00 82.06 591 SER A O 1
ATOM 4431 N N . PRO A 1 592 ? -17.458 17.797 29.146 1.00 86.12 592 PRO A N 1
ATOM 4432 C CA . PRO A 1 592 ? -17.452 18.807 30.208 1.00 86.12 592 PRO A CA 1
ATOM 4433 C C . PRO A 1 592 ? -16.769 18.297 31.486 1.00 86.12 592 PRO A C 1
ATOM 4435 O O . PRO A 1 592 ? -16.759 17.102 31.764 1.00 86.12 592 PRO A O 1
ATOM 4438 N N . GLU A 1 593 ? -16.195 19.202 32.282 1.00 83.44 593 GLU A N 1
ATOM 4439 C CA . GLU A 1 593 ? -15.366 18.824 33.444 1.00 83.44 593 GLU A CA 1
ATOM 4440 C C . GLU A 1 593 ? -16.140 18.033 34.514 1.00 83.44 593 GLU A C 1
ATOM 4442 O O . GLU A 1 593 ? -15.548 17.243 35.245 1.00 83.44 593 GLU A O 1
ATOM 4447 N N . CYS A 1 594 ? -17.465 18.210 34.572 1.00 87.75 594 CYS A N 1
ATOM 4448 C CA . CYS A 1 594 ? -18.373 17.534 35.501 1.00 87.75 594 CYS A CA 1
ATOM 4449 C C . CYS A 1 594 ? -18.998 16.237 34.950 1.00 87.75 594 CYS A C 1
ATOM 4451 O O . CYS A 1 594 ? -20.008 15.757 35.482 1.00 87.75 594 CYS A O 1
ATOM 4453 N N . LEU A 1 595 ? -18.449 15.680 33.863 1.00 91.88 595 LEU A N 1
ATOM 4454 C CA . LEU A 1 595 ? -18.981 14.477 33.220 1.00 91.88 595 LEU A CA 1
ATOM 4455 C C . LEU A 1 595 ? -18.998 13.273 34.173 1.00 91.88 595 LEU A C 1
ATOM 4457 O O . LEU A 1 595 ? -20.022 12.597 34.284 1.00 91.88 595 LEU A O 1
ATOM 4461 N N . TYR A 1 596 ? -17.916 13.055 34.926 1.00 92.12 596 TYR A N 1
ATOM 4462 C CA . TYR A 1 596 ? -17.868 11.994 35.935 1.00 92.12 596 TYR A CA 1
ATOM 4463 C C . TYR A 1 596 ? -18.862 12.237 37.077 1.00 92.12 596 TYR A C 1
ATOM 4465 O O . TYR A 1 596 ? -19.600 11.333 37.459 1.00 92.12 596 TYR A O 1
ATOM 4473 N N . GLU A 1 597 ? -18.926 13.451 37.622 1.00 90.38 597 GLU A N 1
ATOM 4474 C CA . GLU A 1 597 ? -19.836 13.799 38.719 1.00 90.3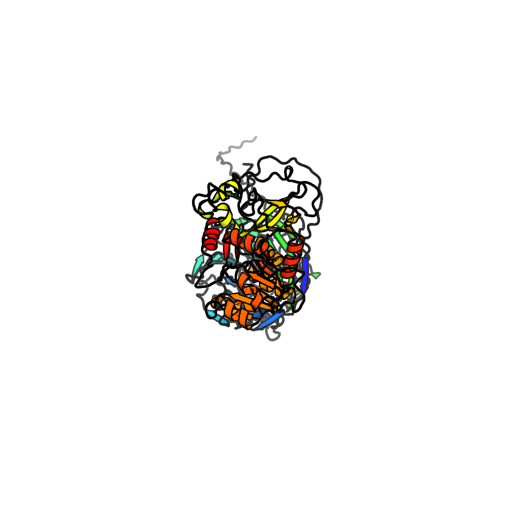8 597 GLU A CA 1
ATOM 4475 C C . GLU A 1 597 ? -21.309 13.628 38.311 1.00 90.38 597 GLU A C 1
ATOM 4477 O O . GLU A 1 597 ? -22.157 13.304 39.145 1.00 90.38 597 GLU A O 1
ATOM 4482 N N . SER A 1 598 ? -21.604 13.790 37.019 1.00 93.31 598 SER A N 1
ATOM 4483 C CA . SER A 1 598 ? -22.927 13.570 36.434 1.00 93.31 598 SER A CA 1
ATOM 4484 C C . SER A 1 598 ? -23.226 12.102 36.116 1.00 93.31 598 SER A C 1
ATOM 4486 O O . SER A 1 598 ? -24.400 11.778 35.916 1.00 93.31 598 SER A O 1
ATOM 4488 N N . SER A 1 599 ? -22.220 11.217 36.133 1.00 96.12 599 SER A N 1
ATOM 4489 C CA . SER A 1 599 ? -22.353 9.794 35.786 1.00 96.12 599 SER A CA 1
ATOM 4490 C C . SER A 1 599 ? -23.472 9.042 36.503 1.00 96.12 599 SER A C 1
ATOM 4492 O O . SER A 1 599 ? -24.071 8.198 35.848 1.00 96.12 599 SER A O 1
ATOM 4494 N N . PRO A 1 600 ? -23.892 9.348 37.751 1.00 96.50 600 PRO A N 1
ATOM 4495 C CA . PRO A 1 600 ? -25.019 8.641 38.355 1.00 96.50 600 PRO A CA 1
ATOM 4496 C C . PRO A 1 600 ? -26.344 8.732 37.588 1.00 96.50 600 PRO A C 1
ATOM 4498 O O . PRO A 1 600 ? -27.221 7.907 37.828 1.00 96.50 600 PRO A O 1
ATOM 4501 N N . HIS A 1 601 ? -26.490 9.711 36.691 1.00 97.31 601 HIS A N 1
ATOM 4502 C CA . HIS A 1 601 ? -27.691 9.892 35.876 1.00 97.31 601 HIS A CA 1
ATOM 4503 C C . HIS A 1 601 ? -27.690 9.067 34.586 1.00 97.31 601 HIS A C 1
ATOM 4505 O O . HIS A 1 601 ? -28.756 8.899 34.009 1.00 97.31 601 HIS A O 1
ATOM 4511 N N . PHE A 1 602 ? -26.528 8.591 34.122 1.00 98.12 602 PHE A N 1
ATOM 4512 C CA . PHE A 1 602 ? -26.403 7.888 32.837 1.00 98.12 602 PHE A CA 1
ATOM 4513 C C . PHE A 1 602 ? -25.645 6.554 32.911 1.00 98.12 602 PHE A C 1
ATOM 4515 O O . PHE A 1 602 ? -25.881 5.655 32.112 1.00 98.12 602 PHE A O 1
ATOM 4522 N N . LEU A 1 603 ? -24.810 6.366 33.927 1.00 98.31 603 LEU A N 1
ATOM 4523 C CA . LEU A 1 603 ? -24.094 5.131 34.210 1.00 98.31 603 LEU A CA 1
ATOM 4524 C C . LEU A 1 603 ? -24.849 4.309 35.263 1.00 98.31 603 LEU A C 1
ATOM 4526 O O . LEU A 1 603 ? -25.248 4.841 36.315 1.00 98.31 603 LEU A O 1
ATOM 4530 N N . LYS A 1 604 ? -25.005 3.009 34.995 1.00 97.75 604 LYS A N 1
ATOM 4531 C CA . LYS A 1 604 ? -25.603 2.040 35.922 1.00 97.75 604 LYS A CA 1
ATOM 4532 C C . LYS A 1 604 ? -24.897 2.070 37.290 1.00 97.75 604 LYS A C 1
ATOM 4534 O O . LYS A 1 604 ? -23.731 2.466 37.363 1.00 97.75 604 LYS A O 1
ATOM 4539 N N . PRO A 1 605 ? -25.570 1.699 38.396 1.00 95.81 605 PRO A N 1
ATOM 4540 C CA . PRO A 1 605 ? -24.960 1.687 39.730 1.00 95.81 605 PRO A CA 1
ATOM 4541 C C . PRO A 1 605 ? -23.660 0.875 39.832 1.00 95.81 605 PRO A C 1
ATOM 4543 O O . PRO A 1 605 ? -22.741 1.300 40.530 1.00 95.81 605 PRO A O 1
ATOM 4546 N N . ASP A 1 606 ? -23.592 -0.248 39.122 1.00 94.75 606 ASP A N 1
ATOM 4547 C CA . ASP A 1 606 ? -22.452 -1.162 38.994 1.00 94.75 606 ASP A CA 1
ATOM 4548 C C . ASP A 1 606 ? -21.551 -0.858 37.784 1.00 94.75 606 ASP A C 1
ATOM 4550 O O . ASP A 1 606 ? -20.492 -1.467 37.638 1.00 94.75 606 ASP A O 1
ATOM 4554 N N . GLY A 1 607 ? -21.933 0.108 36.945 1.00 96.62 607 GLY A N 1
ATOM 4555 C CA . GLY A 1 607 ? -21.155 0.531 35.790 1.00 96.62 607 GLY A CA 1
ATOM 4556 C C . GLY A 1 607 ? -19.869 1.270 36.167 1.00 96.62 607 GLY A C 1
ATOM 4557 O O . GLY A 1 607 ? -19.698 1.791 37.278 1.00 96.62 607 GLY A O 1
ATOM 4558 N N . VAL A 1 608 ? -18.959 1.358 35.199 1.00 96.94 608 VAL A N 1
ATOM 4559 C CA . VAL A 1 608 ? -17.620 1.926 35.380 1.00 96.94 608 VAL A CA 1
ATOM 4560 C C . VAL A 1 608 ? -17.373 3.137 34.486 1.00 96.94 608 VAL A C 1
ATOM 4562 O O . VAL A 1 608 ? -17.663 3.142 33.291 1.00 96.94 608 VAL A O 1
ATOM 4565 N N . PHE A 1 609 ? -16.817 4.187 35.088 1.00 96.38 609 PHE A N 1
ATOM 4566 C CA . PHE A 1 609 ? -16.338 5.365 34.382 1.00 96.38 609 PHE A CA 1
ATOM 4567 C C . PHE A 1 609 ? -14.822 5.280 34.205 1.00 96.38 609 PHE A C 1
ATOM 4569 O O . PHE A 1 609 ? -14.074 5.233 35.184 1.00 96.38 609 PHE A O 1
ATOM 4576 N N . VAL A 1 610 ? -14.373 5.303 32.957 1.00 95.62 610 VAL A N 1
ATOM 4577 C CA . VAL A 1 610 ? -12.982 5.139 32.551 1.00 95.62 610 VAL A CA 1
ATOM 4578 C C . VAL A 1 610 ? -12.461 6.454 31.972 1.00 95.62 610 VAL A C 1
ATOM 4580 O O . VAL A 1 610 ? -12.927 6.937 30.944 1.00 95.62 610 VAL A O 1
ATOM 4583 N N . GLN A 1 611 ? -11.472 7.054 32.627 1.00 91.31 611 GLN A N 1
ATOM 4584 C CA . GLN A 1 611 ? -10.831 8.287 32.177 1.00 91.31 611 GLN A CA 1
ATOM 4585 C C . GLN A 1 611 ? -9.535 7.978 31.421 1.00 91.31 611 GLN A C 1
ATOM 4587 O O . GLN A 1 611 ? -8.599 7.419 31.998 1.00 91.31 611 GLN A O 1
ATOM 4592 N N . VAL A 1 612 ? -9.461 8.417 30.161 1.00 86.31 612 VAL A N 1
ATOM 4593 C CA . VAL A 1 612 ? -8.251 8.341 29.323 1.00 86.31 612 VAL A CA 1
ATOM 4594 C C . VAL A 1 612 ? -7.513 9.683 29.279 1.00 86.31 612 VAL A C 1
ATOM 4596 O O . VAL A 1 612 ? -6.287 9.723 29.362 1.00 86.31 612 VAL A O 1
ATOM 4599 N N . ALA A 1 613 ? -8.242 10.800 29.173 1.00 69.31 613 ALA A N 1
ATOM 4600 C CA . ALA A 1 613 ? -7.633 12.130 29.141 1.00 69.31 613 ALA A CA 1
ATOM 4601 C C . ALA A 1 613 ? -6.811 12.425 30.413 1.00 69.31 613 ALA A C 1
ATOM 4603 O O . ALA A 1 613 ? -7.228 12.107 31.530 1.00 69.31 613 ALA A O 1
ATOM 4604 N N . MET A 1 614 ? -5.656 13.088 30.252 1.00 63.84 614 MET A N 1
ATOM 4605 C CA . MET A 1 614 ? -4.857 13.544 31.393 1.00 63.84 614 MET A CA 1
ATOM 4606 C C . MET A 1 614 ? -5.683 14.481 32.278 1.00 63.84 614 MET A C 1
ATOM 4608 O O . MET A 1 614 ? -6.158 15.526 31.830 1.00 63.84 614 MET A O 1
ATOM 4612 N N . GLN A 1 615 ? -5.832 14.113 33.550 1.00 58.56 615 GLN A N 1
ATOM 4613 C CA . GLN A 1 615 ? -6.599 14.906 34.500 1.00 58.56 615 GLN A CA 1
ATOM 4614 C C . GLN A 1 615 ? -5.908 16.232 34.808 1.00 58.56 615 GLN A C 1
ATOM 4616 O O . GLN A 1 615 ? -4.730 16.270 35.156 1.00 58.56 615 GLN A O 1
ATOM 4621 N N . LYS A 1 616 ? -6.680 17.321 34.771 1.00 55.56 616 LYS A N 1
ATOM 4622 C CA . LYS A 1 616 ? -6.202 18.657 35.153 1.00 55.56 616 LYS A CA 1
ATOM 4623 C C . LYS A 1 616 ? -6.004 18.825 36.669 1.00 55.56 616 LYS A C 1
ATOM 4625 O O . LYS A 1 616 ? -5.341 19.769 37.079 1.00 55.56 616 LYS A O 1
ATOM 4630 N N . SER A 1 617 ? -6.581 17.952 37.510 1.00 66.25 617 SER A N 1
ATOM 4631 C CA . SER A 1 617 ? -6.602 18.129 38.972 1.00 66.25 617 SER A CA 1
ATOM 4632 C C . SER A 1 617 ? -6.358 16.835 39.753 1.00 66.25 617 SER A C 1
ATOM 4634 O O . SER A 1 617 ? -7.232 15.976 39.863 1.00 66.25 617 SER A O 1
ATOM 4636 N N . MET A 1 618 ? -5.184 16.745 40.382 1.00 65.88 618 MET A N 1
ATOM 4637 C CA . MET A 1 618 ? -4.823 15.667 41.315 1.00 65.88 618 MET A CA 1
ATOM 4638 C C . MET A 1 618 ? -5.703 15.670 42.579 1.00 65.88 618 MET A C 1
ATOM 4640 O O . MET A 1 618 ? -6.039 14.613 43.109 1.00 65.88 618 MET A O 1
ATOM 4644 N N . VAL A 1 619 ? -6.143 16.854 43.024 1.00 71.81 619 VAL A N 1
ATOM 4645 C CA . VAL A 1 619 ? -7.063 17.020 44.164 1.00 71.81 619 VAL A CA 1
ATOM 4646 C C . VAL A 1 619 ? -8.436 16.425 43.850 1.00 71.81 619 VAL A C 1
ATOM 4648 O O . VAL A 1 619 ? -9.020 15.741 44.690 1.00 71.81 619 VAL A O 1
ATOM 4651 N N . GLY A 1 620 ? -8.935 16.636 42.626 1.00 75.94 620 GLY A N 1
ATOM 4652 C CA . GLY A 1 620 ? -10.188 16.042 42.159 1.00 75.94 620 GLY A CA 1
ATOM 4653 C C . GLY A 1 620 ? -10.141 14.513 42.186 1.00 75.94 620 GLY A C 1
ATOM 4654 O O . GLY A 1 620 ? -11.063 13.885 42.700 1.00 75.94 620 GLY A O 1
ATOM 4655 N N . MET A 1 621 ? -9.038 13.915 41.724 1.00 75.06 621 MET A N 1
ATOM 4656 C CA . MET A 1 621 ? -8.833 12.463 41.773 1.00 75.06 621 MET A CA 1
ATOM 4657 C C . MET A 1 621 ? -8.871 11.913 43.202 1.00 75.06 621 MET A C 1
ATOM 4659 O O . MET A 1 621 ? -9.608 10.968 43.484 1.00 75.06 621 MET A O 1
ATOM 4663 N N . LEU A 1 622 ? -8.094 12.518 44.109 1.00 77.50 622 LEU A N 1
ATOM 4664 C CA . LEU A 1 622 ? -8.007 12.069 45.498 1.00 77.50 622 LEU A CA 1
ATOM 4665 C C . LEU A 1 622 ? -9.376 12.132 46.175 1.00 77.50 622 LEU A C 1
ATOM 4667 O O . LEU A 1 622 ? -9.785 11.183 46.838 1.00 77.50 622 LEU A O 1
ATOM 4671 N N . ARG A 1 623 ? -10.111 13.229 45.952 1.00 81.44 623 ARG A N 1
ATOM 4672 C CA . ARG A 1 623 ? -11.461 13.421 46.485 1.00 81.44 623 ARG A CA 1
ATOM 4673 C C . ARG A 1 623 ? -12.412 12.311 46.032 1.00 81.44 623 ARG A C 1
ATOM 4675 O O . ARG A 1 623 ? -13.163 11.796 46.855 1.00 81.44 623 ARG A O 1
ATOM 4682 N N . ARG A 1 624 ? -12.369 11.931 44.749 1.00 84.56 624 ARG A N 1
ATOM 4683 C CA . ARG A 1 624 ? -13.222 10.872 44.181 1.00 84.56 624 ARG A CA 1
ATOM 4684 C C . ARG A 1 624 ? -12.939 9.505 44.807 1.00 84.56 624 ARG A C 1
ATOM 4686 O O . ARG A 1 624 ? -13.890 8.787 45.092 1.00 84.56 624 ARG A O 1
ATOM 4693 N N . ASN A 1 625 ? -11.666 9.187 45.047 1.00 79.88 625 ASN A N 1
ATOM 4694 C CA . ASN A 1 625 ? -11.235 7.870 45.527 1.00 79.88 625 ASN A CA 1
ATOM 4695 C C . ASN A 1 625 ? -11.253 7.718 47.056 1.00 79.88 625 ASN A C 1
ATOM 4697 O O . ASN A 1 625 ? -11.382 6.601 47.546 1.00 79.88 625 ASN A O 1
ATOM 4701 N N . MET A 1 626 ? -11.076 8.806 47.813 1.00 82.56 626 MET A N 1
ATOM 4702 C CA . MET A 1 626 ? -10.877 8.741 49.269 1.00 82.56 626 MET A CA 1
ATOM 4703 C C . MET A 1 626 ? -12.114 9.131 50.083 1.00 82.56 626 MET A C 1
ATOM 4705 O O . MET A 1 626 ? -12.253 8.672 51.214 1.00 82.56 626 MET A O 1
ATOM 4709 N N . LEU A 1 627 ? -13.005 9.982 49.556 1.00 85.62 627 LEU A N 1
ATOM 4710 C CA . LEU A 1 627 ? -14.208 10.389 50.287 1.00 85.62 627 LEU A CA 1
ATOM 4711 C C . LEU A 1 627 ? -15.408 9.492 49.943 1.00 85.62 627 LEU A C 1
ATOM 4713 O O . LEU A 1 627 ? -15.601 9.142 48.779 1.00 85.62 627 LEU A O 1
ATOM 4717 N N . PRO A 1 628 ? -16.284 9.182 50.914 1.00 83.75 628 PRO A N 1
ATOM 4718 C CA . PRO A 1 628 ? -17.593 8.602 50.635 1.00 83.75 628 PRO A CA 1
ATOM 4719 C C . PRO A 1 628 ? -18.453 9.509 49.742 1.00 83.75 628 PRO A C 1
ATOM 4721 O O . PRO A 1 628 ? -18.440 10.736 49.878 1.00 83.75 628 PRO A O 1
ATOM 4724 N N . GLY A 1 629 ? -19.280 8.919 48.874 1.00 82.62 629 GLY A N 1
ATOM 4725 C CA . GLY A 1 629 ? -20.114 9.663 47.918 1.00 82.62 629 GLY A CA 1
ATOM 4726 C C . GLY A 1 629 ? -21.086 10.678 48.545 1.00 82.62 629 GLY A C 1
ATOM 4727 O O . GLY A 1 629 ? -21.392 11.699 47.927 1.00 82.62 629 GLY A O 1
ATOM 4728 N N . PHE A 1 630 ? -21.540 10.453 49.783 1.00 83.25 630 PHE A N 1
ATOM 4729 C CA . PHE A 1 630 ? -22.400 11.398 50.515 1.00 83.25 630 PHE A CA 1
ATOM 4730 C C . PHE A 1 630 ? -21.633 12.598 51.102 1.00 83.25 630 PHE A C 1
ATOM 4732 O O . PHE A 1 630 ? -22.241 13.629 51.367 1.00 83.25 630 PHE A O 1
ATOM 4739 N N . LEU A 1 631 ? -20.303 12.508 51.229 1.00 84.69 631 LEU A N 1
ATOM 4740 C CA . LEU A 1 631 ? -19.404 13.622 51.575 1.00 84.69 631 LEU A CA 1
ATOM 4741 C C . LEU A 1 631 ? -18.822 14.299 50.321 1.00 84.69 631 LEU A C 1
ATOM 4743 O O . LEU A 1 631 ? -17.840 15.039 50.382 1.00 84.69 631 LEU A O 1
ATOM 4747 N N . GLY A 1 632 ? -19.422 14.038 49.157 1.00 78.38 632 GLY A N 1
ATOM 4748 C CA . GLY A 1 632 ? -18.983 14.580 47.877 1.00 78.38 632 GLY A CA 1
ATOM 4749 C C . GLY A 1 632 ? -17.767 13.869 47.283 1.00 78.38 632 GLY A C 1
ATOM 4750 O O . GLY A 1 632 ? -17.031 14.498 46.523 1.00 78.38 632 GLY A O 1
ATOM 4751 N N . GLY A 1 633 ? -17.532 12.606 47.643 1.00 84.81 633 GLY A N 1
ATOM 4752 C CA . GLY A 1 633 ? -16.653 11.709 46.894 1.00 84.81 633 GLY A CA 1
ATOM 4753 C C . GLY A 1 633 ? -17.328 11.087 45.668 1.00 84.81 633 GLY A C 1
ATOM 4754 O O . GLY A 1 633 ? -18.439 11.466 45.288 1.00 84.81 633 GLY A O 1
ATOM 4755 N N . GLY A 1 634 ? -16.652 10.128 45.035 1.00 87.12 634 GLY A N 1
ATOM 4756 C CA . GLY A 1 634 ? -17.161 9.435 43.854 1.00 87.12 634 GLY A CA 1
ATOM 4757 C C . GLY A 1 634 ? -18.431 8.627 44.144 1.00 87.12 634 GLY A C 1
ATOM 4758 O O . GLY A 1 634 ? -18.557 8.005 45.195 1.00 87.12 634 GLY A O 1
ATOM 4759 N N . LYS A 1 635 ? -19.394 8.637 43.212 1.00 91.44 635 LYS A N 1
ATOM 4760 C CA . LYS A 1 635 ? -20.669 7.888 43.324 1.00 91.44 635 LYS A CA 1
ATOM 4761 C C . LYS A 1 635 ? -20.762 6.676 42.389 1.00 91.44 635 LYS A C 1
ATOM 4763 O O . LYS A 1 635 ? -21.759 5.953 42.413 1.00 91.44 635 LYS A O 1
ATOM 4768 N N . ARG A 1 636 ? -19.759 6.492 41.533 1.00 92.81 636 ARG A N 1
ATOM 4769 C CA . ARG A 1 636 ? -19.630 5.399 40.562 1.00 92.81 636 ARG A CA 1
ATOM 4770 C C . ARG A 1 636 ? -18.186 4.926 40.530 1.00 92.81 636 ARG A C 1
ATOM 4772 O O . ARG A 1 636 ? -17.291 5.722 40.840 1.00 92.81 636 ARG A O 1
ATOM 4779 N N . ARG A 1 637 ? -17.959 3.668 40.140 1.00 92.38 637 ARG A N 1
ATOM 4780 C CA . ARG A 1 637 ? -16.603 3.129 39.978 1.00 92.38 637 ARG A CA 1
ATOM 4781 C C . ARG A 1 637 ? -15.843 4.018 38.995 1.00 92.38 637 ARG A C 1
ATOM 4783 O O . ARG A 1 637 ? -16.347 4.334 37.920 1.00 92.38 637 ARG A O 1
ATOM 4790 N N . PHE A 1 638 ? -14.660 4.458 39.403 1.00 90.81 638 PHE A N 1
ATOM 4791 C CA . PHE A 1 638 ? -13.811 5.346 38.623 1.00 90.81 638 PHE A CA 1
ATOM 4792 C C . PHE A 1 638 ? -12.470 4.673 38.377 1.00 90.81 638 PHE A C 1
ATOM 4794 O O . PHE A 1 638 ? -11.832 4.195 39.315 1.00 90.81 638 PHE A O 1
ATOM 4801 N N . GLN A 1 639 ? -12.039 4.656 37.123 1.00 89.62 639 GLN A N 1
ATOM 4802 C CA . GLN A 1 639 ? -10.771 4.080 36.708 1.00 89.62 639 GLN A CA 1
ATOM 4803 C C . GLN A 1 639 ? -10.035 5.054 35.797 1.00 89.62 639 GLN A C 1
ATOM 4805 O O . GLN A 1 639 ? -10.628 5.706 34.943 1.00 89.62 639 GLN A O 1
ATOM 4810 N N . THR A 1 640 ? -8.721 5.142 35.963 1.00 88.25 640 THR A N 1
ATOM 4811 C CA . THR A 1 640 ? -7.837 5.822 35.013 1.00 88.25 640 THR A CA 1
ATOM 4812 C C . THR A 1 640 ? -7.130 4.790 34.157 1.00 88.25 640 THR A C 1
ATOM 4814 O O . THR A 1 640 ? -6.612 3.809 34.696 1.00 88.25 640 THR A O 1
ATOM 4817 N N . VAL A 1 641 ? -7.054 5.025 32.851 1.00 86.62 641 VAL A N 1
ATOM 4818 C CA . VAL A 1 641 ? -6.294 4.149 31.957 1.00 86.62 641 VAL A CA 1
ATOM 4819 C C . VAL A 1 641 ? -4.820 4.503 32.055 1.00 86.62 641 VAL A C 1
ATOM 4821 O O . VAL A 1 641 ? -4.411 5.632 31.788 1.00 86.62 641 VAL A O 1
ATOM 4824 N N . ARG A 1 642 ? -4.012 3.515 32.432 1.00 84.56 642 ARG A N 1
ATOM 4825 C CA . ARG A 1 642 ? -2.564 3.561 32.275 1.00 84.56 642 ARG A CA 1
ATOM 4826 C C . ARG A 1 642 ? -2.199 2.507 31.247 1.00 84.56 642 ARG A C 1
ATOM 4828 O O . ARG A 1 642 ? -2.151 1.330 31.583 1.00 84.56 642 ARG A O 1
ATOM 4835 N N . VAL A 1 643 ? -1.970 2.951 30.014 1.00 87.38 643 VAL A N 1
ATOM 4836 C CA . VAL A 1 643 ? -1.618 2.045 28.923 1.00 87.38 643 VAL A CA 1
ATOM 4837 C C . VAL A 1 643 ? -0.305 1.331 29.236 1.00 87.38 643 VAL A C 1
ATOM 4839 O O . VAL A 1 643 ? 0.677 1.955 29.650 1.00 87.38 643 VAL A O 1
ATOM 4842 N N . SER A 1 644 ? -0.300 0.017 29.050 1.00 90.50 644 SER A N 1
ATOM 4843 C CA . SER A 1 644 ? 0.900 -0.810 29.122 1.00 90.50 644 SER A CA 1
ATOM 4844 C C . SER A 1 644 ? 0.980 -1.645 27.852 1.00 90.50 644 SER A C 1
ATOM 4846 O O . SER A 1 644 ? 0.057 -2.418 27.610 1.00 90.50 644 SER A O 1
ATOM 4848 N N . PRO A 1 645 ? 2.043 -1.532 27.040 1.00 92.94 645 PRO A N 1
ATOM 4849 C CA . PRO A 1 645 ? 2.216 -2.423 25.903 1.00 92.94 645 PRO A CA 1
ATOM 4850 C C . PRO A 1 645 ? 2.145 -3.889 26.329 1.00 92.94 645 PRO A C 1
ATOM 4852 O O . PRO A 1 645 ? 2.760 -4.289 27.319 1.00 92.94 645 PRO A O 1
ATOM 4855 N N . SER A 1 646 ? 1.352 -4.661 25.593 1.00 94.62 646 SER A N 1
ATOM 4856 C CA . SER A 1 646 ? 1.067 -6.066 25.860 1.00 94.62 646 SER A CA 1
ATOM 4857 C C . SER A 1 646 ? 1.021 -6.809 24.536 1.00 94.62 646 SER A C 1
ATOM 4859 O O . SER A 1 646 ? 0.238 -6.449 23.655 1.00 94.62 646 SER A O 1
ATOM 4861 N N . ARG A 1 647 ? 1.851 -7.847 24.395 1.00 95.31 647 ARG A N 1
ATOM 4862 C CA . ARG A 1 647 ? 1.844 -8.726 23.222 1.00 95.31 647 ARG A CA 1
ATOM 4863 C C . ARG A 1 647 ? 0.451 -9.298 22.977 1.00 95.31 647 ARG A C 1
ATOM 4865 O O . ARG A 1 647 ? -0.008 -9.250 21.847 1.00 95.31 647 ARG A O 1
ATOM 4872 N N . GLU A 1 648 ? -0.216 -9.794 24.015 1.00 96.38 648 GLU A N 1
ATOM 4873 C CA . GLU A 1 648 ? -1.532 -10.434 23.888 1.00 96.38 648 GLU A CA 1
ATOM 4874 C C . GLU A 1 648 ? -2.586 -9.462 23.335 1.00 96.38 648 GLU A C 1
ATOM 4876 O O . GLU A 1 648 ? -3.333 -9.797 22.413 1.00 96.38 648 GLU A O 1
ATOM 4881 N N . ASP A 1 649 ? -2.604 -8.226 23.844 1.00 97.12 649 ASP A N 1
ATOM 4882 C CA . ASP A 1 649 ? -3.527 -7.199 23.356 1.00 97.12 649 ASP A CA 1
ATOM 4883 C C . ASP A 1 649 ? -3.199 -6.825 21.905 1.00 97.12 649 ASP A C 1
ATOM 4885 O O . ASP A 1 649 ? -4.099 -6.744 21.070 1.00 97.12 649 ASP A O 1
ATOM 4889 N N . LEU A 1 650 ? -1.913 -6.649 21.576 1.00 98.12 650 LEU A N 1
ATOM 4890 C CA . LEU A 1 650 ? -1.474 -6.372 20.206 1.00 98.12 650 LEU A CA 1
ATOM 4891 C C . LEU A 1 650 ? -1.850 -7.512 19.252 1.00 98.12 650 LEU A C 1
ATOM 4893 O O . LEU A 1 650 ? -2.348 -7.245 18.165 1.00 98.12 650 LEU A O 1
ATOM 4897 N N . GLU A 1 651 ? -1.681 -8.772 19.647 1.00 97.38 651 GLU A N 1
ATOM 4898 C CA . GLU A 1 651 ? -2.072 -9.933 18.841 1.00 97.38 651 GLU A CA 1
ATOM 4899 C C . GLU A 1 651 ? -3.585 -9.971 18.593 1.00 97.38 651 GLU A C 1
ATOM 4901 O O . GLU A 1 651 ? -4.025 -10.276 17.482 1.00 97.38 651 GLU A O 1
ATOM 4906 N N . GLN A 1 652 ? -4.409 -9.634 19.590 1.00 96.94 652 GLN A N 1
ATOM 4907 C CA . GLN A 1 652 ? -5.858 -9.543 19.401 1.00 96.94 652 GLN A CA 1
ATOM 4908 C C . GLN A 1 652 ? -6.252 -8.376 18.487 1.00 96.94 652 GLN A C 1
ATOM 4910 O O . GLN A 1 652 ? -7.075 -8.561 17.586 1.00 96.94 652 GLN A O 1
ATOM 4915 N N . ILE A 1 653 ? -5.661 -7.196 18.689 1.00 97.06 653 ILE A N 1
ATOM 4916 C CA . ILE A 1 653 ? -5.904 -6.016 17.849 1.00 97.06 653 ILE A CA 1
ATOM 4917 C C . ILE A 1 653 ? -5.488 -6.313 16.404 1.00 97.06 653 ILE A C 1
ATOM 4919 O O . ILE A 1 653 ? -6.266 -6.086 15.480 1.00 97.06 653 ILE A O 1
ATOM 4923 N N . GLY A 1 654 ? -4.295 -6.877 16.207 1.00 94.94 654 GLY A N 1
ATOM 4924 C CA . GLY A 1 654 ? -3.786 -7.264 14.896 1.00 94.94 654 GLY A CA 1
ATOM 4925 C C . GLY A 1 654 ? -4.708 -8.257 14.190 1.00 94.94 654 GLY A C 1
ATOM 4926 O O . GLY A 1 654 ? -5.007 -8.071 13.011 1.00 94.94 654 GLY A O 1
ATOM 4927 N N . ARG A 1 655 ? -5.219 -9.271 14.904 1.00 96.31 655 ARG A N 1
ATOM 4928 C CA . ARG A 1 655 ? -6.210 -10.211 14.350 1.00 96.31 655 ARG A CA 1
ATOM 4929 C C . ARG A 1 655 ? -7.480 -9.506 13.889 1.00 96.31 655 ARG A C 1
ATOM 4931 O O . ARG A 1 655 ? -7.930 -9.756 12.780 1.00 96.31 655 ARG A O 1
ATOM 4938 N N . TRP A 1 656 ? -8.031 -8.591 14.683 1.00 95.69 656 TRP A N 1
ATOM 4939 C CA . TRP A 1 656 ? -9.226 -7.846 14.275 1.00 95.69 656 TRP A CA 1
ATOM 4940 C C . TRP A 1 656 ? -9.002 -6.943 13.063 1.00 95.69 656 TRP A C 1
ATOM 4942 O O . TRP A 1 656 ? -9.926 -6.766 12.271 1.00 95.69 656 TRP A O 1
ATOM 4952 N N . VAL A 1 657 ? -7.797 -6.400 12.890 1.00 93.62 657 VAL A N 1
ATOM 4953 C CA . VAL A 1 657 ? -7.439 -5.661 11.671 1.00 93.62 657 VAL A CA 1
ATOM 4954 C C . VAL A 1 657 ? -7.349 -6.606 10.472 1.00 93.62 657 VAL A C 1
ATOM 4956 O O . VAL A 1 657 ? -7.935 -6.319 9.434 1.00 93.62 657 VAL A O 1
ATOM 4959 N N . ALA A 1 658 ? -6.684 -7.755 10.621 1.00 90.56 658 ALA A N 1
ATOM 4960 C CA . ALA A 1 658 ? -6.576 -8.759 9.559 1.00 90.56 658 ALA A CA 1
ATOM 4961 C C . ALA A 1 658 ? -7.944 -9.323 9.129 1.00 90.56 658 ALA A C 1
ATOM 4963 O O . ALA A 1 658 ? -8.172 -9.569 7.951 1.00 90.56 658 ALA A O 1
ATOM 4964 N N . GLU A 1 659 ? -8.871 -9.483 10.075 1.00 90.88 659 GLU A N 1
ATOM 4965 C CA . GLU A 1 659 ? -10.254 -9.922 9.837 1.00 90.88 659 GLU A CA 1
ATOM 4966 C C . GLU A 1 659 ? -11.163 -8.813 9.270 1.00 90.88 659 GLU A C 1
ATOM 4968 O O . GLU A 1 659 ? -12.347 -9.050 9.043 1.00 90.88 659 GLU A O 1
ATOM 4973 N N . GLY A 1 660 ? -10.664 -7.582 9.106 1.00 90.12 660 GLY A N 1
ATOM 4974 C CA . GLY A 1 660 ? -11.458 -6.440 8.640 1.00 90.12 660 GLY A CA 1
ATOM 4975 C C . GLY A 1 660 ? -12.481 -5.907 9.655 1.00 90.12 660 GLY A C 1
ATOM 4976 O O . GLY A 1 660 ? -13.273 -5.028 9.320 1.00 90.12 660 GLY A O 1
ATOM 4977 N N . LYS A 1 661 ? -12.464 -6.390 10.906 1.00 92.31 661 LYS A N 1
ATOM 4978 C CA . LYS A 1 661 ? -13.341 -5.911 11.994 1.00 92.31 661 LYS A CA 1
ATOM 4979 C C . LYS A 1 661 ? -12.948 -4.529 12.503 1.00 92.31 661 LYS A C 1
ATOM 4981 O O . LYS A 1 661 ? -13.775 -3.831 13.085 1.00 92.31 661 LYS A O 1
ATOM 4986 N N . VAL A 1 662 ? -11.682 -4.158 12.330 1.00 92.75 662 VAL A N 1
ATOM 4987 C CA . VAL A 1 662 ? -11.131 -2.868 12.747 1.00 92.75 662 VAL A CA 1
ATOM 4988 C C . VAL A 1 662 ? -10.400 -2.245 11.570 1.00 92.75 662 VAL A C 1
ATOM 4990 O O . VAL A 1 662 ? -9.449 -2.813 11.040 1.00 92.75 662 VAL A O 1
ATOM 4993 N N . LYS A 1 663 ? -10.817 -1.041 11.194 1.00 89.00 663 LYS A N 1
ATOM 4994 C CA . LYS A 1 663 ? -10.167 -0.201 10.197 1.00 89.00 663 LYS A CA 1
ATOM 4995 C C . LYS A 1 663 ? -9.269 0.825 10.880 1.00 89.00 663 LYS A C 1
ATOM 4997 O O . LYS A 1 663 ? -9.697 1.545 11.787 1.00 89.00 663 LYS A O 1
ATOM 5002 N N . VAL A 1 664 ? -8.029 0.912 10.410 1.00 86.50 664 VAL A N 1
ATOM 5003 C CA . VAL A 1 664 ? -7.073 1.936 10.836 1.00 86.50 664 VAL A CA 1
ATOM 5004 C C . VAL A 1 664 ? -7.269 3.195 9.994 1.00 86.50 664 VAL A C 1
ATOM 5006 O O . VAL A 1 664 ? -7.400 3.128 8.773 1.00 86.50 664 VAL A O 1
ATOM 5009 N N . LEU A 1 665 ? -7.330 4.354 10.652 1.00 80.56 665 LEU A N 1
ATOM 5010 C CA . LEU A 1 665 ? -7.546 5.648 10.002 1.00 80.56 665 LEU A CA 1
ATOM 5011 C C . LEU A 1 665 ? -6.251 6.462 9.962 1.00 80.56 665 LEU A C 1
ATOM 5013 O O . LEU A 1 665 ? -5.959 7.219 10.889 1.00 80.56 665 LEU A O 1
ATOM 5017 N N . VAL A 1 666 ? -5.487 6.329 8.883 1.00 77.88 666 VAL A N 1
ATOM 5018 C CA . VAL A 1 666 ? -4.317 7.180 8.629 1.00 77.88 666 VAL A CA 1
ATOM 5019 C C . VAL A 1 666 ? -4.772 8.461 7.926 1.00 77.88 666 VAL A C 1
ATOM 5021 O O . VAL A 1 666 ? -5.409 8.398 6.879 1.00 77.88 666 VAL A O 1
ATOM 5024 N N . ASP A 1 667 ? -4.472 9.617 8.516 1.00 69.94 667 ASP A N 1
ATOM 5025 C CA . ASP A 1 667 ? -4.772 10.941 7.955 1.00 69.94 667 ASP A CA 1
ATOM 5026 C C . ASP A 1 667 ? -3.811 11.312 6.827 1.00 69.94 667 ASP A C 1
ATOM 5028 O O . ASP A 1 667 ? -4.217 11.617 5.711 1.00 69.94 667 ASP A O 1
ATOM 5032 N N . GLU A 1 668 ? -2.518 11.300 7.141 1.00 75.12 668 GLU A N 1
ATOM 5033 C CA . GLU A 1 668 ? -1.459 11.734 6.244 1.00 75.12 668 GLU A CA 1
ATOM 5034 C C . GLU A 1 668 ? -0.175 10.970 6.566 1.00 75.12 668 GLU A C 1
ATOM 5036 O O . GLU A 1 668 ? 0.114 10.621 7.716 1.00 75.12 668 GLU A O 1
ATOM 5041 N N . LYS A 1 669 ? 0.608 10.718 5.520 1.00 80.06 669 LYS A N 1
ATOM 5042 C CA . LYS A 1 669 ? 1.924 10.101 5.620 1.00 80.06 669 LYS A CA 1
ATOM 5043 C C . LYS A 1 669 ? 2.988 11.154 5.369 1.00 80.06 669 LYS A C 1
ATOM 5045 O O . LYS A 1 669 ? 2.907 11.917 4.411 1.00 80.06 669 LYS A O 1
ATOM 5050 N N . PHE A 1 670 ? 3.995 11.160 6.223 1.00 78.00 670 PHE A N 1
ATOM 5051 C CA . PHE A 1 670 ? 5.162 12.015 6.114 1.00 78.00 670 PHE A CA 1
ATOM 5052 C C . PHE A 1 670 ? 6.387 11.157 5.826 1.00 78.00 670 PHE A C 1
ATOM 5054 O O . PHE A 1 670 ? 6.531 10.051 6.343 1.00 78.00 670 PHE A O 1
ATOM 5061 N N . GLU A 1 671 ? 7.318 11.687 5.045 1.00 79.19 671 GLU A N 1
ATOM 5062 C CA . GLU A 1 671 ? 8.655 11.107 4.965 1.00 79.19 671 GLU A CA 1
ATOM 5063 C C . GLU A 1 671 ? 9.328 11.189 6.338 1.00 79.19 671 GLU A C 1
ATOM 5065 O O . GLU A 1 671 ? 9.192 12.186 7.047 1.00 79.19 671 GLU A O 1
ATOM 5070 N N . TRP A 1 672 ? 10.116 10.183 6.718 1.00 84.25 672 TRP A N 1
ATOM 5071 C CA . TRP A 1 672 ? 10.829 10.189 8.002 1.00 84.25 672 TRP A CA 1
ATOM 5072 C C . TRP A 1 672 ? 11.719 11.432 8.203 1.00 84.25 672 TRP A C 1
ATOM 5074 O O . TRP A 1 672 ? 11.865 11.946 9.316 1.00 84.25 672 TRP A O 1
ATOM 5084 N N . THR A 1 673 ? 12.283 11.971 7.119 1.00 84.38 673 THR A N 1
ATOM 5085 C CA . THR A 1 673 ? 13.064 13.220 7.140 1.00 84.38 673 THR A CA 1
ATOM 5086 C C . THR A 1 673 ? 12.231 14.464 7.460 1.00 84.38 673 THR A C 1
ATOM 5088 O O . THR A 1 673 ? 12.798 15.509 7.763 1.00 84.38 673 THR A O 1
ATOM 5091 N N . ASP A 1 674 ? 10.904 14.362 7.429 1.00 86.38 674 ASP A N 1
ATOM 5092 C CA . ASP A 1 674 ? 9.954 15.426 7.747 1.00 86.38 674 ASP A CA 1
ATOM 5093 C C . ASP A 1 674 ? 9.319 15.264 9.143 1.00 86.38 674 ASP A C 1
ATOM 5095 O O . ASP A 1 674 ? 8.325 15.926 9.446 1.00 86.38 674 ASP A O 1
ATOM 5099 N N . ALA A 1 675 ? 9.903 14.454 10.039 1.00 86.69 675 ALA A N 1
ATOM 5100 C CA . ALA A 1 675 ? 9.384 14.246 11.398 1.00 86.69 675 ALA A CA 1
ATOM 5101 C C . ALA A 1 675 ? 9.033 15.547 12.163 1.00 86.69 675 ALA A C 1
ATOM 5103 O O . ALA A 1 675 ? 7.954 15.604 12.760 1.00 86.69 675 ALA A O 1
ATOM 5104 N N . PRO A 1 676 ? 9.834 16.637 12.112 1.00 90.44 676 PRO A N 1
ATOM 5105 C CA . PRO A 1 676 ? 9.438 17.912 12.714 1.00 90.44 676 PRO A CA 1
ATOM 5106 C C . PRO A 1 676 ? 8.132 18.494 12.150 1.00 90.44 676 PRO A C 1
ATOM 5108 O O . PRO A 1 676 ? 7.314 19.014 12.908 1.00 90.44 676 PRO A O 1
ATOM 5111 N N . LYS A 1 677 ? 7.896 18.386 10.834 1.00 86.06 677 LYS A N 1
ATOM 5112 C CA . LYS A 1 677 ? 6.654 18.865 10.203 1.00 86.06 677 LYS A CA 1
ATOM 5113 C C . LYS A 1 677 ? 5.454 18.034 10.656 1.00 86.06 677 LYS A C 1
ATOM 5115 O O . LYS A 1 677 ? 4.404 18.603 10.947 1.00 86.06 677 LYS A O 1
ATOM 5120 N N . ALA A 1 678 ? 5.631 16.719 10.780 1.00 84.50 678 ALA A N 1
ATOM 5121 C CA . ALA A 1 678 ? 4.589 15.821 11.265 1.00 84.50 678 ALA A CA 1
ATOM 5122 C C . ALA A 1 678 ? 4.168 16.169 12.706 1.00 84.50 678 ALA A C 1
ATOM 5124 O O . ALA A 1 678 ? 2.979 16.331 12.981 1.00 84.50 678 ALA A O 1
ATOM 5125 N N . TYR A 1 679 ? 5.123 16.406 13.617 1.00 85.69 679 TYR A N 1
ATOM 5126 C CA . TYR A 1 679 ? 4.805 16.860 14.980 1.00 85.69 679 TYR A CA 1
ATOM 5127 C C . TYR A 1 679 ? 4.189 18.262 15.022 1.00 85.69 679 TYR A C 1
ATOM 5129 O O . TYR A 1 679 ? 3.275 18.498 15.815 1.00 85.69 679 TYR A O 1
ATOM 5137 N N . ALA A 1 680 ? 4.637 19.183 14.162 1.00 88.75 680 ALA A N 1
ATOM 5138 C CA . ALA A 1 680 ? 4.028 20.506 14.050 1.00 88.75 680 ALA A CA 1
ATOM 5139 C C . ALA A 1 680 ? 2.544 20.406 13.654 1.00 88.75 680 ALA A C 1
ATOM 5141 O O . ALA A 1 680 ? 1.706 21.061 14.275 1.00 88.75 680 ALA A O 1
ATOM 5142 N N . LYS A 1 681 ? 2.202 19.542 12.684 1.00 81.75 681 LYS A N 1
ATOM 5143 C CA . LYS A 1 681 ? 0.807 19.262 12.301 1.00 81.75 681 LYS A CA 1
ATOM 5144 C C . LYS A 1 681 ? 0.038 18.614 13.454 1.00 81.75 681 LYS A C 1
ATOM 5146 O O . LYS A 1 681 ? -1.038 19.095 13.808 1.00 81.75 681 LYS A O 1
ATOM 5151 N N . LEU A 1 682 ? 0.605 17.583 14.088 1.00 81.94 682 LEU A N 1
ATOM 5152 C CA . LEU A 1 682 ? -0.022 16.875 15.211 1.00 81.94 682 LEU A CA 1
ATOM 5153 C C . LEU A 1 682 ? -0.398 17.827 16.359 1.00 81.94 682 LEU A C 1
ATOM 5155 O O . LEU A 1 682 ? -1.487 17.729 16.926 1.00 81.94 682 LEU A O 1
ATOM 5159 N N . ARG A 1 683 ? 0.480 18.786 16.678 1.00 81.00 683 ARG A N 1
ATOM 5160 C CA . ARG A 1 683 ? 0.273 19.771 17.749 1.00 81.00 683 ARG A CA 1
ATOM 5161 C C . ARG A 1 683 ? -0.957 20.650 17.534 1.00 81.00 683 ARG A C 1
ATOM 5163 O O . ARG A 1 683 ? -1.584 21.043 18.517 1.00 81.00 683 ARG A O 1
ATOM 5170 N N . LEU A 1 684 ? -1.315 20.960 16.285 1.00 75.62 684 LEU A N 1
ATOM 5171 C CA . LEU A 1 684 ? -2.476 21.804 15.980 1.00 75.62 684 LEU A CA 1
ATOM 5172 C C . LEU A 1 684 ? -3.801 21.158 16.411 1.00 75.62 684 LEU A C 1
ATOM 5174 O O . LEU A 1 684 ? -4.815 21.852 16.489 1.00 75.62 684 LEU A O 1
ATOM 5178 N N . GLY A 1 685 ? -3.811 19.843 16.672 1.00 59.94 685 GLY A N 1
ATOM 5179 C CA . GLY A 1 685 ? -5.015 19.093 17.037 1.00 59.94 685 GLY A CA 1
ATOM 5180 C C . GLY A 1 685 ? -6.083 19.083 15.937 1.00 59.94 685 GLY A C 1
ATOM 5181 O O . GLY A 1 685 ? -7.237 18.770 16.215 1.00 59.94 685 GLY A O 1
ATOM 5182 N N . ARG A 1 686 ? -5.707 19.476 14.713 1.00 52.78 686 ARG A N 1
ATOM 5183 C CA . ARG A 1 686 ? -6.546 19.586 13.517 1.00 52.78 686 ARG A CA 1
ATOM 5184 C C . ARG A 1 686 ? -5.718 19.105 12.339 1.00 52.78 686 ARG A C 1
ATOM 5186 O O . ARG A 1 686 ? -4.788 19.804 11.929 1.00 52.78 686 ARG A O 1
ATOM 5193 N N . THR A 1 687 ? -6.020 17.931 11.808 1.00 43.72 687 THR A N 1
ATOM 5194 C CA . THR A 1 687 ? -5.410 17.510 10.558 1.00 43.72 687 THR A CA 1
ATOM 5195 C C . THR A 1 687 ? -6.272 18.007 9.385 1.00 43.72 687 THR A C 1
ATOM 5197 O O . THR A 1 687 ? -7.465 17.758 9.321 1.00 43.72 687 THR A O 1
ATOM 5200 N N . THR A 1 688 ? -5.673 18.895 8.579 1.00 28.38 688 THR A N 1
ATOM 5201 C CA . THR A 1 688 ? -6.155 19.603 7.363 1.00 28.38 688 THR A CA 1
ATOM 5202 C C . THR A 1 688 ? -7.670 19.749 7.091 1.00 28.38 688 THR A C 1
ATOM 5204 O O . THR A 1 688 ? -8.348 18.805 6.713 1.00 28.38 688 THR A O 1
ATOM 5207 N N . GLY A 1 689 ? -8.146 21.008 7.100 1.00 25.70 689 GLY A N 1
ATOM 5208 C CA . GLY A 1 689 ? -9.486 21.432 6.650 1.00 25.70 689 GLY A CA 1
ATOM 5209 C C . GLY A 1 689 ? -10.489 21.585 7.799 1.00 25.70 689 GLY A C 1
ATOM 5210 O O . GLY A 1 689 ? -10.437 20.836 8.765 1.00 25.70 689 GLY A O 1
ATOM 5211 N N . LYS A 1 690 ? -11.363 22.604 7.755 1.00 31.03 690 LYS A N 1
ATOM 5212 C CA . LYS A 1 690 ? -12.335 22.943 8.824 1.00 31.03 690 LYS A CA 1
ATOM 5213 C C . LYS A 1 690 ? -12.933 21.687 9.489 1.00 31.03 690 LYS A C 1
ATOM 5215 O O . LYS A 1 690 ? -13.497 20.845 8.804 1.00 31.03 690 LYS A O 1
ATOM 5220 N N . ASP A 1 691 ? -12.791 21.591 10.812 1.00 34.44 691 ASP A N 1
ATOM 5221 C CA . ASP A 1 691 ? -13.408 20.577 11.685 1.00 34.44 691 ASP A CA 1
ATOM 5222 C C . ASP A 1 691 ? -13.113 19.088 11.381 1.00 34.44 691 ASP A C 1
ATOM 5224 O O . ASP A 1 691 ? -13.836 18.219 11.874 1.00 34.44 691 ASP A O 1
ATOM 5228 N N . HIS A 1 692 ? -12.034 18.770 10.656 1.00 33.94 692 HIS A N 1
ATOM 5229 C CA . HIS A 1 692 ? -11.610 17.380 10.454 1.00 33.94 692 HIS A CA 1
ATOM 5230 C C . HIS A 1 692 ? -10.741 16.870 11.615 1.00 33.94 692 HIS A C 1
ATOM 5232 O O . HIS A 1 692 ? -9.903 17.580 12.183 1.00 33.94 692 HIS A O 1
ATOM 5238 N N . CYS A 1 693 ? -11.063 15.646 12.031 1.00 37.47 693 CYS A N 1
ATOM 5239 C CA . CYS A 1 693 ? -10.510 14.946 13.182 1.00 37.47 693 CYS A CA 1
ATOM 5240 C C . CYS A 1 693 ? -8.996 14.722 13.057 1.00 37.47 693 CYS A C 1
ATOM 5242 O O . CYS A 1 693 ? -8.574 14.424 11.950 1.00 37.47 693 CYS A O 1
ATOM 5244 N N . PRO A 1 694 ? -8.184 14.754 14.137 1.00 39.56 694 PRO A N 1
ATOM 5245 C CA . PRO A 1 694 ? -6.845 14.175 14.089 1.00 39.56 694 PRO A CA 1
ATOM 5246 C C . PRO A 1 694 ? -6.937 12.659 13.841 1.00 39.56 694 PRO A C 1
ATOM 5248 O O . PRO A 1 694 ? -7.081 11.878 14.784 1.00 39.56 694 PRO A O 1
ATOM 5251 N N . CYS A 1 695 ? -6.869 12.255 12.576 1.00 46.53 695 CYS A N 1
ATOM 5252 C CA . CYS A 1 695 ? -6.531 10.890 12.186 1.00 46.53 695 CYS A CA 1
ATOM 5253 C C . CYS A 1 695 ? -4.988 10.733 12.206 1.00 46.53 695 CYS A C 1
ATOM 5255 O O . CYS A 1 695 ? -4.250 11.721 12.299 1.00 46.53 695 CYS A O 1
ATOM 5257 N N . TRP A 1 696 ? -4.490 9.495 12.221 1.00 50.25 696 TRP A N 1
ATOM 5258 C CA . TRP A 1 696 ? -3.088 9.184 12.531 1.00 50.25 696 TRP A CA 1
ATOM 5259 C C . TRP A 1 696 ? -2.101 9.778 11.529 1.00 50.25 696 TRP A C 1
ATOM 5261 O O . TRP A 1 696 ? -2.341 9.741 10.325 1.00 50.25 696 TRP A O 1
ATOM 5271 N N . LEU A 1 697 ? -0.964 10.270 12.025 1.00 43.25 697 LEU A N 1
ATOM 5272 C CA . LEU A 1 697 ? 0.171 10.631 11.183 1.00 43.25 697 LEU A CA 1
ATOM 5273 C C . LEU A 1 697 ? 1.201 9.504 11.236 1.00 43.25 697 LEU A C 1
ATOM 5275 O O . LEU A 1 697 ? 1.681 9.154 12.317 1.00 43.25 697 LEU A O 1
ATOM 5279 N N . CYS A 1 698 ? 1.542 8.958 10.072 1.00 37.72 698 CYS A N 1
ATOM 5280 C CA . CYS A 1 698 ? 2.585 7.944 9.940 1.00 37.72 698 CYS A CA 1
ATOM 5281 C C . CYS A 1 698 ? 3.833 8.571 9.318 1.00 37.72 698 CYS A C 1
ATOM 5283 O O . CYS A 1 698 ? 3.742 9.319 8.345 1.00 37.72 698 CYS A O 1
ATOM 5285 N N . LEU A 1 699 ? 5.002 8.256 9.867 1.00 34.03 699 LEU A N 1
ATOM 5286 C CA . LEU A 1 699 ? 6.298 8.586 9.288 1.00 34.03 699 LEU A CA 1
ATOM 5287 C C . LEU A 1 699 ? 6.855 7.347 8.592 1.00 34.03 699 LEU A C 1
ATOM 5289 O O . LEU A 1 699 ? 7.286 6.399 9.249 1.00 34.03 699 LEU A O 1
ATOM 5293 N N . THR A 1 700 ? 6.866 7.362 7.263 1.00 34.03 700 THR A N 1
ATOM 5294 C CA . THR A 1 700 ? 7.424 6.280 6.453 1.00 34.03 700 THR A CA 1
ATOM 5295 C C . THR A 1 700 ? 8.920 6.492 6.277 1.00 34.03 700 THR A C 1
ATOM 5297 O O . THR A 1 700 ? 9.356 7.536 5.780 1.00 34.03 700 THR A O 1
ATOM 5300 N N . TYR A 1 701 ? 9.730 5.502 6.651 1.00 33.66 701 TYR A N 1
ATOM 5301 C CA . TYR A 1 701 ? 11.137 5.506 6.281 1.00 33.66 701 TYR A CA 1
ATOM 5302 C C . TYR A 1 701 ? 11.223 5.201 4.786 1.00 33.66 701 TYR A C 1
ATOM 5304 O O . TYR A 1 701 ? 10.896 4.097 4.348 1.00 33.66 701 TYR A O 1
ATOM 5312 N N . LYS A 1 702 ? 11.702 6.156 3.979 1.00 30.80 702 LYS A N 1
ATOM 5313 C CA . LYS A 1 702 ? 12.271 5.801 2.675 1.00 30.80 702 LYS A CA 1
ATOM 5314 C C . LYS A 1 702 ? 13.317 4.721 2.916 1.00 30.80 702 LYS A C 1
ATOM 5316 O O . LYS A 1 702 ? 14.088 4.823 3.871 1.00 30.80 702 LYS A O 1
ATOM 5321 N N . ALA A 1 703 ? 13.369 3.718 2.044 1.00 25.56 703 ALA A N 1
ATOM 5322 C CA . ALA A 1 703 ? 14.488 2.789 1.976 1.00 25.56 703 ALA A CA 1
ATOM 5323 C C . ALA A 1 703 ? 15.769 3.574 1.622 1.00 25.56 703 ALA A C 1
ATOM 5325 O O . ALA A 1 703 ? 16.214 3.601 0.480 1.00 25.56 703 ALA A O 1
ATOM 5326 N N . CYS A 1 704 ? 16.340 4.277 2.599 1.00 21.30 704 CYS A N 1
ATOM 5327 C CA . CYS A 1 704 ? 17.676 4.826 2.536 1.00 21.30 704 CYS A CA 1
ATOM 5328 C C . CYS A 1 704 ? 18.624 3.656 2.757 1.00 21.30 704 CYS A C 1
ATOM 5330 O O . CYS A 1 704 ? 18.844 3.215 3.883 1.00 21.30 704 CYS A O 1
ATOM 5332 N N . SER A 1 705 ? 19.165 3.175 1.645 1.00 23.09 705 SER A N 1
ATOM 5333 C CA . SER A 1 705 ? 20.480 2.559 1.540 1.00 23.09 705 SER A CA 1
ATOM 5334 C C . SER A 1 705 ? 21.452 3.157 2.567 1.00 23.09 705 SER A C 1
ATOM 5336 O O . SER A 1 705 ? 21.973 4.260 2.404 1.00 23.09 705 SER A O 1
ATOM 5338 N N . VAL A 1 706 ? 21.697 2.420 3.650 1.00 21.17 706 VAL A N 1
ATOM 5339 C CA . VAL A 1 706 ? 22.839 2.665 4.530 1.00 21.17 706 VAL A CA 1
ATOM 5340 C C . VAL A 1 706 ? 24.034 1.951 3.911 1.00 21.17 706 VAL A C 1
ATOM 5342 O O . VAL A 1 706 ? 24.207 0.748 4.054 1.00 21.17 706 VAL A O 1
ATOM 5345 N N . ILE A 1 707 ? 24.782 2.727 3.131 1.00 21.09 707 ILE A N 1
ATOM 5346 C CA . ILE A 1 707 ? 26.247 2.794 3.073 1.00 21.09 707 ILE A CA 1
ATOM 5347 C C . ILE A 1 707 ? 26.967 1.572 3.687 1.00 21.09 707 ILE A C 1
ATOM 5349 O O . ILE A 1 707 ? 27.295 1.559 4.872 1.00 21.09 707 ILE A O 1
ATOM 5353 N N . CYS A 1 708 ? 27.316 0.602 2.839 1.00 19.45 708 CYS A N 1
ATOM 5354 C CA . CYS A 1 708 ? 28.655 0.019 2.877 1.00 19.45 708 CYS A CA 1
ATOM 5355 C C . CYS A 1 708 ? 29.561 0.964 2.077 1.00 19.45 708 CYS A C 1
ATOM 5357 O O . CYS A 1 708 ? 29.599 0.902 0.853 1.00 19.45 708 CYS A O 1
ATOM 5359 N N . MET A 1 709 ? 30.248 1.876 2.760 1.00 21.27 709 MET A N 1
ATOM 5360 C CA . MET A 1 709 ? 31.473 2.475 2.239 1.00 21.27 709 MET A CA 1
ATOM 5361 C C . MET A 1 709 ? 32.618 1.791 2.967 1.00 21.27 709 MET A C 1
ATOM 5363 O O . MET A 1 709 ? 32.885 2.097 4.122 1.00 21.27 709 MET A O 1
ATOM 5367 N N . ASP A 1 710 ? 33.236 0.838 2.281 1.00 21.69 710 ASP A N 1
ATOM 5368 C CA . ASP A 1 710 ? 34.674 0.626 2.344 1.00 21.69 710 ASP A CA 1
ATOM 5369 C C . ASP A 1 710 ? 35.122 -0.068 1.049 1.00 21.69 710 ASP A C 1
ATOM 5371 O O . ASP A 1 710 ? 34.621 -1.143 0.715 1.00 21.69 710 ASP A O 1
ATOM 5375 N N . LYS A 1 711 ? 36.121 0.554 0.397 1.00 24.05 711 LYS A N 1
ATOM 5376 C CA . LYS A 1 711 ? 36.843 0.199 -0.849 1.00 24.05 711 LYS A CA 1
ATOM 5377 C C . LYS A 1 711 ? 36.114 0.605 -2.145 1.00 24.05 711 LYS A C 1
ATOM 5379 O O . LYS A 1 711 ? 35.071 0.046 -2.448 1.00 24.05 711 LYS A O 1
ATOM 5384 N N . GLN A 1 712 ? 36.602 1.535 -2.969 1.00 25.83 712 GLN A N 1
ATOM 5385 C CA . GLN A 1 712 ? 37.877 2.264 -3.077 1.00 25.83 712 GLN A CA 1
ATOM 5386 C C . GLN A 1 712 ? 37.603 3.712 -3.487 1.00 25.83 712 GLN A C 1
ATOM 5388 O O . GLN A 1 712 ? 36.614 3.916 -4.226 1.00 25.83 712 GLN A O 1
#

Mean predicted aligned error: 17.24 Å

Organism: Colletotrichum kahawae (NCBI:txid34407)

pLDDT: mean 84.98, std 19.19, range [19.45, 98.81]

InterPro domains:
  IPR006652 Kelch repeat type 1 [PF01344] (46-98)
  IPR006652 Kelch repeat type 1 [PF01344] (103-148)
  IPR006652 Kelch repeat type 1 [SM00612] (58-111)
  IPR006652 Kelch repeat type 1 [SM00612] (112-163)
  IPR006652 Kelch repeat type 1 [SM00612] (164-218)
  IPR006652 Kelch repeat type 1 [SM00612] (219-267)
  IPR006652 Kelch repeat type 1 [SM00612] (268-319)
  IPR011032 GroES-like superfamily [SSF50129] (379-521)
  IPR011043 Galactose oxidase/kelch, beta-propeller [SSF50965] (43-330)
  IPR013154 Alcohol dehydrogenase-like, N-terminal [PF08240] (396-486)
  IPR015915 Kelch-type beta-propeller [G3DSA:2.120.10.80] (25-179)
  IPR015915 Kelch-type beta-propeller [G3DSA:2.120.10.80] (180-381)
  IPR020843 Enoylreductase domain [SM00829] (375-690)
  IPR036291 NAD(P)-binding domain superfamily [SSF51735] (490-668)
  IPR050700 YIM1 and Zinc-containing Alcohol Dehydrogenase Families [PTHR11695] (356-690)

Radius of gyration: 30.56 Å; Cα contacts (8 Å, |Δi|>4): 1843; chains: 1; bounding box: 103×54×100 Å

Foldseek 3Di:
DDDDDDDDDDDDDPPPPPDDPDFAAFADDDWFDKDKDWADFAPVWFFFLWDWEDFDQKIKTAWGWDQDPVAPLRIAFFFWIWIQRNVVSDIDTFDTHPDGFGLWPWYDDPRKIKTQWGWHDGQKTAIDQWIWIAHPVVSDIDTADGHPPPPGFGQWEWEDDPQKIKTAKGFGMFGDDQQTWTRTFQWIWIAGNPVSDIDTADGHPDGFGQWYWYDDDQKTWTAWGADGGQQRIFQWIWIQRNVVSDIDTFNGHPDTFGLWAWEDDHQKIWTAKHANDPPPVQQRIGQWIKMQRNVVSHIYTDDGHPATFGRWYWYDDLQKIWTAWGAHHPRDTGRIIMIIRGWQTPPPDDDDDDDDDDDQQDFWWFFFAAPPDDWRLVRTDIDRGHRADDQQPDPQQKFKWQFFKAWDDPCQTVQLNPPPQNVQQGDPRAGTGFWTWTFGCHGNDDDPHDGRFIKTETAARDSHGARAHNRISMGMDGNFGIAGQDISDDRQLRSLCYPQVLLLLQLDPPVLQAAAAEEEEEALQASNNLNNLLNSVVSNYAYEYEAAPVCQVVSVVSPHPHYDHVVVDPPLVVQLVQFQRHQEYEYPDCPPVCPQVSNNSRHHQAHEYEYEDDDPDPPLVCQQPPDDVVVVHGRHHYYYDDRDRGRVSSVVSSVCVVVVSHDAFELEEAASVCVSVLVVCVVVQDRDDPRDGPGIYMHGYDPPPPDPDDDD

Sequence (712 aa):
MLKQLAFSLTLLPLFAGQSAAAPSPSRCTPTASETWEVLNPLVGGPRQEHAAVALGENIYVIAGIEPDASQPTGVSTIDSVERYNVPKDEWSFVAPLPIPMNHANAITANGKIYVLGGLSGGTAFRALPNCYEYDPVTNAWAELPSMPEGTERGSSILGAYGDKIIVAGGISLLELGADGLQETVDTVSSYNIKTQLWETLPSLPEGREHAGGGVVGNSFYVVGGRFRSQTAVRDTVYVLDLKTLEWSERARMPTPRGGVSVAILRQRIYTFGGEGNLDPEAGFVFNETEVYDIRGDCWEKLQPMNTPRHGMVAVAFNGSIYTPGGGIRDFGIVDNMEVLHLGSFKCFLYISFTSTPFSPTSKMQAWQYTTITKTLENSLSLNKIATPPDASSLPKDHVLIEVITAGINPVEYKLPEIPVFGKFMIQPRSSPGLDFCGRIKATNGTSDFSEGQLVFGALSIGTKLPKFGSLGQLMVAPCSHIAPLPPGVNPDDAAALGTAGLTAFQSLPKEHLEPGSRVFINGGSGGVGSFTIQFAKASGAYVVATCSTANVDLCKRLGADEVIDYRTADVLSELKSKGPIFDVAIDNVGSPECLYESSPHFLKPDGVFVQVAMQKSMVGMLRRNMLPGFLGGGKRRFQTVRVSPSREDLEQIGRWVAEGKVKVLVDEKFEWTDAPKAYAKLRLGRTTGKDHCPCWLCLTYKACSVICMDKQ

Secondary structure (DSSP, 8-state):
------------------PPPPPP-PBPPP---EEEEEEPPPTT-S-BS-EEEEETTEEEEEEEEEE-TTSTTSEEEEEEEEEEETTTTEEEEEPPPSS--BS--EEEETTEEEEEEEEE-SSEEEEEEEEEEEETTTTEEEEEPPPPTT---BS-EEEEETTEEEEEEEEEEEE-STT--EEEEEEEEEEETTTTEEEEEPPPSS--BS-EEEEETTEEEEES-BSSSTT-B---EEEEETTT--EEE-SPPSS--BS-EEEEETTEEEEE--EEE--TTTTEE---EEEEETTTTEEEE-PPPSS--BS---EEETTEEEEEEEE-GGG-EEEEEEEEEE-S-----------PPPPTT--EEEEEE---SS-SGGGEEEEEEEPPP-GGGS-TTEEEEEEEEEEE-HHHHHTTTSTTHHHHHPPTT-B---EEEEEEEEESS--SPPTT-EEEEE----SS--SB-TTBSEEEEEGGGEEEPPTT--HHHHHTSHHHHHHHHHTS-GGG--TT-EEEEETTTSHHHHHHHHHHHHTT-EEEEEE-GGGHHHHHHTT-SEEEETTTS-HHHHHHHH-S-EEEEEESS--STTHHHHGGGTEEEEEEEEE-SPPS-HHHHHHHHHS-GGGTS-SSEEEE------HHHHHHHHHHHHTTSS---EEEEEEGGGHHHHHHHHHTT--SSTT---PEEEEE------------

Nearest PDB structures (foldseek):
  8pjt-assembly1_A  TM=9.081E-01  e=7.686E-23  synthetic construct
  8pjz-assembly1_A  TM=9.299E-01  e=3.063E-22  synthetic construct
  3tqh-assembly1_A  TM=8.844E-01  e=1.577E-22  Coxiella burnetii
  2xn4-assembly2_B  TM=8.045E-01  e=1.336E-22  Homo sapiens
  4j6f-assembly1_B  TM=7.781E-01  e=1.652E-17  Sinorhizobium meliloti 1021

Solvent-accessible surface area (backbone atoms only — not comparable to full-atom values): 37152 Å² total; per-residue (Å²): 137,89,81,89,86,86,83,89,77,88,77,75,80,77,77,77,74,77,73,75,76,77,66,60,65,37,75,49,80,84,56,66,47,70,49,80,45,80,55,79,54,45,85,86,44,40,29,19,33,27,22,39,36,57,58,89,68,27,39,37,42,40,37,4,34,31,83,26,84,89,36,98,74,40,41,42,55,32,24,56,22,40,37,34,33,64,94,72,76,42,72,43,80,52,60,51,50,99,59,52,26,20,32,36,28,54,46,59,54,97,89,29,39,37,33,62,14,9,20,36,62,68,79,41,34,35,38,34,37,59,20,36,38,36,39,78,88,77,52,43,76,42,84,46,77,51,50,60,90,96,63,36,24,10,34,34,30,49,29,68,57,90,62,29,40,36,42,35,30,4,31,38,35,40,36,72,65,98,83,33,58,39,46,48,32,27,55,23,34,32,40,28,71,84,80,64,43,77,44,82,49,75,57,48,99,62,47,32,18,35,28,18,49,28,55,56,94,60,33,39,39,41,38,40,1,22,44,54,40,74,73,42,39,26,28,52,26,41,35,33,33,72,84,81,63,46,78,43,79,48,44,23,48,88,70,56,21,10,31,26,13,34,25,69,57,89,71,30,43,37,36,38,31,3,27,45,37,83,51,84,88,45,41,36,28,27,28,52,23,38,34,36,34,68,86,74,51,21,36,32,76,55,80,55,50,93,67,42,22,18,34,30,33,30,30,53,52,89,77,28,36,38,36,51,37,7,30,32,48,86,80,37,60,34,23,48,24,40,30,44,38,60,40,64,61,53,78,77,81,80,86,75,93,71,92,72,85,83,71,97,72,70,66,30,44,25,36,21,53,53,79,71,82,80,46,53,43,83,16,55,42,81,35,74,68,33,78,58,86,58,44,89,73,43,57,54,61,26,34,32,28,36,47,46,20,18,19,68,58,71,67,71,44,55,50,53,58,38,80,72,58,12,66,68,23,56,51,88,74,13,14,49,52,42,10,20,14,26,25,31,66,37,58,30,66,87,57,100,70,53,70,66,42,50,32,26,26,22,61,65,81,67,88,38,50,54,56,38,10,38,42,14,49,56,23,61,46,49,60,55,25,35,21,73,55,49,63,85,55,54,53,62,52,42,4,57,37,19,66,34,38,46,37,21,57,68,52,53,56,67,95,56,58,44,72,68,30,28,37,37,31,40,41,20,52,32,62,37,26,42,41,31,41,20,54,42,42,75,47,42,33,45,32,38,24,25,33,50,68,82,34,44,68,55,32,40,75,47,52,29,76,39,72,48,36,60,80,81,43,60,66,65,61,58,41,44,74,67,33,46,63,22,32,32,37,34,31,58,64,64,69,63,82,58,52,72,82,51,30,73,40,26,30,26,84,88,17,39,38,29,37,59,35,85,76,94,47,73,66,59,52,50,38,37,75,72,38,57,45,91,78,69,17,39,80,51,51,76,45,73,58,76,74,67,58,40,25,69,59,43,46,53,53,40,49,34,39,58,71,65,64,38,84,73,62,74,63,50,79,36,53,48,93,41,48,43,60,52,48,54,47,58,70,67,64,45,44,83,66,93,77,35,58,39,44,38,44,33,31,38,49,70,92,70,82,78,76,87,83,81,89,132